Protein AF-A0A1M3LLI8-F1 (afdb_monomer_lite)

Secondary structure (DSSP, 8-state):
-PPP--GGGBGGGHHHHSPEEEEEE-HHHHHGGG-HHHHHHHHHTT---GGGG-TTSTT-SSB--EEEEETTS-S-S-HHHHHHHTHHHHT--TT-EEEEE--HHHHHTTSS-HHHHHHTHHHHHHHHHHH-SEEE-----GGGTT-SSSTT---HHHHHHHHHHHHHHHHHH--TTT-EEEEEE--SBSSSTTBHHHHHHHHGGGG-HHHHGGGS--EEEE-HHHHH-HHHHHHHHHHHHHTTSSSTT-S--EEEETT---HHHHHHHHHHHHHHHHHHT-TT-EEEEEESHHHHHHHHHSEEEE--TTSSEEEEPP-GGGT---SSSPPPHHHHHHHHHHH-GGGG---HHHHHHHS----S---GGGS-S-S-----GGGGSS-HHHHHHHHHHHTT-HHHHHHHHHH-TT-HHHHHHHHHHHHHHHHHHHTSTTTTT--HHHHHHHSPBPPPPPS--------TT---S--TTSBPHHHHHHHHHHHHHHHHHHHHHHHHHHHHTSTTHHHHHHHHHTSSSHHHHHHHH---

Radius of gyration: 27.38 Å; chains: 1; bounding box: 76×67×64 Å

Structure (mmCIF, N/CA/C/O backbone):
data_AF-A0A1M3LLI8-F1
#
_entry.id   AF-A0A1M3LLI8-F1
#
loop_
_atom_site.group_PDB
_atom_site.id
_atom_site.type_symbol
_atom_site.label_atom_id
_atom_site.label_alt_id
_atom_site.label_comp_id
_atom_site.label_asym_id
_atom_site.label_entity_id
_atom_site.label_seq_id
_atom_site.pdbx_PDB_ins_code
_atom_site.Cartn_x
_atom_site.Cartn_y
_atom_site.Cartn_z
_atom_site.occupancy
_atom_site.B_iso_or_equiv
_atom_site.auth_seq_id
_atom_site.auth_comp_id
_atom_site.auth_asym_id
_atom_site.auth_atom_id
_atom_site.pdbx_PDB_model_num
ATOM 1 N N . MET A 1 1 ? -6.608 -17.611 -23.432 1.00 37.62 1 MET A N 1
ATOM 2 C CA . MET A 1 1 ? -5.904 -18.607 -22.598 1.00 37.62 1 MET A CA 1
ATOM 3 C C . MET A 1 1 ? -4.625 -17.925 -22.171 1.00 37.62 1 MET A C 1
ATOM 5 O O . MET A 1 1 ? -3.921 -17.461 -23.057 1.00 37.62 1 MET A O 1
ATOM 9 N N . GLY A 1 2 ? -4.437 -17.705 -20.867 1.00 54.12 2 GLY A N 1
ATOM 10 C CA . GLY A 1 2 ? -3.279 -16.965 -20.358 1.00 54.12 2 GLY A CA 1
ATOM 11 C C . GLY A 1 2 ? -1.980 -17.684 -20.707 1.00 54.12 2 GLY A C 1
ATOM 12 O O . GLY A 1 2 ? -1.978 -18.905 -20.852 1.00 54.12 2 GLY A O 1
ATOM 13 N N . VAL A 1 3 ? -0.899 -16.925 -20.869 1.00 64.44 3 VAL A N 1
ATOM 14 C CA . VAL A 1 3 ? 0.442 -17.492 -21.048 1.00 64.44 3 VAL A CA 1
ATOM 15 C C . VAL A 1 3 ? 0.768 -18.306 -19.791 1.00 64.44 3 VAL A C 1
ATOM 17 O O . VAL A 1 3 ? 0.542 -17.831 -18.677 1.00 64.44 3 VAL A O 1
ATOM 20 N N . GLU A 1 4 ? 1.199 -19.553 -19.935 1.00 73.94 4 GLU A N 1
ATOM 21 C CA . GLU A 1 4 ? 1.708 -20.317 -18.794 1.00 73.94 4 GLU A CA 1
ATOM 22 C C . GLU A 1 4 ? 3.027 -19.668 -18.364 1.00 73.94 4 GLU A C 1
ATOM 24 O O . GLU A 1 4 ? 3.875 -19.400 -19.211 1.00 73.94 4 GLU A O 1
ATOM 29 N N . ILE A 1 5 ? 3.140 -19.306 -17.086 1.00 83.75 5 ILE A N 1
ATOM 30 C CA . ILE A 1 5 ? 4.345 -18.686 -16.532 1.00 83.75 5 ILE A CA 1
ATOM 31 C C . ILE A 1 5 ? 5.083 -19.735 -15.711 1.00 83.75 5 ILE A C 1
ATOM 33 O O . ILE A 1 5 ? 4.421 -20.583 -15.104 1.00 83.75 5 ILE A O 1
ATOM 37 N N . ASP A 1 6 ? 6.414 -19.671 -15.675 1.00 85.12 6 ASP A N 1
ATOM 38 C CA . ASP A 1 6 ? 7.194 -20.452 -14.719 1.00 85.12 6 ASP A CA 1
ATOM 39 C C . ASP A 1 6 ? 6.611 -20.245 -13.303 1.00 85.12 6 ASP A C 1
ATOM 41 O O . ASP A 1 6 ? 6.482 -19.100 -12.855 1.00 85.12 6 ASP A O 1
ATOM 45 N N . PRO A 1 7 ? 6.226 -21.322 -12.589 1.00 87.75 7 PRO A N 1
ATOM 46 C CA . PRO A 1 7 ? 5.795 -21.238 -11.199 1.00 87.75 7 PRO A CA 1
ATOM 47 C C . PRO A 1 7 ? 6.754 -20.464 -10.281 1.00 87.75 7 PRO A C 1
ATOM 49 O O . PRO A 1 7 ? 6.294 -19.894 -9.291 1.00 87.75 7 PRO A O 1
ATOM 52 N N . SER A 1 8 ? 8.055 -20.419 -10.596 1.00 87.00 8 SER A N 1
ATOM 53 C CA . SER A 1 8 ? 9.057 -19.640 -9.853 1.00 87.00 8 SER A CA 1
ATOM 54 C C . SER A 1 8 ? 8.832 -18.118 -9.935 1.00 87.00 8 SER A C 1
ATOM 56 O O . SER A 1 8 ? 9.197 -17.392 -9.011 1.00 87.00 8 SER A O 1
ATOM 58 N N . LEU A 1 9 ? 8.145 -17.650 -10.985 1.00 91.56 9 LEU A N 1
ATOM 59 C CA . LEU A 1 9 ? 7.804 -16.248 -11.249 1.00 91.56 9 LEU A CA 1
ATOM 60 C C . LEU A 1 9 ? 6.344 -15.914 -10.887 1.00 91.56 9 LEU A C 1
ATOM 62 O O . LEU A 1 9 ? 5.831 -14.841 -11.219 1.00 91.56 9 LEU A O 1
ATOM 66 N N . ASP A 1 10 ? 5.640 -16.822 -10.204 1.00 94.25 10 ASP A N 1
ATOM 67 C CA . ASP A 1 10 ? 4.291 -16.595 -9.687 1.00 94.25 10 ASP A CA 1
ATOM 68 C C . ASP A 1 10 ? 4.304 -16.336 -8.175 1.00 94.25 10 ASP A C 1
ATOM 70 O O . ASP A 1 10 ? 4.197 -17.245 -7.352 1.00 94.25 10 ASP A O 1
ATOM 74 N N . TYR A 1 11 ? 4.362 -15.062 -7.792 1.00 95.00 11 TYR A N 1
ATOM 75 C CA . TYR A 1 11 ? 4.460 -14.610 -6.402 1.00 95.00 11 TYR A CA 1
ATOM 76 C C . TYR A 1 11 ? 3.112 -14.530 -5.671 1.00 95.00 11 TYR A C 1
ATOM 78 O O . TYR A 1 11 ? 3.066 -14.153 -4.498 1.00 95.00 11 TYR A O 1
ATOM 86 N N . ARG A 1 12 ? 1.992 -14.893 -6.313 1.00 94.00 12 ARG A N 1
ATOM 87 C CA . ARG A 1 12 ? 0.650 -14.828 -5.692 1.00 94.00 12 ARG A CA 1
ATOM 88 C C . ARG A 1 12 ? 0.510 -15.760 -4.486 1.00 94.00 12 ARG A C 1
ATOM 90 O O . ARG A 1 12 ? -0.311 -15.525 -3.602 1.00 94.00 12 ARG A O 1
ATOM 97 N N . HIS A 1 13 ? 1.315 -16.822 -4.427 1.00 92.19 13 HIS A N 1
ATOM 98 C CA . HIS A 1 13 ? 1.282 -17.790 -3.332 1.00 92.19 13 HIS A CA 1
ATOM 99 C C . HIS A 1 13 ? 1.578 -17.161 -1.960 1.00 92.19 13 HIS A C 1
ATOM 101 O O . HIS A 1 13 ? 0.975 -17.584 -0.974 1.00 92.19 13 HIS A O 1
ATOM 107 N N . TRP A 1 14 ? 2.417 -16.120 -1.898 1.00 93.12 14 TRP A N 1
ATOM 108 C CA . TRP A 1 14 ? 2.791 -15.452 -0.647 1.00 93.12 14 TRP A CA 1
ATOM 109 C C . TRP A 1 14 ? 1.589 -14.893 0.123 1.00 93.12 14 TRP A C 1
ATOM 111 O O . TRP A 1 14 ? 1.501 -15.036 1.343 1.00 93.12 14 TRP A O 1
ATOM 121 N N . ARG A 1 15 ? 0.602 -14.328 -0.583 1.00 92.50 15 ARG A N 1
ATOM 122 C CA . ARG A 1 15 ? -0.572 -13.680 0.031 1.00 92.50 15 ARG A CA 1
ATOM 123 C C . ARG A 1 15 ? -1.533 -14.631 0.740 1.00 92.50 15 ARG A C 1
ATOM 125 O O . ARG A 1 15 ? -2.422 -14.168 1.453 1.00 92.50 15 ARG A O 1
ATOM 132 N N . LYS A 1 16 ? -1.395 -15.946 0.548 1.00 87.25 16 LYS A N 1
ATOM 133 C CA . LYS A 1 16 ? -2.249 -16.932 1.227 1.00 87.25 16 LYS A CA 1
ATOM 134 C C . LYS A 1 16 ? -1.999 -16.924 2.739 1.00 87.25 16 LYS A C 1
ATOM 136 O O . LYS A 1 16 ? -2.950 -16.874 3.526 1.00 87.25 16 LYS A O 1
ATOM 141 N N . ASP A 1 17 ? -0.722 -16.880 3.122 1.00 86.69 17 ASP A N 1
ATOM 142 C CA . ASP A 1 17 ? -0.276 -17.086 4.506 1.00 86.69 17 ASP A CA 1
ATOM 143 C C . ASP A 1 17 ? 0.353 -15.847 5.158 1.00 86.69 17 ASP A C 1
ATOM 145 O O . ASP A 1 17 ? 0.435 -15.781 6.393 1.00 86.69 17 ASP A O 1
ATOM 149 N N . PHE A 1 18 ? 0.785 -14.875 4.352 1.00 96.38 18 PHE A N 1
ATOM 150 C CA . PHE A 1 18 ? 1.373 -13.615 4.804 1.00 96.38 18 PHE A CA 1
ATOM 151 C C . PHE A 1 18 ? 0.372 -12.459 4.741 1.00 96.38 18 PHE A C 1
ATOM 153 O O . PHE A 1 18 ? -0.658 -12.529 4.063 1.00 96.38 18 PHE A O 1
ATOM 160 N N . ALA A 1 19 ? 0.670 -11.379 5.466 1.00 97.31 19 ALA A N 1
ATOM 161 C CA . ALA A 1 19 ? 0.020 -10.098 5.228 1.00 97.31 19 ALA A CA 1
ATOM 162 C C . ALA A 1 19 ? 0.278 -9.669 3.779 1.00 97.31 19 ALA A C 1
ATOM 164 O O . ALA A 1 19 ? 1.394 -9.785 3.276 1.00 97.31 19 ALA A O 1
ATOM 165 N N . SER A 1 20 ? -0.763 -9.196 3.099 1.00 97.12 20 SER A N 1
ATOM 166 C CA . SER A 1 20 ? -0.665 -8.860 1.679 1.00 97.12 20 SER A CA 1
ATOM 167 C C . SER A 1 20 ? 0.084 -7.543 1.477 1.00 97.12 20 SER A C 1
ATOM 169 O O . SER A 1 20 ? -0.378 -6.497 1.930 1.00 97.12 20 SER A O 1
ATOM 171 N N . VAL A 1 21 ? 1.201 -7.583 0.754 1.00 97.50 21 VAL A N 1
ATOM 172 C CA . VAL A 1 21 ? 1.960 -6.393 0.336 1.00 97.50 21 VAL A CA 1
ATOM 173 C C . VAL A 1 21 ? 1.356 -5.818 -0.948 1.00 97.50 21 VAL A C 1
ATOM 175 O O . VAL A 1 21 ? 1.107 -6.561 -1.893 1.00 97.50 21 VAL A O 1
ATOM 178 N N . PHE A 1 22 ? 1.131 -4.509 -1.004 1.00 97.50 22 PHE A N 1
ATOM 179 C CA . PHE A 1 22 ? 0.573 -3.786 -2.149 1.00 97.50 22 PHE A CA 1
ATOM 180 C C . PHE A 1 22 ? 1.612 -2.782 -2.672 1.00 97.50 22 PHE A C 1
ATOM 182 O O . PHE A 1 22 ? 1.661 -1.648 -2.191 1.00 97.50 22 PHE A O 1
ATOM 189 N N . PRO A 1 23 ? 2.467 -3.149 -3.644 1.00 95.94 23 PRO A N 1
ATOM 190 C CA . PRO A 1 23 ? 3.348 -2.178 -4.282 1.00 95.94 23 PRO A CA 1
ATOM 191 C C . PRO A 1 23 ? 2.518 -1.038 -4.884 1.00 95.94 23 PRO A C 1
ATOM 193 O O . PRO A 1 23 ? 1.593 -1.275 -5.666 1.00 95.94 23 PRO A O 1
ATOM 196 N N . ALA A 1 24 ? 2.823 0.200 -4.502 1.00 94.00 24 ALA A N 1
ATOM 197 C CA . ALA A 1 24 ? 2.090 1.367 -4.963 1.00 94.00 24 ALA A CA 1
ATOM 198 C C . ALA A 1 24 ? 2.550 1.730 -6.374 1.00 94.00 24 ALA A C 1
ATOM 200 O O . ALA A 1 24 ? 3.711 2.094 -6.585 1.00 94.00 24 ALA A O 1
ATOM 201 N N . ILE A 1 25 ? 1.649 1.614 -7.343 1.00 90.94 25 ILE A N 1
ATOM 202 C CA . ILE A 1 25 ? 1.918 1.924 -8.742 1.00 90.94 25 ILE A CA 1
ATOM 203 C C . ILE A 1 25 ? 2.003 3.436 -8.925 1.00 90.94 25 ILE A C 1
ATOM 205 O O . ILE A 1 25 ? 1.205 4.195 -8.378 1.00 90.94 25 ILE A O 1
ATOM 209 N N . HIS A 1 26 ? 2.977 3.877 -9.715 1.00 84.88 26 HIS A N 1
ATOM 210 C CA . HIS A 1 26 ? 3.147 5.283 -10.048 1.00 84.88 26 HIS A CA 1
ATOM 211 C C . HIS A 1 26 ? 2.651 5.549 -11.470 1.00 84.88 26 HIS A C 1
ATOM 213 O O . HIS A 1 26 ? 3.019 4.827 -12.398 1.00 84.88 26 HIS A O 1
ATOM 219 N N . SER A 1 27 ? 1.854 6.602 -11.660 1.00 82.75 27 SER A N 1
ATOM 220 C CA . SER A 1 27 ? 1.288 6.952 -12.974 1.00 82.75 27 SER A CA 1
ATOM 221 C C . SER A 1 27 ? 2.368 7.209 -14.030 1.00 82.75 27 SER A C 1
ATOM 223 O O . SER A 1 27 ? 2.175 6.877 -15.197 1.00 82.75 27 SER A O 1
ATOM 225 N N . SER A 1 28 ? 3.552 7.695 -13.629 1.00 80.81 28 SER A N 1
ATOM 226 C CA . SER A 1 28 ? 4.677 7.887 -14.555 1.00 80.81 28 SER A CA 1
ATOM 227 C C . SER A 1 28 ? 5.143 6.589 -15.215 1.00 80.81 28 SER A C 1
ATOM 229 O O . SER A 1 28 ? 5.636 6.634 -16.334 1.00 80.81 28 SER A O 1
ATOM 231 N N . PHE A 1 29 ? 4.995 5.436 -14.553 1.00 86.38 29 PHE A N 1
ATOM 232 C CA . PHE A 1 29 ? 5.336 4.143 -15.143 1.00 86.38 29 PHE A CA 1
ATOM 233 C C . PHE A 1 29 ? 4.366 3.796 -16.276 1.00 86.38 29 PHE A C 1
ATOM 235 O O . PHE A 1 29 ? 4.794 3.488 -17.385 1.00 86.38 29 PHE A O 1
ATOM 242 N N . TYR A 1 30 ? 3.059 3.940 -16.044 1.00 88.56 30 TYR A N 1
ATOM 243 C CA . TYR A 1 30 ? 2.048 3.680 -17.071 1.00 88.56 30 TYR A CA 1
ATOM 244 C C . TYR A 1 30 ? 1.967 4.753 -18.154 1.00 88.56 30 TYR A C 1
ATOM 246 O O . TYR A 1 30 ? 1.562 4.433 -19.271 1.00 88.56 30 TYR A O 1
ATOM 254 N N . ALA A 1 31 ? 2.430 5.978 -17.903 1.00 85.94 31 ALA A N 1
ATOM 255 C CA . ALA A 1 31 ? 2.536 7.005 -18.936 1.00 85.94 31 ALA A CA 1
ATOM 256 C C . ALA A 1 31 ? 3.410 6.553 -20.125 1.00 85.94 31 ALA A C 1
ATOM 258 O O . ALA A 1 31 ? 3.123 6.899 -21.273 1.00 85.94 31 ALA A O 1
ATOM 259 N N . TYR A 1 32 ? 4.424 5.712 -19.882 1.00 88.94 32 TYR A N 1
ATOM 260 C CA . TYR A 1 32 ? 5.257 5.144 -20.944 1.00 88.94 32 TYR A CA 1
ATOM 261 C C . TYR A 1 32 ? 4.524 4.132 -21.833 1.00 88.94 32 TYR A C 1
ATOM 263 O O . TYR A 1 32 ? 4.933 3.926 -22.972 1.00 88.94 32 TYR A O 1
ATOM 271 N N . SER A 1 33 ? 3.401 3.563 -21.381 1.00 88.06 33 SER A N 1
ATOM 272 C CA . SER A 1 33 ? 2.598 2.608 -22.162 1.00 88.06 33 SER A CA 1
ATOM 273 C C . SER A 1 33 ? 1.914 3.213 -23.392 1.00 88.06 33 SER A C 1
ATOM 275 O O . SER A 1 33 ? 1.217 2.503 -24.107 1.00 88.06 33 SER A O 1
ATOM 277 N N . LYS A 1 34 ? 2.067 4.519 -23.631 1.00 85.94 34 LYS A N 1
ATOM 278 C CA . LYS A 1 34 ? 1.473 5.249 -24.762 1.00 85.94 34 LYS A CA 1
ATOM 279 C C . LYS A 1 34 ? 2.499 5.900 -25.681 1.00 85.94 34 LYS A C 1
ATOM 281 O O . LYS A 1 34 ? 2.123 6.576 -26.633 1.00 85.94 34 LYS A O 1
ATOM 286 N N . ARG A 1 35 ? 3.779 5.783 -25.341 1.00 87.00 35 ARG A N 1
ATOM 287 C CA . ARG A 1 35 ? 4.866 6.487 -26.009 1.00 87.00 35 ARG A CA 1
ATOM 288 C C . ARG A 1 35 ? 5.361 5.668 -27.198 1.00 87.00 35 ARG A C 1
ATOM 290 O O . ARG A 1 35 ? 5.791 4.531 -27.027 1.00 87.00 35 ARG A O 1
ATOM 297 N N . ASP A 1 36 ? 5.316 6.248 -28.396 1.00 87.06 36 ASP A N 1
ATOM 298 C CA . ASP A 1 36 ? 5.732 5.566 -29.630 1.00 87.06 36 ASP A CA 1
ATOM 299 C C . ASP A 1 36 ? 7.200 5.127 -29.589 1.00 87.06 36 ASP A C 1
ATOM 301 O O . ASP A 1 36 ? 7.524 4.030 -30.038 1.00 87.06 36 ASP A O 1
ATOM 305 N N . ASP A 1 37 ? 8.081 5.937 -28.994 1.00 85.88 37 ASP A N 1
ATOM 306 C CA . ASP A 1 37 ? 9.496 5.596 -28.814 1.00 85.88 37 ASP A CA 1
ATOM 307 C C . ASP A 1 37 ? 9.686 4.369 -27.910 1.00 85.88 37 ASP A C 1
ATOM 309 O O . ASP A 1 37 ? 10.503 3.500 -28.207 1.00 85.88 37 ASP A O 1
ATOM 313 N N . VAL A 1 38 ? 8.872 4.241 -26.859 1.00 88.06 38 VAL A N 1
ATOM 314 C CA . VAL A 1 38 ? 8.857 3.060 -25.981 1.00 88.06 38 VAL A CA 1
ATOM 315 C C . VAL A 1 38 ? 8.344 1.836 -26.733 1.00 88.06 38 VAL A C 1
ATOM 317 O O . VAL A 1 38 ? 8.948 0.770 -26.656 1.00 88.06 38 VAL A O 1
ATOM 320 N N . PHE A 1 39 ? 7.261 1.971 -27.502 1.00 88.25 39 PHE A N 1
ATOM 321 C CA . PHE A 1 39 ? 6.719 0.857 -28.281 1.00 88.25 39 PHE A CA 1
ATOM 322 C C . PHE A 1 39 ? 7.699 0.309 -29.318 1.00 88.25 39 PHE A C 1
ATOM 324 O O . PHE A 1 39 ? 7.720 -0.904 -29.539 1.00 88.25 39 PHE A O 1
ATOM 331 N N . GLN A 1 40 ? 8.485 1.173 -29.963 1.00 87.50 40 GLN A N 1
ATOM 332 C CA . GLN A 1 40 ? 9.511 0.716 -30.898 1.00 87.50 40 GLN A CA 1
ATOM 333 C C . GLN A 1 40 ? 10.644 0.004 -30.169 1.00 87.50 40 GLN A C 1
ATOM 335 O O . GLN A 1 40 ? 10.971 -1.117 -30.546 1.00 87.50 40 GLN A O 1
ATOM 340 N N . ALA A 1 41 ? 11.147 0.571 -29.070 1.00 86.19 41 ALA A N 1
ATOM 341 C CA . ALA A 1 41 ? 12.207 -0.060 -28.290 1.00 86.19 41 ALA A CA 1
ATOM 342 C C . ALA A 1 41 ? 11.784 -1.434 -27.729 1.00 86.19 41 ALA A C 1
ATOM 344 O O . ALA A 1 41 ? 12.541 -2.397 -27.801 1.00 86.19 41 ALA A O 1
ATOM 345 N N . ILE A 1 42 ? 10.542 -1.572 -27.250 1.00 88.69 42 ILE A N 1
ATOM 346 C CA . ILE A 1 42 ? 9.961 -2.863 -26.837 1.00 88.69 42 ILE A CA 1
ATOM 347 C C . ILE A 1 42 ? 10.100 -3.904 -27.957 1.00 88.69 42 ILE A C 1
ATOM 349 O O . ILE A 1 42 ? 10.593 -5.002 -27.708 1.00 88.69 42 ILE A O 1
ATOM 353 N N . LYS A 1 43 ? 9.732 -3.553 -29.195 1.00 87.12 43 LYS A N 1
ATOM 354 C CA . LYS A 1 43 ? 9.827 -4.466 -30.346 1.00 87.12 43 LYS A CA 1
ATOM 355 C C . LYS A 1 43 ? 11.269 -4.760 -30.749 1.00 87.12 43 LYS A C 1
ATOM 357 O O . LYS A 1 43 ? 11.584 -5.908 -31.047 1.00 87.12 43 LYS A O 1
ATOM 362 N N . GLU A 1 44 ? 12.123 -3.741 -30.773 1.00 86.31 44 GLU A N 1
ATOM 363 C CA . GLU A 1 44 ? 13.544 -3.861 -31.126 1.00 86.31 44 GLU A CA 1
ATOM 364 C C . GLU A 1 44 ? 14.286 -4.807 -30.178 1.00 86.31 44 GLU A C 1
ATOM 366 O O . GLU A 1 44 ? 15.136 -5.578 -30.618 1.00 86.31 44 GLU A O 1
ATOM 371 N N . HIS A 1 45 ? 13.903 -4.814 -28.900 1.00 81.31 45 HIS A N 1
ATOM 372 C CA . HIS A 1 45 ? 14.475 -5.687 -27.876 1.00 81.31 45 HIS A CA 1
ATOM 373 C C . HIS A 1 45 ? 13.696 -6.996 -27.660 1.00 81.31 45 HIS A C 1
ATOM 375 O O . HIS A 1 45 ? 13.929 -7.693 -26.678 1.00 81.31 45 HIS A O 1
ATOM 381 N N . GLY A 1 46 ? 12.794 -7.361 -28.578 1.00 83.12 46 GLY A N 1
ATOM 382 C CA . GLY A 1 46 ? 12.143 -8.677 -28.591 1.00 83.12 46 GLY A CA 1
ATOM 383 C C . GLY A 1 46 ? 10.962 -8.844 -27.630 1.00 83.12 46 GLY A C 1
ATOM 384 O O . GLY A 1 46 ? 10.410 -9.942 -27.525 1.00 83.12 46 GLY A O 1
ATOM 385 N N . PHE A 1 47 ? 10.520 -7.776 -26.967 1.00 88.62 47 PHE A N 1
ATOM 386 C CA . PHE A 1 47 ? 9.293 -7.788 -26.178 1.00 88.62 47 PHE A CA 1
ATOM 387 C C . PHE A 1 47 ? 8.058 -7.626 -27.080 1.00 88.62 47 PHE A C 1
ATOM 389 O O . PHE A 1 47 ? 8.056 -6.935 -28.099 1.00 88.62 47 PHE A O 1
ATOM 396 N N . ARG A 1 48 ? 6.959 -8.265 -26.683 1.00 89.25 48 ARG A N 1
ATOM 397 C CA . ARG A 1 48 ? 5.658 -8.248 -27.364 1.00 89.25 48 ARG A CA 1
ATOM 398 C C . ARG A 1 48 ? 4.884 -6.962 -27.097 1.00 89.25 48 ARG A C 1
ATOM 400 O O . ARG A 1 48 ? 4.231 -6.443 -28.001 1.00 89.25 48 ARG A O 1
ATOM 407 N N . SER A 1 49 ? 4.903 -6.482 -25.854 1.00 91.12 49 SER A N 1
ATOM 408 C CA . SER A 1 49 ? 4.061 -5.371 -25.406 1.00 91.12 49 SER A CA 1
ATOM 409 C C . SER A 1 49 ? 4.591 -4.742 -24.113 1.00 91.12 49 SER A C 1
ATOM 411 O O . SER A 1 49 ? 5.363 -5.355 -23.376 1.00 91.12 49 SER A O 1
ATOM 413 N N . PHE A 1 50 ? 4.125 -3.528 -23.802 1.00 92.56 50 PHE A N 1
ATOM 414 C CA . PHE A 1 50 ? 4.363 -2.905 -22.494 1.00 92.56 50 PHE A CA 1
ATOM 415 C C . PHE A 1 50 ? 3.746 -3.729 -21.355 1.00 92.56 50 PHE A C 1
ATOM 417 O O . PHE A 1 50 ? 4.281 -3.764 -20.250 1.00 92.56 50 PHE A O 1
ATOM 424 N N . ASP A 1 51 ? 2.640 -4.425 -21.630 1.00 93.25 51 ASP A N 1
ATOM 425 C CA . ASP A 1 51 ? 1.908 -5.208 -20.639 1.00 93.25 51 ASP A CA 1
ATOM 426 C C . ASP A 1 51 ? 2.738 -6.391 -20.093 1.00 93.25 51 ASP A C 1
ATOM 428 O O . ASP A 1 51 ? 2.400 -6.913 -19.034 1.00 93.25 51 ASP A O 1
ATOM 432 N N . GLN A 1 52 ? 3.866 -6.752 -20.722 1.00 92.69 52 GLN A N 1
ATOM 433 C CA . GLN A 1 52 ? 4.843 -7.676 -20.135 1.00 92.69 52 GLN A CA 1
ATOM 434 C C . GLN A 1 52 ? 5.536 -7.116 -18.884 1.00 92.69 52 GLN A C 1
ATOM 436 O O . GLN A 1 52 ? 5.799 -7.856 -17.945 1.00 92.69 52 GLN A O 1
ATOM 441 N N . PHE A 1 53 ? 5.774 -5.808 -18.801 1.00 93.88 53 PHE A N 1
ATOM 442 C CA . PHE A 1 53 ? 6.370 -5.184 -17.611 1.00 93.88 53 PHE A CA 1
ATOM 443 C C . PHE A 1 53 ? 5.334 -4.881 -16.519 1.00 93.88 53 PHE A C 1
ATOM 445 O O . PHE A 1 53 ? 5.669 -4.374 -15.452 1.00 93.88 53 PHE A O 1
ATOM 452 N N . ASN A 1 54 ? 4.055 -5.162 -16.780 1.00 94.88 54 ASN A N 1
ATOM 453 C CA . ASN A 1 54 ? 2.971 -4.979 -15.831 1.00 94.88 54 ASN A CA 1
ATOM 454 C C . ASN A 1 54 ? 2.631 -6.321 -15.171 1.00 94.88 54 ASN A C 1
ATOM 456 O O . ASN A 1 54 ? 1.900 -7.128 -15.742 1.00 94.88 54 ASN A O 1
ATOM 460 N N . TYR A 1 55 ? 3.089 -6.544 -13.938 1.00 95.38 55 TYR A N 1
ATOM 461 C CA . TYR A 1 55 ? 2.841 -7.799 -13.208 1.00 95.38 55 TYR A CA 1
ATOM 462 C C . TYR A 1 55 ? 1.358 -8.093 -12.929 1.00 95.38 55 TYR A C 1
ATOM 464 O O . TYR A 1 55 ? 1.004 -9.205 -12.528 1.00 95.38 55 TYR A O 1
ATOM 472 N N . LEU A 1 56 ? 0.475 -7.109 -13.136 1.00 95.81 56 LEU A N 1
ATOM 473 C CA . LEU A 1 56 ? -0.979 -7.245 -13.050 1.00 95.81 56 LEU A CA 1
ATOM 474 C C . LEU A 1 56 ? -1.621 -7.729 -14.360 1.00 95.81 56 LEU A C 1
ATOM 476 O O . LEU A 1 56 ? -2.827 -7.965 -14.380 1.00 95.81 56 LEU A O 1
ATOM 480 N N . SER A 1 57 ? -0.853 -7.862 -15.444 1.00 94.44 57 SER A N 1
ATOM 481 C CA . SER A 1 57 ? -1.306 -8.331 -16.759 1.00 94.44 57 SER A CA 1
ATOM 482 C C . SER A 1 57 ? -1.220 -9.854 -16.895 1.00 94.44 57 SER A C 1
ATOM 484 O O . SER A 1 57 ? -0.402 -10.509 -16.250 1.00 94.44 57 SER A O 1
ATOM 486 N N . ASP A 1 58 ? -2.032 -10.446 -17.773 1.00 91.06 58 ASP A N 1
ATOM 487 C CA . ASP A 1 58 ? -1.883 -11.855 -18.172 1.00 91.06 58 ASP A CA 1
ATOM 488 C C . ASP A 1 58 ? -0.540 -12.137 -18.870 1.00 91.06 58 ASP A C 1
ATOM 490 O O . ASP A 1 58 ? -0.061 -13.274 -18.823 1.00 91.06 58 ASP A O 1
ATOM 494 N N . GLU A 1 59 ? 0.060 -11.109 -19.481 1.00 91.88 59 GLU A N 1
ATOM 495 C CA . GLU A 1 59 ? 1.344 -11.165 -20.196 1.00 91.88 59 GLU A CA 1
ATOM 496 C C . GLU A 1 59 ? 2.558 -10.823 -19.324 1.00 91.88 59 GLU A C 1
ATOM 498 O O . GLU A 1 59 ? 3.679 -10.870 -19.832 1.00 91.88 59 GLU A O 1
ATOM 503 N N . GLY A 1 60 ? 2.338 -10.465 -18.054 1.00 94.12 60 GLY A N 1
ATOM 504 C CA . GLY A 1 60 ? 3.389 -10.027 -17.139 1.00 94.12 60 GLY A CA 1
ATOM 505 C C . GLY A 1 60 ? 4.546 -11.026 -17.056 1.00 94.12 60 GLY A C 1
ATOM 506 O O . GLY A 1 60 ? 4.309 -12.231 -16.960 1.00 94.12 60 GLY A O 1
ATOM 507 N N . LEU A 1 61 ? 5.779 -10.514 -17.071 1.00 93.31 61 LEU A N 1
ATOM 508 C CA . LEU A 1 61 ? 7.021 -11.287 -16.934 1.00 93.31 61 LEU A CA 1
ATOM 509 C C . LEU A 1 61 ? 7.068 -12.066 -15.617 1.00 93.31 61 LEU A C 1
ATOM 511 O O . LEU A 1 61 ? 7.622 -13.151 -15.567 1.00 93.31 61 LEU A O 1
ATOM 515 N N . PHE A 1 62 ? 6.435 -11.525 -14.578 1.00 95.12 62 PHE A N 1
ATOM 516 C CA . PHE A 1 62 ? 6.109 -12.215 -13.337 1.00 95.12 62 PHE A CA 1
ATOM 517 C C . PHE A 1 62 ? 4.663 -11.918 -12.942 1.00 95.12 62 PHE A C 1
ATOM 519 O O . PHE A 1 62 ? 4.048 -10.958 -13.424 1.00 95.12 62 PHE A O 1
ATOM 526 N N . ARG A 1 63 ? 4.098 -12.737 -12.050 1.00 95.31 63 ARG A N 1
ATOM 527 C CA . ARG A 1 63 ? 2.723 -12.571 -11.572 1.00 95.31 63 ARG A CA 1
ATOM 528 C C . ARG A 1 63 ? 2.664 -12.222 -10.104 1.00 95.31 63 ARG A C 1
ATOM 530 O O . ARG A 1 63 ? 3.159 -12.937 -9.241 1.00 95.31 63 ARG A O 1
ATOM 537 N N . TYR A 1 64 ? 1.937 -11.150 -9.836 1.00 96.75 64 TYR A N 1
ATOM 538 C CA . TYR A 1 64 ? 1.454 -10.800 -8.514 1.00 96.75 64 TYR A CA 1
ATOM 539 C C . TYR A 1 64 ? 0.076 -10.144 -8.650 1.00 96.75 64 TYR A C 1
ATOM 541 O O . TYR A 1 64 ? -0.270 -9.636 -9.717 1.00 96.75 64 TYR A O 1
ATOM 549 N N . ASP A 1 65 ? -0.762 -10.226 -7.625 1.00 96.12 65 ASP A N 1
ATOM 550 C CA . ASP A 1 65 ? -2.201 -9.947 -7.718 1.00 96.12 65 ASP A CA 1
ATOM 551 C C . ASP A 1 65 ? -2.679 -8.875 -6.727 1.00 96.12 65 ASP A C 1
ATOM 553 O O . ASP A 1 65 ? -3.867 -8.793 -6.423 1.00 96.12 65 ASP A O 1
ATOM 557 N N . ALA A 1 66 ? -1.772 -8.029 -6.238 1.00 97.00 66 ALA A N 1
ATOM 558 C CA . ALA A 1 66 ? -2.095 -6.894 -5.381 1.00 97.00 66 ALA A CA 1
ATOM 559 C C . ALA A 1 66 ? -1.305 -5.649 -5.781 1.00 97.00 66 ALA A C 1
ATOM 561 O O . ALA A 1 66 ? -0.104 -5.732 -6.027 1.00 97.00 66 ALA A O 1
ATOM 562 N N . ALA A 1 67 ? -1.972 -4.496 -5.802 1.00 96.94 67 ALA A N 1
ATOM 563 C CA . ALA A 1 67 ? -1.332 -3.205 -6.031 1.00 96.94 67 ALA A CA 1
ATOM 564 C C . ALA A 1 67 ? -2.117 -2.060 -5.385 1.00 96.94 67 ALA A C 1
ATOM 566 O O . ALA A 1 67 ? -3.351 -2.090 -5.341 1.00 96.94 67 ALA A O 1
ATOM 567 N N . LEU A 1 68 ? -1.404 -1.047 -4.894 1.00 97.00 68 LEU A N 1
ATOM 568 C CA . LEU A 1 68 ? -2.022 0.195 -4.438 1.00 97.00 68 LEU A CA 1
ATOM 569 C C . LEU A 1 68 ? -1.933 1.249 -5.543 1.00 97.00 68 LEU A C 1
ATOM 571 O O . LEU A 1 68 ? -0.931 1.328 -6.253 1.00 97.00 68 LEU A O 1
ATOM 575 N N . TYR A 1 69 ? -2.957 2.085 -5.680 1.00 95.50 69 TYR A N 1
ATOM 576 C CA . TYR A 1 69 ? -2.919 3.247 -6.561 1.00 95.50 69 TYR A CA 1
ATOM 577 C C . TYR A 1 69 ? -3.483 4.474 -5.842 1.00 95.50 69 TYR A C 1
ATOM 579 O O . TYR A 1 69 ? -4.523 4.390 -5.204 1.00 95.50 69 TYR A O 1
ATOM 587 N N . SER A 1 70 ? -2.792 5.614 -5.876 1.00 94.31 70 SER A N 1
ATOM 588 C CA . SER A 1 70 ? -3.173 6.785 -5.070 1.00 94.31 70 SER A CA 1
ATOM 589 C C . SER A 1 70 ? -3.739 7.900 -5.938 1.00 94.31 70 SER A C 1
ATOM 591 O O . SER A 1 70 ? -3.096 8.313 -6.903 1.00 94.31 70 SER A O 1
ATOM 593 N N . ALA A 1 71 ? -4.885 8.453 -5.536 1.00 92.06 71 ALA A N 1
ATOM 594 C CA . ALA A 1 71 ? -5.480 9.658 -6.118 1.00 92.06 71 ALA A CA 1
ATOM 595 C C . ALA A 1 71 ? -4.536 10.872 -6.052 1.00 92.06 71 ALA A C 1
ATOM 597 O O . ALA A 1 71 ? -4.612 11.770 -6.885 1.00 92.06 71 ALA A O 1
ATOM 598 N N . GLY A 1 72 ? -3.606 10.898 -5.093 1.00 84.19 72 GLY A N 1
ATOM 599 C CA . GLY A 1 72 ? -2.579 11.936 -5.024 1.00 84.19 72 GLY A CA 1
ATOM 600 C C . GLY A 1 72 ? -1.471 11.794 -6.074 1.00 84.19 72 GLY A C 1
ATOM 601 O O . GLY A 1 72 ? -0.695 12.724 -6.260 1.00 84.19 72 GLY A O 1
ATOM 602 N N . GLY A 1 73 ? -1.362 10.631 -6.723 1.00 76.75 73 GLY A N 1
ATOM 603 C CA . GLY A 1 73 ? -0.332 10.318 -7.716 1.00 76.75 73 GLY A CA 1
ATOM 604 C C . GLY A 1 73 ? -0.873 10.061 -9.121 1.00 76.75 73 GLY A C 1
ATOM 605 O O . GLY A 1 73 ? -0.087 9.710 -10.005 1.00 76.75 73 GLY A O 1
ATOM 606 N N . VAL A 1 74 ? -2.185 10.196 -9.348 1.00 80.38 74 VAL A N 1
ATOM 607 C CA . VAL A 1 74 ? -2.771 10.015 -10.680 1.00 80.38 74 VAL A CA 1
ATOM 608 C C . VAL A 1 74 ? -2.591 11.252 -11.545 1.00 80.38 74 VAL A C 1
ATOM 610 O O . VAL A 1 74 ? -2.640 12.384 -11.072 1.00 80.38 74 VAL A O 1
ATOM 613 N N . SER A 1 75 ? -2.444 11.029 -12.849 1.00 74.38 75 SER A N 1
ATOM 614 C CA . SER A 1 75 ? -2.392 12.119 -13.831 1.00 74.38 75 SER A CA 1
ATOM 615 C C . SER A 1 75 ? -3.735 12.849 -13.981 1.00 74.38 75 SER A C 1
ATOM 617 O O . SER A 1 75 ? -3.777 13.985 -14.451 1.00 74.38 75 SER A O 1
ATOM 619 N N . SER A 1 76 ? -4.848 12.201 -13.613 1.00 86.06 76 SER A N 1
ATOM 620 C CA . SER A 1 76 ? -6.182 12.798 -13.617 1.00 86.06 76 SER A CA 1
ATOM 621 C C . SER A 1 76 ? -7.163 12.012 -12.748 1.00 86.06 76 SER A C 1
ATOM 623 O O . SER A 1 76 ? -7.175 10.785 -12.801 1.00 86.06 76 SER A O 1
ATOM 625 N N . LEU A 1 77 ? -8.007 12.729 -12.001 1.00 92.56 77 LEU A N 1
ATOM 626 C CA . LEU A 1 77 ? -9.160 12.167 -11.284 1.00 92.56 77 LEU A CA 1
ATOM 627 C C . LEU A 1 77 ? -10.402 12.023 -12.182 1.00 92.56 77 LEU A C 1
ATOM 629 O O . LEU A 1 77 ? -11.387 11.409 -11.782 1.00 92.56 77 LEU A O 1
ATOM 633 N N . ASP A 1 78 ? -10.365 12.564 -13.402 1.00 95.25 78 ASP A N 1
ATOM 634 C CA . ASP A 1 78 ? -11.411 12.333 -14.393 1.00 95.25 78 ASP A CA 1
ATOM 635 C C . ASP A 1 78 ? -11.368 10.869 -14.853 1.00 95.25 78 ASP A C 1
ATOM 637 O O . ASP A 1 78 ? -10.344 10.391 -15.348 1.00 95.25 78 ASP A O 1
ATOM 641 N N . VAL A 1 79 ? -12.478 10.147 -14.675 1.00 95.00 79 VAL A N 1
ATOM 642 C CA . VAL A 1 79 ? -12.549 8.699 -14.931 1.00 95.00 79 VAL A CA 1
ATOM 643 C C . VAL A 1 79 ? -12.278 8.374 -16.399 1.00 95.00 79 VAL A C 1
ATOM 645 O O . VAL A 1 79 ? -11.534 7.438 -16.689 1.00 95.00 79 VAL A O 1
ATOM 648 N N . GLU A 1 80 ? -12.828 9.151 -17.337 1.00 94.31 80 GLU A N 1
ATOM 649 C CA . GLU A 1 80 ? -12.629 8.917 -18.772 1.00 94.31 80 GLU A CA 1
ATOM 650 C C . GLU A 1 80 ? -11.167 9.122 -19.166 1.00 94.31 80 GLU A C 1
ATOM 652 O O . GLU A 1 80 ? -10.587 8.308 -19.889 1.00 94.31 80 GLU A O 1
ATOM 657 N N . ARG A 1 81 ? -10.526 10.166 -18.641 1.00 92.12 81 ARG A N 1
ATOM 658 C CA . ARG A 1 81 ? -9.105 10.419 -18.873 1.00 92.12 81 ARG A CA 1
ATOM 659 C C . ARG A 1 81 ? -8.224 9.373 -18.198 1.00 92.12 81 ARG A C 1
ATOM 661 O O . ARG A 1 81 ? -7.259 8.925 -18.819 1.00 92.12 81 ARG A O 1
ATOM 668 N N . SER A 1 82 ? -8.548 8.955 -16.973 1.00 90.81 82 SER A N 1
ATOM 669 C CA . SER A 1 82 ? -7.811 7.910 -16.253 1.00 90.81 82 SER A CA 1
ATOM 670 C C . SER A 1 82 ? -7.894 6.570 -16.987 1.00 90.81 82 SER A C 1
ATOM 672 O O . SER A 1 82 ? -6.861 5.928 -17.155 1.00 90.81 82 SER A O 1
ATOM 674 N N . LEU A 1 83 ? -9.054 6.196 -17.543 1.00 90.25 83 LEU A N 1
ATOM 675 C CA . LEU A 1 83 ? -9.213 4.992 -18.378 1.00 90.25 83 LEU A CA 1
ATOM 676 C C . LEU A 1 83 ? -8.213 4.932 -19.534 1.00 90.25 83 LEU A C 1
ATOM 678 O O . LEU A 1 83 ? -7.725 3.857 -19.885 1.00 90.25 83 LEU A O 1
ATOM 682 N N . VAL A 1 84 ? -7.890 6.087 -20.121 1.00 88.62 84 VAL A N 1
ATOM 683 C CA . VAL A 1 84 ? -6.871 6.172 -21.164 1.00 88.62 84 VAL A CA 1
ATOM 684 C C . VAL A 1 84 ? -5.477 6.200 -20.534 1.00 88.62 84 VAL A C 1
ATOM 686 O O . VAL A 1 84 ? -4.617 5.439 -20.960 1.00 88.62 84 VAL A O 1
ATOM 689 N N . ASN A 1 85 ? -5.208 7.100 -19.580 1.00 86.62 85 ASN A N 1
ATOM 690 C CA . ASN A 1 85 ? -3.886 7.347 -18.965 1.00 86.62 85 ASN A CA 1
ATOM 691 C C . ASN A 1 85 ? -3.295 6.145 -18.248 1.00 86.62 85 ASN A C 1
ATOM 693 O O . ASN A 1 85 ? -2.121 5.841 -18.443 1.00 86.62 85 ASN A O 1
ATOM 697 N N . ASP A 1 86 ? -4.139 5.422 -17.537 1.00 89.38 86 ASP A N 1
ATOM 698 C CA . ASP A 1 86 ? -3.753 4.311 -16.685 1.00 89.38 86 ASP A CA 1
ATOM 699 C C . ASP A 1 86 ? -4.314 3.000 -17.250 1.00 89.38 86 ASP A C 1
ATOM 701 O O . ASP A 1 86 ? -4.587 2.055 -16.512 1.00 89.38 86 ASP A O 1
ATOM 705 N N . ALA A 1 87 ? -4.504 2.933 -18.576 1.00 90.12 87 ALA A N 1
ATOM 706 C CA . ALA A 1 87 ? -5.110 1.797 -19.267 1.00 90.12 87 ALA A CA 1
ATOM 707 C C . ALA A 1 87 ? -4.530 0.423 -18.863 1.00 90.12 87 ALA A C 1
ATOM 709 O O . ALA A 1 87 ? -5.328 -0.506 -18.710 1.00 90.12 87 ALA A O 1
ATOM 710 N N . PRO A 1 88 ? -3.207 0.252 -18.630 1.00 92.19 88 PRO A N 1
ATOM 711 C CA . PRO A 1 88 ? -2.670 -1.014 -18.121 1.00 92.19 88 PRO A CA 1
ATOM 712 C C . PRO A 1 88 ? -3.288 -1.472 -16.787 1.00 92.19 88 PRO A C 1
ATOM 714 O O . PRO A 1 88 ? -3.426 -2.673 -16.562 1.00 92.19 88 PRO A O 1
ATOM 717 N N . LEU A 1 89 ? -3.710 -0.546 -15.918 1.00 92.06 89 LEU A N 1
ATOM 718 C CA . LEU A 1 89 ? -4.367 -0.861 -14.645 1.00 92.06 89 LEU A CA 1
ATOM 719 C C . LEU A 1 89 ? -5.837 -1.257 -14.826 1.00 92.06 89 LEU A C 1
ATOM 721 O O . LEU A 1 89 ? -6.328 -2.155 -14.145 1.00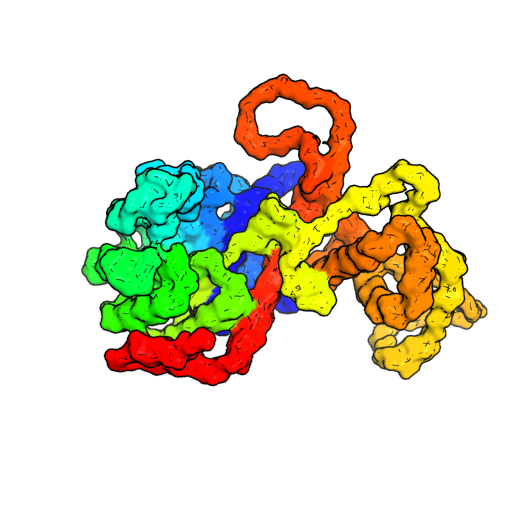 92.06 89 LEU A O 1
ATOM 725 N N . TYR A 1 90 ? -6.549 -0.626 -15.761 1.00 91.44 90 TYR A N 1
ATOM 726 C CA . TYR A 1 90 ? -7.935 -0.991 -16.086 1.00 91.44 90 TYR A CA 1
ATOM 727 C C . TYR A 1 90 ? -8.030 -2.318 -16.852 1.00 91.44 90 TYR A C 1
ATOM 729 O O . TYR A 1 90 ? -9.043 -3.009 -16.771 1.00 91.44 90 TYR A O 1
ATOM 737 N N . ARG A 1 91 ? -6.968 -2.698 -17.575 1.00 90.81 91 ARG A N 1
ATOM 738 C CA . ARG A 1 91 ? -6.843 -3.989 -18.273 1.00 90.81 91 ARG A CA 1
ATOM 739 C C . ARG A 1 91 ? -6.194 -5.090 -17.427 1.00 90.81 91 ARG A C 1
ATOM 741 O O . ARG A 1 91 ? -5.859 -6.143 -17.967 1.00 90.81 91 ARG A O 1
ATOM 748 N N . ARG A 1 92 ? -6.010 -4.863 -16.123 1.00 94.06 92 ARG A N 1
ATOM 749 C CA . ARG A 1 92 ? -5.470 -5.862 -15.190 1.00 94.06 92 ARG A CA 1
ATOM 750 C C . ARG A 1 92 ? -6.272 -7.166 -15.213 1.00 94.06 92 ARG A C 1
ATOM 752 O O . ARG A 1 92 ? -7.459 -7.189 -15.552 1.00 94.06 92 ARG A O 1
ATOM 759 N N . ARG A 1 93 ? -5.644 -8.254 -14.773 1.00 94.44 93 ARG A N 1
ATOM 760 C CA . ARG A 1 93 ? -6.330 -9.537 -14.586 1.00 94.44 93 ARG A CA 1
ATOM 761 C C . ARG A 1 93 ? -7.447 -9.416 -13.550 1.00 94.44 93 ARG A C 1
ATOM 763 O O . ARG A 1 93 ? -7.336 -8.692 -12.561 1.00 94.44 93 ARG A O 1
ATOM 770 N N . LYS A 1 94 ? -8.510 -10.197 -13.742 1.00 91.75 94 LYS A N 1
ATOM 771 C CA . LYS A 1 94 ? -9.689 -10.203 -12.857 1.00 91.75 94 LYS A CA 1
ATOM 772 C C . LYS A 1 94 ? -9.426 -10.757 -11.456 1.00 91.75 94 LYS A C 1
ATOM 774 O O . LYS A 1 94 ? -10.252 -10.556 -10.579 1.00 91.75 94 LYS A O 1
ATOM 779 N N . ASP A 1 95 ? -8.336 -11.495 -11.268 1.00 92.88 95 ASP A N 1
ATOM 780 C CA . ASP A 1 95 ? -7.938 -12.064 -9.976 1.00 92.88 95 ASP A CA 1
ATOM 781 C C . ASP A 1 95 ? -7.107 -11.092 -9.122 1.00 92.88 95 ASP A C 1
ATOM 783 O O . ASP A 1 95 ? -6.675 -11.449 -8.032 1.00 92.88 95 ASP A O 1
ATOM 787 N N . THR A 1 96 ? -6.882 -9.868 -9.603 1.00 95.69 96 THR A N 1
ATOM 788 C CA . THR A 1 96 ? -6.116 -8.846 -8.884 1.00 95.69 96 THR A CA 1
ATOM 789 C C . THR A 1 96 ? -6.984 -8.099 -7.875 1.00 95.69 96 THR A C 1
ATOM 791 O O . THR A 1 96 ? -8.180 -7.917 -8.075 1.00 95.69 96 THR A O 1
ATOM 794 N N . THR A 1 97 ? -6.368 -7.645 -6.786 1.00 97.50 97 THR A N 1
ATOM 795 C CA . THR A 1 97 ? -6.961 -6.728 -5.811 1.00 97.50 97 THR A CA 1
ATOM 796 C C . THR A 1 97 ? -6.269 -5.377 -5.908 1.00 97.50 97 THR A C 1
ATOM 798 O O . THR A 1 97 ? -5.058 -5.285 -5.695 1.00 97.50 97 THR A O 1
ATOM 801 N N . ILE A 1 98 ? -7.031 -4.321 -6.170 1.00 97.69 98 ILE A N 1
ATOM 802 C CA . ILE A 1 98 ? -6.540 -2.945 -6.159 1.00 97.69 98 ILE A CA 1
ATOM 803 C C . ILE A 1 98 ? -7.070 -2.220 -4.930 1.00 97.69 98 ILE A C 1
ATOM 805 O O . ILE A 1 98 ? -8.282 -2.156 -4.712 1.00 97.69 98 ILE A O 1
ATOM 809 N N . ILE A 1 99 ? -6.149 -1.642 -4.157 1.00 98.19 99 ILE A N 1
ATOM 810 C CA . ILE A 1 99 ? -6.475 -0.669 -3.114 1.00 98.19 99 ILE A CA 1
ATOM 811 C C . ILE A 1 99 ? -6.249 0.731 -3.679 1.00 98.19 99 ILE A C 1
ATOM 813 O O . ILE A 1 99 ? -5.169 1.017 -4.193 1.00 98.19 99 ILE A O 1
ATOM 817 N N . SER A 1 100 ? -7.237 1.615 -3.569 1.00 97.62 100 SER A N 1
ATOM 818 C CA . SER A 1 100 ? -7.065 3.026 -3.903 1.00 97.62 100 SER A CA 1
ATOM 819 C C . SER A 1 100 ? -6.905 3.898 -2.662 1.00 97.62 100 SER A C 1
ATOM 821 O O . SER A 1 100 ? -7.834 3.995 -1.857 1.00 97.62 100 SER A O 1
ATOM 823 N N . ASP A 1 101 ? -5.776 4.593 -2.555 1.00 96.50 101 ASP A N 1
ATOM 824 C CA . ASP A 1 101 ? -5.562 5.661 -1.574 1.00 96.50 101 ASP A CA 1
ATOM 825 C C . ASP A 1 101 ? -6.228 6.964 -2.052 1.00 96.50 101 ASP A C 1
ATOM 827 O O . ASP A 1 101 ? -6.187 7.302 -3.237 1.00 96.50 101 ASP A O 1
ATOM 831 N N . SER A 1 102 ? -6.869 7.681 -1.133 1.00 96.44 102 SER A N 1
ATOM 832 C CA . SER A 1 102 ? -7.627 8.907 -1.394 1.00 96.44 102 SER A CA 1
ATOM 833 C C . SER A 1 102 ? -6.747 10.134 -1.638 1.00 96.44 102 SER A C 1
ATOM 835 O O . SER A 1 102 ? -7.221 11.122 -2.196 1.00 96.44 102 SER A O 1
ATOM 837 N N . GLY A 1 103 ? -5.455 10.066 -1.297 1.00 92.56 103 GLY A N 1
ATOM 838 C CA . GLY A 1 103 ? -4.498 11.140 -1.560 1.00 92.56 103 GLY A CA 1
ATOM 839 C C . GLY A 1 103 ? -4.306 12.114 -0.397 1.00 92.56 103 GLY A C 1
ATOM 840 O O . GLY A 1 103 ? -3.717 13.176 -0.599 1.00 92.56 103 GLY A O 1
ATOM 841 N N . GLY A 1 104 ? -4.707 11.753 0.828 1.00 93.75 104 GLY A N 1
ATOM 842 C CA . GLY A 1 104 ? -4.472 12.562 2.037 1.00 93.75 104 GLY A CA 1
ATOM 843 C C . GLY A 1 104 ? -2.993 12.915 2.263 1.00 93.75 104 GLY A C 1
ATOM 844 O O . GLY A 1 104 ? -2.669 13.943 2.858 1.00 93.75 104 GLY A O 1
ATOM 845 N N . PHE A 1 105 ? -2.065 12.131 1.701 1.00 93.19 105 PHE A N 1
ATOM 846 C CA . PHE A 1 105 ? -0.639 12.459 1.692 1.00 93.19 105 PHE A CA 1
ATOM 847 C C . PHE A 1 105 ? -0.314 13.792 0.990 1.00 93.19 105 PHE A C 1
ATOM 849 O O . PHE A 1 105 ? 0.635 14.461 1.393 1.00 93.19 105 PHE A O 1
ATOM 856 N N . GLN A 1 106 ? -1.095 14.216 -0.010 1.00 94.19 106 GLN A N 1
ATOM 857 C CA . GLN A 1 106 ? -0.906 15.517 -0.671 1.00 94.19 106 GLN A CA 1
ATOM 858 C C . GLN A 1 106 ? -1.230 16.682 0.266 1.00 94.19 106 GLN A C 1
ATOM 860 O O . GLN A 1 106 ? -0.553 17.708 0.216 1.00 94.19 106 GLN A O 1
ATOM 865 N N . VAL A 1 107 ? -2.188 16.493 1.180 1.00 95.06 107 VAL A N 1
ATOM 866 C CA . VAL A 1 107 ? -2.466 17.461 2.249 1.00 95.06 107 VAL A CA 1
ATOM 867 C C . VAL A 1 107 ? -1.280 17.551 3.202 1.00 95.06 107 VAL A C 1
ATOM 869 O O . VAL A 1 107 ? -0.807 18.640 3.503 1.00 95.06 107 VAL A O 1
ATOM 872 N N . TYR A 1 108 ? -0.716 16.410 3.605 1.00 93.62 108 TYR A N 1
ATOM 873 C CA . TYR A 1 108 ? 0.490 16.382 4.439 1.00 93.62 108 TYR A CA 1
ATOM 874 C C . TYR A 1 108 ? 1.720 17.031 3.772 1.00 93.62 108 TYR A C 1
ATOM 876 O O . TYR A 1 108 ? 2.563 17.616 4.455 1.00 93.62 108 TYR A O 1
ATOM 884 N N . GLN A 1 109 ? 1.840 16.945 2.443 1.00 92.75 109 GLN A N 1
ATOM 885 C CA . GLN A 1 109 ? 2.902 17.621 1.688 1.00 92.75 109 GLN A CA 1
ATOM 886 C C . GLN A 1 109 ? 2.641 19.116 1.452 1.00 92.75 109 GLN A C 1
ATOM 888 O O . GLN A 1 109 ? 3.518 19.768 0.890 1.00 92.75 109 GLN A O 1
ATOM 893 N N . GLY A 1 110 ? 1.483 19.655 1.851 1.00 92.50 110 GLY A N 1
ATOM 894 C CA . GLY A 1 110 ? 1.111 21.045 1.572 1.00 92.50 110 GLY A CA 1
ATOM 895 C C . GLY A 1 110 ? 0.727 21.320 0.121 1.00 92.50 110 GLY A C 1
ATOM 896 O O . GLY A 1 110 ? 0.656 22.473 -0.286 1.00 92.50 110 GLY A O 1
ATOM 897 N N . ILE A 1 111 ? 0.518 20.272 -0.681 1.00 94.25 111 ILE A N 1
ATOM 898 C CA . ILE A 1 111 ? 0.149 20.402 -2.096 1.00 94.25 111 ILE A CA 1
ATOM 899 C C . ILE A 1 111 ? -1.337 20.740 -2.229 1.00 94.25 111 ILE A C 1
ATOM 901 O O . ILE A 1 111 ? -1.710 21.503 -3.115 1.00 94.25 111 ILE A O 1
ATOM 905 N N . TRP A 1 112 ? -2.173 20.190 -1.345 1.00 94.44 112 TRP A N 1
ATOM 906 C CA . TRP A 1 112 ? -3.584 20.552 -1.222 1.00 94.44 112 TRP A CA 1
ATOM 907 C C . TRP A 1 112 ? -3.868 21.068 0.182 1.00 94.44 112 TRP A C 1
ATOM 909 O O . TRP A 1 112 ? -3.465 20.458 1.172 1.00 94.44 112 TRP A O 1
ATOM 919 N N . THR A 1 113 ? -4.631 22.145 0.277 1.00 95.62 113 THR A N 1
ATOM 920 C CA . THR A 1 113 ? -5.276 22.530 1.534 1.00 95.62 113 THR A CA 1
ATOM 921 C C . THR A 1 113 ? -6.404 21.542 1.879 1.00 95.62 113 THR A C 1
ATOM 923 O O . THR A 1 113 ? -6.936 20.867 0.986 1.00 95.62 113 THR A O 1
ATOM 926 N N . PRO A 1 114 ? -6.829 21.442 3.152 1.00 95.38 114 PRO A N 1
ATOM 927 C CA . PRO A 1 114 ? -7.992 20.634 3.523 1.00 95.38 114 PRO A CA 1
ATOM 928 C C . PRO A 1 114 ? -9.270 20.980 2.749 1.00 95.38 114 PRO A C 1
ATOM 930 O O . PRO A 1 114 ? -10.029 20.078 2.397 1.00 95.38 114 PRO A O 1
ATOM 933 N N . ASP A 1 115 ? -9.487 22.264 2.449 1.00 96.75 115 ASP A N 1
ATOM 934 C CA . ASP A 1 115 ? -10.650 22.736 1.692 1.00 96.75 115 ASP A CA 1
ATOM 935 C C . ASP A 1 115 ? -10.599 22.282 0.226 1.00 96.75 115 ASP A C 1
ATOM 937 O O . ASP A 1 115 ? -11.569 21.716 -0.280 1.00 96.75 115 ASP A O 1
ATOM 941 N N . GLU A 1 116 ? -9.449 22.420 -0.441 1.00 96.25 116 GLU A N 1
ATOM 942 C CA . GLU A 1 116 ? -9.258 21.909 -1.806 1.00 96.25 116 GLU A CA 1
ATOM 943 C C . GLU A 1 116 ? -9.429 20.391 -1.864 1.00 96.25 116 GLU A C 1
ATOM 945 O O . GLU A 1 116 ? -10.072 19.866 -2.778 1.00 96.25 116 GLU A O 1
ATOM 950 N N . TYR A 1 117 ? -8.886 19.680 -0.875 1.00 96.81 117 TYR A N 1
ATOM 951 C CA . TYR A 1 117 ? -9.029 18.235 -0.775 1.00 96.81 117 TYR A CA 1
ATOM 952 C C . TYR A 1 117 ? -10.493 17.830 -0.581 1.00 96.81 117 TYR A C 1
ATOM 954 O O . TYR A 1 117 ? -10.998 16.975 -1.310 1.00 96.81 117 TYR A O 1
ATOM 962 N N . HIS A 1 118 ? -11.218 18.504 0.318 1.00 97.50 118 HIS A N 1
ATOM 963 C CA . HIS A 1 118 ? -12.659 18.327 0.472 1.00 97.50 118 HIS A CA 1
ATOM 964 C C . HIS A 1 118 ? -13.401 18.633 -0.836 1.00 97.50 118 HIS A C 1
ATOM 966 O O . HIS A 1 118 ? -14.292 17.879 -1.230 1.00 97.50 118 HIS A O 1
ATOM 972 N N . GLY A 1 119 ? -13.029 19.695 -1.553 1.00 97.69 119 GLY A N 1
ATOM 973 C CA . GLY A 1 119 ? -13.592 20.074 -2.852 1.00 97.69 119 GLY A CA 1
ATOM 974 C C . GLY A 1 119 ? -13.497 18.969 -3.908 1.00 97.69 119 GLY A C 1
ATOM 975 O O . GLY A 1 119 ? -14.422 18.806 -4.702 1.00 97.69 119 GLY A O 1
ATOM 976 N N . LYS A 1 120 ? -12.444 18.145 -3.854 1.00 97.25 120 LYS A N 1
ATOM 977 C CA . LYS A 1 120 ? -12.190 17.026 -4.779 1.00 97.25 120 LYS A CA 1
ATOM 978 C C . LYS A 1 120 ? -12.931 15.730 -4.437 1.00 97.25 120 LYS A C 1
ATOM 980 O O . LYS A 1 120 ? -12.847 14.772 -5.201 1.00 97.25 120 LYS A O 1
ATOM 985 N N . ARG A 1 121 ? -13.677 15.670 -3.327 1.00 97.69 121 ARG A N 1
ATOM 986 C CA . ARG A 1 121 ? -14.294 14.425 -2.817 1.00 97.69 121 ARG A CA 1
ATOM 987 C C . ARG A 1 121 ? -15.159 13.661 -3.818 1.00 97.69 121 ARG A C 1
ATOM 989 O O . ARG A 1 121 ? -15.146 12.436 -3.814 1.00 97.69 121 ARG A O 1
ATOM 996 N N . ALA A 1 122 ? -15.888 14.371 -4.680 1.00 98.19 122 ALA A N 1
ATOM 997 C CA . ALA A 1 122 ? -16.731 13.738 -5.690 1.00 98.19 122 ALA A CA 1
ATOM 998 C C . ALA A 1 122 ? -15.903 13.089 -6.806 1.00 98.19 122 ALA A C 1
ATOM 1000 O O . ALA A 1 122 ? -16.201 11.968 -7.210 1.00 98.19 122 ALA A O 1
ATOM 1001 N N . GLU A 1 123 ? -14.846 13.765 -7.262 1.00 97.94 123 GLU A N 1
ATOM 1002 C CA . GLU A 1 123 ? -13.921 13.243 -8.272 1.00 97.94 123 GLU A CA 1
ATOM 1003 C C . GLU A 1 123 ? -13.126 12.054 -7.722 1.00 97.94 123 GLU A C 1
ATOM 1005 O O . GLU A 1 123 ? -13.050 11.015 -8.370 1.00 97.94 123 GLU A O 1
ATOM 1010 N N . ILE A 1 124 ? -12.604 12.172 -6.494 1.00 98.31 124 ILE A N 1
ATOM 1011 C CA . ILE A 1 124 ? -11.861 11.096 -5.826 1.00 98.31 124 ILE A CA 1
ATOM 1012 C C . ILE A 1 124 ? -12.749 9.865 -5.653 1.00 98.31 124 ILE A C 1
ATOM 1014 O O . ILE A 1 124 ? -12.339 8.780 -6.051 1.00 98.31 124 ILE A O 1
ATOM 1018 N N . LEU A 1 125 ? -13.968 10.015 -5.122 1.00 98.50 125 LEU A N 1
ATOM 1019 C CA . LEU A 1 125 ? -14.879 8.885 -4.936 1.00 98.50 125 LEU A CA 1
ATOM 1020 C C . LEU A 1 125 ? -15.224 8.209 -6.269 1.00 98.50 125 LEU A C 1
ATOM 1022 O O . LEU A 1 125 ? -15.124 6.989 -6.371 1.00 98.50 125 LEU A O 1
ATOM 1026 N N . ALA A 1 126 ? -15.590 8.989 -7.293 1.00 98.25 126 ALA A N 1
ATOM 1027 C CA . ALA A 1 126 ? -15.925 8.449 -8.610 1.00 98.25 126 ALA A CA 1
ATOM 1028 C C . ALA A 1 126 ? -14.744 7.696 -9.239 1.00 98.25 126 ALA A C 1
ATOM 1030 O O . ALA A 1 126 ? -14.933 6.637 -9.837 1.00 98.25 126 ALA A O 1
ATOM 1031 N N . TRP A 1 127 ? -13.528 8.221 -9.074 1.00 97.88 127 TRP A N 1
ATOM 1032 C CA . TRP A 1 127 ? -12.304 7.575 -9.528 1.00 97.88 127 TRP A CA 1
ATOM 1033 C C . TRP A 1 127 ? -12.004 6.285 -8.755 1.00 97.88 127 TRP A C 1
ATOM 1035 O O . TRP A 1 127 ? -11.789 5.250 -9.384 1.00 97.88 127 TRP A O 1
ATOM 1045 N N . GLN A 1 128 ? -12.051 6.310 -7.417 1.00 98.06 128 GLN A N 1
ATOM 1046 C CA . GLN A 1 128 ? -11.832 5.128 -6.575 1.00 98.06 128 GLN A CA 1
ATOM 1047 C C . GLN A 1 128 ? -12.812 4.007 -6.955 1.00 98.06 128 GLN A C 1
ATOM 1049 O O . GLN A 1 128 ? -12.390 2.895 -7.252 1.00 98.06 128 GLN A O 1
ATOM 1054 N N . GLU A 1 129 ? -14.105 4.324 -7.054 1.00 97.75 129 GLU A N 1
ATOM 1055 C CA . GLU A 1 129 ? -15.161 3.385 -7.452 1.00 97.75 129 GLU A CA 1
ATOM 1056 C C . GLU A 1 129 ? -15.008 2.813 -8.869 1.00 97.75 129 GLU A C 1
ATOM 1058 O O . GLU A 1 129 ? -15.562 1.755 -9.167 1.00 97.75 129 GLU A O 1
ATOM 1063 N N . ALA A 1 130 ? -14.311 3.517 -9.762 1.00 96.44 130 ALA A N 1
ATOM 1064 C CA . ALA A 1 130 ? -14.082 3.057 -11.126 1.00 96.44 130 ALA A CA 1
ATOM 1065 C C . ALA A 1 130 ? -12.880 2.108 -11.235 1.00 96.44 130 ALA A C 1
ATOM 1067 O O . ALA A 1 130 ? -12.873 1.240 -12.111 1.00 96.44 130 ALA A O 1
ATOM 1068 N N . ILE A 1 131 ? -11.858 2.280 -10.388 1.00 94.69 131 ILE A N 1
ATOM 1069 C CA . ILE A 1 131 ? -10.581 1.571 -10.534 1.00 94.69 131 ILE A CA 1
ATOM 1070 C C . ILE A 1 131 ? -10.362 0.457 -9.511 1.00 94.69 131 ILE A C 1
ATOM 1072 O O . ILE A 1 131 ? -9.743 -0.554 -9.863 1.00 94.69 131 ILE A O 1
ATOM 1076 N N . SER A 1 132 ? -10.824 0.621 -8.269 1.00 96.56 132 SER A N 1
ATOM 1077 C CA . SER A 1 132 ? -10.395 -0.204 -7.139 1.00 96.56 132 SER A CA 1
ATOM 1078 C C . SER A 1 132 ? -11.453 -1.180 -6.647 1.00 96.56 132 SER A C 1
ATOM 1080 O O . SER A 1 132 ? -12.649 -1.011 -6.856 1.00 96.56 132 SER A O 1
ATOM 1082 N N . ASP A 1 133 ? -10.982 -2.222 -5.969 1.00 97.50 133 ASP A N 1
ATOM 1083 C CA . ASP A 1 133 ? -11.827 -3.179 -5.252 1.00 97.50 133 ASP A CA 1
ATOM 1084 C C . ASP A 1 133 ? -12.057 -2.710 -3.802 1.00 97.50 133 ASP A C 1
ATOM 1086 O O . ASP A 1 133 ? -13.054 -3.037 -3.145 1.00 97.50 133 ASP A O 1
ATOM 1090 N N . ILE A 1 134 ? -11.099 -1.933 -3.289 1.00 98.31 134 ILE A N 1
ATOM 1091 C CA . ILE A 1 134 ? -11.066 -1.384 -1.939 1.00 98.31 134 ILE A CA 1
ATOM 1092 C C . ILE A 1 134 ? -10.580 0.065 -2.022 1.00 98.31 134 ILE A C 1
ATOM 1094 O O . ILE A 1 134 ? -9.491 0.342 -2.511 1.00 98.31 134 ILE A O 1
ATOM 1098 N N . ALA A 1 135 ? -11.356 0.990 -1.483 1.00 98.38 135 ALA A N 1
ATOM 1099 C CA . ALA A 1 135 ? -11.034 2.397 -1.359 1.00 98.38 135 ALA A CA 1
ATOM 1100 C C . ALA A 1 135 ? -10.693 2.755 0.089 1.00 98.38 135 ALA A C 1
ATOM 1102 O O . ALA A 1 135 ? -11.266 2.209 1.030 1.00 98.38 135 ALA A O 1
ATOM 1103 N N . ILE A 1 136 ? -9.761 3.681 0.277 1.00 98.56 136 ILE A N 1
ATOM 1104 C CA . ILE A 1 136 ? -9.449 4.278 1.576 1.00 98.56 136 ILE A CA 1
ATOM 1105 C C . ILE A 1 136 ? -10.194 5.608 1.666 1.00 98.56 136 ILE A C 1
ATOM 1107 O O . ILE A 1 136 ? -10.150 6.401 0.724 1.00 98.56 136 ILE A O 1
ATOM 1111 N N . ALA A 1 137 ? -10.894 5.843 2.776 1.00 98.19 137 ALA A N 1
ATOM 1112 C CA . ALA A 1 137 ? -11.649 7.071 2.990 1.00 98.19 137 ALA A CA 1
ATOM 1113 C C . ALA A 1 137 ? -10.731 8.306 3.020 1.00 98.19 137 ALA A C 1
ATOM 1115 O O . ALA A 1 137 ? -9.524 8.218 3.237 1.00 98.19 137 ALA A O 1
ATOM 1116 N N . MET A 1 138 ? -11.310 9.480 2.779 1.00 98.06 138 MET A N 1
ATOM 1117 C CA . MET A 1 138 ? -10.573 10.742 2.716 1.00 98.06 138 MET A CA 1
ATOM 1118 C C . MET A 1 138 ? -10.327 11.327 4.112 1.00 98.06 138 MET A C 1
ATOM 1120 O O . MET A 1 138 ? -11.079 12.189 4.572 1.00 98.06 138 MET A O 1
ATOM 1124 N N . ASP A 1 139 ? -9.264 10.895 4.781 1.00 97.50 139 ASP A N 1
ATOM 1125 C CA . ASP A 1 139 ? -8.812 11.510 6.027 1.00 97.50 139 ASP A CA 1
ATOM 1126 C C . ASP A 1 139 ? -7.839 12.672 5.790 1.00 97.50 139 ASP A C 1
ATOM 1128 O O . ASP A 1 139 ? -7.141 12.743 4.777 1.00 97.50 139 ASP A O 1
ATOM 1132 N N . VAL A 1 140 ? -7.802 13.600 6.745 1.00 97.69 140 VAL A N 1
ATOM 1133 C CA . VAL A 1 140 ? -6.751 14.616 6.844 1.00 97.69 140 VAL A CA 1
ATOM 1134 C C . VAL A 1 140 ? -5.732 14.125 7.872 1.00 97.69 140 VAL A C 1
ATOM 1136 O O . VAL A 1 140 ? -6.071 14.049 9.058 1.00 97.69 140 VAL A O 1
ATOM 1139 N N . PRO A 1 141 ? -4.493 13.790 7.460 1.00 96.75 141 PRO A N 1
ATOM 1140 C CA . PRO A 1 141 ? -3.520 13.189 8.361 1.00 96.75 141 PRO A CA 1
ATOM 1141 C C . PRO A 1 141 ? -3.175 14.098 9.541 1.00 96.75 141 PRO A C 1
ATOM 1143 O O . PRO A 1 141 ? -2.841 15.267 9.3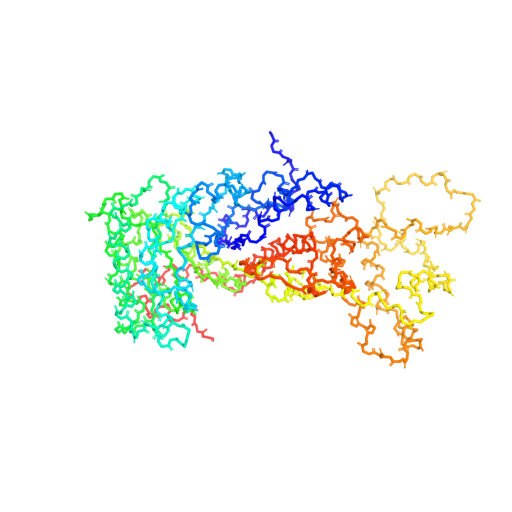62 1.00 96.75 141 PRO A O 1
ATOM 1146 N N . THR A 1 142 ? -3.156 13.547 10.756 1.00 97.06 142 THR A N 1
ATOM 1147 C CA . THR A 1 142 ? -2.755 14.299 11.961 1.00 97.06 142 THR A CA 1
ATOM 1148 C C . THR A 1 142 ? -1.284 14.695 11.941 1.00 97.06 142 THR A C 1
ATOM 1150 O O . THR A 1 142 ? -0.906 15.670 12.575 1.00 97.06 142 THR A O 1
ATOM 1153 N N . GLY A 1 143 ? -0.445 13.994 11.171 1.00 93.94 143 GLY A N 1
ATOM 1154 C CA . GLY A 1 143 ? 0.951 14.388 10.956 1.00 93.94 143 GLY A CA 1
ATOM 1155 C C . GLY A 1 143 ? 1.119 15.767 10.307 1.00 93.94 143 GLY A C 1
ATOM 1156 O O . GLY A 1 143 ? 2.230 16.286 10.305 1.00 93.94 143 GLY A O 1
ATOM 1157 N N . SER A 1 144 ? 0.050 16.354 9.761 1.00 94.00 144 SER A N 1
ATOM 1158 C CA . SER A 1 144 ? 0.058 17.714 9.222 1.00 94.00 144 SER A CA 1
ATOM 1159 C C . SER A 1 144 ? 0.068 18.796 10.304 1.00 94.00 144 SER A C 1
ATOM 1161 O O . SER A 1 144 ? 0.482 19.913 10.018 1.00 94.00 144 SER A O 1
ATOM 1163 N N . VAL A 1 145 ? -0.344 18.476 11.535 1.00 94.12 145 VAL A N 1
ATOM 1164 C CA . VAL A 1 145 ? -0.375 19.433 12.648 1.00 94.12 145 VAL A CA 1
ATOM 1165 C C . VAL A 1 145 ? 1.040 19.939 12.925 1.00 94.12 145 VAL A C 1
ATOM 1167 O O . VAL A 1 145 ? 1.936 19.151 13.233 1.00 94.12 145 VAL A O 1
ATOM 1170 N N . HIS A 1 146 ? 1.231 21.254 12.811 1.00 84.38 146 HIS A N 1
ATOM 1171 C CA . HIS A 1 146 ? 2.532 21.925 12.956 1.00 84.38 146 HIS A CA 1
ATOM 1172 C C . HIS A 1 146 ? 3.603 21.479 11.941 1.00 84.38 146 HIS A C 1
ATOM 1174 O O . HIS A 1 146 ? 4.801 21.603 12.203 1.00 84.38 146 HIS A O 1
ATOM 1180 N N . SER A 1 147 ? 3.197 20.945 10.786 1.00 89.81 147 SER A N 1
ATOM 1181 C CA . SER A 1 147 ? 4.115 20.648 9.686 1.00 89.81 147 SER A CA 1
ATOM 1182 C C . SER A 1 147 ? 4.450 21.933 8.932 1.00 89.81 147 SER A C 1
ATOM 1184 O O . SER A 1 147 ? 3.545 22.602 8.448 1.00 89.81 147 SER A O 1
ATOM 1186 N N . ASP A 1 148 ? 5.738 22.221 8.713 1.00 89.38 148 ASP A N 1
ATOM 1187 C CA . ASP A 1 148 ? 6.179 23.368 7.892 1.00 89.38 148 ASP A CA 1
ATOM 1188 C C . ASP A 1 148 ? 5.671 23.300 6.440 1.00 89.38 148 ASP A C 1
ATOM 1190 O O . ASP A 1 148 ? 5.694 24.290 5.715 1.00 89.38 148 ASP A O 1
ATOM 1194 N N . LYS A 1 149 ? 5.264 22.108 5.986 1.00 91.00 149 LYS A N 1
ATOM 1195 C CA . LYS A 1 149 ? 4.717 21.894 4.642 1.00 91.00 149 LYS A CA 1
ATOM 1196 C C . LYS A 1 149 ? 3.228 22.197 4.573 1.00 91.00 149 LYS A C 1
ATOM 1198 O O . LYS A 1 149 ? 2.777 22.788 3.606 1.00 91.00 149 LYS A O 1
ATOM 1203 N N . ALA A 1 150 ? 2.478 21.753 5.576 1.00 89.88 150 ALA A N 1
ATOM 1204 C CA . ALA A 1 150 ? 1.031 21.900 5.658 1.00 89.88 150 ALA A CA 1
ATOM 1205 C C . ALA A 1 150 ? 0.694 22.961 6.713 1.00 89.88 150 ALA A C 1
ATOM 1207 O O . ALA A 1 150 ? 0.030 22.678 7.707 1.00 89.88 150 ALA A O 1
ATOM 1208 N N . ASP A 1 151 ? 1.193 24.177 6.495 1.00 88.00 151 ASP A N 1
ATOM 1209 C CA . ASP A 1 151 ? 1.153 25.287 7.456 1.00 88.00 151 ASP A CA 1
ATOM 1210 C C . ASP A 1 151 ? -0.259 25.834 7.739 1.00 88.00 151 ASP A C 1
ATOM 1212 O O . ASP A 1 151 ? -0.442 26.652 8.635 1.00 88.00 151 ASP A O 1
ATOM 1216 N N . CYS A 1 152 ? -1.262 25.358 7.000 1.00 88.19 152 CYS A N 1
ATOM 1217 C CA . CYS A 1 152 ? -2.670 25.710 7.148 1.00 88.19 152 CYS A CA 1
ATOM 1218 C C . CYS A 1 152 ? -3.462 24.796 8.101 1.00 88.19 152 CYS A C 1
ATOM 1220 O O . CYS A 1 152 ? -4.685 24.901 8.134 1.00 88.19 152 CYS A O 1
ATOM 1222 N N . ILE A 1 153 ? -2.803 23.882 8.827 1.00 92.88 153 ILE A N 1
ATOM 1223 C CA . ILE A 1 153 ? -3.442 22.960 9.779 1.00 92.88 153 ILE A CA 1
ATOM 1224 C C . ILE A 1 153 ? -2.809 23.122 11.163 1.00 92.88 153 ILE A C 1
ATOM 1226 O O . ILE A 1 153 ? -1.663 22.726 11.401 1.00 92.88 153 ILE A O 1
ATOM 1230 N N . ASP A 1 154 ? -3.594 23.636 12.105 1.00 92.19 154 ASP A N 1
ATOM 1231 C CA . ASP A 1 154 ? -3.081 24.076 13.406 1.00 92.19 154 ASP A CA 1
ATOM 1232 C C . ASP A 1 154 ? -3.332 23.081 14.544 1.00 92.19 154 ASP A C 1
ATOM 1234 O O . ASP A 1 154 ? -2.722 23.196 15.611 1.00 92.19 154 ASP A O 1
ATOM 1238 N N . SER A 1 155 ? -4.244 22.117 14.370 1.00 96.50 155 SER A N 1
ATOM 1239 C CA . SER A 1 155 ? -4.681 21.259 15.479 1.00 96.50 155 SER A CA 1
ATOM 1240 C C . SER A 1 155 ? -5.166 19.870 15.069 1.00 96.50 155 SER A C 1
ATOM 1242 O O . SER A 1 155 ? -5.619 19.630 13.949 1.00 96.50 155 SER A O 1
ATOM 1244 N N . PHE A 1 156 ? -5.127 18.950 16.034 1.00 97.06 156 PHE A N 1
ATOM 1245 C CA . PHE A 1 156 ? -5.715 17.617 15.916 1.00 97.06 156 PHE A CA 1
ATOM 1246 C C . PHE A 1 156 ? -7.223 17.683 15.622 1.00 97.06 156 PHE A C 1
ATOM 1248 O O . PHE A 1 156 ? -7.738 16.938 14.785 1.00 97.06 156 PHE A O 1
ATOM 1255 N N . GLU A 1 157 ? -7.935 18.594 16.285 1.00 97.50 157 GLU A N 1
ATOM 1256 C CA . GLU A 1 157 ? -9.371 18.802 16.119 1.00 97.50 157 GLU A CA 1
ATOM 1257 C C . GLU A 1 157 ? -9.728 19.269 14.707 1.00 97.50 157 GLU A C 1
ATOM 1259 O O . GLU A 1 157 ? -10.771 18.878 14.179 1.00 97.50 157 GLU A O 1
ATOM 1264 N N . GLU A 1 158 ? -8.871 20.071 14.079 1.00 96.88 158 GLU A N 1
ATOM 1265 C CA . GLU A 1 158 ? -9.047 20.504 12.696 1.00 96.88 158 GLU A CA 1
ATOM 1266 C C . GLU A 1 158 ? -8.912 19.330 11.718 1.00 96.88 158 GLU A C 1
ATOM 1268 O O . GLU A 1 158 ? -9.822 19.110 10.912 1.00 96.88 158 GLU A O 1
ATOM 1273 N N . CYS A 1 159 ? -7.862 18.506 11.844 1.00 98.19 159 CYS A N 1
ATOM 1274 C CA . CYS A 1 159 ? -7.722 17.262 11.073 1.00 98.19 159 CYS A CA 1
ATOM 1275 C C . CYS A 1 159 ? -8.963 16.369 11.217 1.00 98.19 159 CYS A C 1
ATOM 1277 O O . CYS A 1 159 ? -9.507 15.859 10.232 1.00 98.19 159 CYS A O 1
ATOM 1279 N N . LEU A 1 160 ? -9.434 16.194 12.454 1.00 98.38 160 LEU A N 1
ATOM 1280 C CA . LEU A 1 160 ? -10.602 15.372 12.754 1.00 98.38 160 LEU A CA 1
ATOM 1281 C C . LEU A 1 160 ? -11.887 15.968 12.165 1.00 98.38 160 LEU A C 1
ATOM 1283 O O . LEU A 1 160 ? -12.738 15.226 11.675 1.00 98.38 160 LEU A O 1
ATOM 1287 N N . THR A 1 161 ? -12.038 17.292 12.195 1.00 98.44 161 THR A N 1
ATOM 1288 C CA . THR A 1 161 ? -13.205 17.990 11.640 1.00 98.44 161 THR A CA 1
ATOM 1289 C C . THR A 1 161 ? -13.278 17.805 10.132 1.00 98.44 161 THR A C 1
ATOM 1291 O O . THR A 1 161 ? -14.307 17.356 9.628 1.00 98.44 161 THR A O 1
ATOM 1294 N N . TRP A 1 162 ? -12.183 18.059 9.414 1.00 98.31 162 TRP A N 1
ATOM 1295 C CA . TRP A 1 162 ? -12.131 17.846 7.967 1.00 98.31 162 TRP A CA 1
ATOM 1296 C C . TRP A 1 162 ? -12.345 16.383 7.584 1.00 98.31 162 TRP A C 1
ATOM 1298 O O . TRP A 1 162 ? -13.109 16.089 6.665 1.00 98.31 162 TRP A O 1
ATOM 1308 N N . THR A 1 163 ? -11.754 15.458 8.342 1.00 98.62 163 THR A N 1
ATOM 1309 C CA . THR A 1 163 ? -11.986 14.021 8.150 1.00 98.62 163 THR A CA 1
ATOM 1310 C C . THR A 1 163 ? -13.463 13.667 8.313 1.00 98.62 163 THR A C 1
ATOM 1312 O O . THR A 1 163 ? -14.022 12.972 7.471 1.00 98.62 163 THR A O 1
ATOM 1315 N N . LYS A 1 164 ? -14.139 14.172 9.352 1.00 98.69 164 LYS A N 1
ATOM 1316 C CA . LYS A 1 164 ? -15.577 13.931 9.553 1.00 98.69 164 LYS A CA 1
ATOM 1317 C C . LYS A 1 164 ? -16.427 14.522 8.435 1.00 98.69 164 LYS A C 1
ATOM 1319 O O . LYS A 1 164 ? -17.322 13.836 7.960 1.00 98.69 164 LYS A O 1
ATOM 1324 N N . LEU A 1 165 ? -16.123 15.735 7.970 1.00 98.62 165 LEU A N 1
ATOM 1325 C CA . LEU A 1 165 ? -16.822 16.346 6.832 1.00 98.62 165 LEU A CA 1
ATOM 1326 C C . LEU A 1 165 ? -16.698 15.492 5.564 1.00 98.62 165 LEU A C 1
ATOM 1328 O O . LEU A 1 165 ? -17.677 15.305 4.838 1.00 98.62 165 LEU A O 1
ATOM 1332 N N . ASN A 1 166 ? -15.513 14.935 5.317 1.00 98.62 166 ASN A N 1
ATOM 1333 C CA . ASN A 1 166 ? -15.297 13.999 4.222 1.00 98.62 166 ASN A CA 1
ATOM 1334 C C . ASN A 1 166 ? -16.073 12.694 4.429 1.00 98.62 166 ASN A C 1
ATOM 1336 O O . ASN A 1 166 ? -16.802 12.280 3.532 1.00 98.62 166 ASN A O 1
ATOM 1340 N N . CYS A 1 167 ? -15.970 12.063 5.600 1.00 98.62 167 CYS A N 1
ATOM 1341 C CA . CYS A 1 167 ? -16.653 10.805 5.904 1.00 98.62 167 CYS A CA 1
ATOM 1342 C C . CYS A 1 167 ? -18.183 10.935 5.867 1.00 98.62 167 CYS A C 1
ATOM 1344 O O . CYS A 1 167 ? -18.846 10.062 5.309 1.00 98.62 167 CYS A O 1
ATOM 1346 N N . ASP A 1 168 ? -18.740 12.029 6.396 1.00 98.56 168 ASP A N 1
ATOM 1347 C CA . ASP A 1 168 ? -20.172 12.347 6.342 1.00 98.56 168 ASP A CA 1
ATOM 1348 C C . ASP A 1 168 ? -20.666 12.443 4.897 1.00 98.56 168 ASP A C 1
ATOM 1350 O O . ASP A 1 168 ? -21.761 11.975 4.583 1.00 98.56 168 ASP A O 1
ATOM 1354 N N . TRP A 1 169 ? -19.863 13.026 4.005 1.00 98.69 169 TRP A N 1
ATOM 1355 C CA . TRP A 1 169 ? -20.198 13.097 2.588 1.00 98.69 169 TRP A CA 1
ATOM 1356 C C . TRP A 1 169 ? -20.024 11.736 1.898 1.00 98.69 169 TRP A C 1
ATOM 1358 O O . TRP A 1 169 ? -20.942 11.276 1.222 1.00 98.69 169 TRP A O 1
ATOM 1368 N N . LEU A 1 170 ? -18.893 11.054 2.100 1.00 98.62 170 LEU A N 1
ATOM 1369 C CA . LEU A 1 170 ? -18.586 9.762 1.472 1.00 98.62 170 LEU A CA 1
ATOM 1370 C C . LEU A 1 170 ? -19.637 8.701 1.809 1.00 98.62 170 LEU A C 1
ATOM 1372 O O . LEU A 1 170 ? -20.132 8.027 0.911 1.00 98.62 170 LEU A O 1
ATOM 1376 N N . ILE A 1 171 ? -20.034 8.584 3.078 1.00 97.81 171 ILE A N 1
ATOM 1377 C CA . ILE A 1 171 ? -21.010 7.573 3.508 1.00 97.81 171 ILE A CA 1
ATOM 1378 C C . ILE A 1 171 ? -22.404 7.792 2.901 1.00 97.81 171 ILE A C 1
ATOM 1380 O O . ILE A 1 171 ? -23.181 6.852 2.773 1.00 97.81 171 ILE A O 1
ATOM 1384 N N . GLN A 1 172 ? -22.727 9.026 2.508 1.00 97.94 172 GLN A N 1
ATOM 1385 C CA . GLN A 1 172 ? -24.001 9.362 1.868 1.00 97.94 172 GLN A CA 1
ATOM 1386 C C . GLN A 1 172 ? -23.979 9.171 0.347 1.00 97.94 172 GLN A C 1
ATOM 1388 O O . GLN A 1 172 ? -25.045 9.031 -0.248 1.00 97.94 172 GLN A O 1
ATOM 1393 N N . ASN A 1 173 ? -22.797 9.199 -0.277 1.00 98.38 173 ASN A N 1
ATOM 1394 C CA . ASN A 1 173 ? -22.658 9.285 -1.734 1.00 98.38 173 ASN A CA 1
ATOM 1395 C C . ASN A 1 173 ? -21.980 8.067 -2.376 1.00 98.38 173 ASN A C 1
ATOM 1397 O O . ASN A 1 173 ? -22.091 7.914 -3.589 1.00 98.38 173 ASN A O 1
ATOM 1401 N N . ARG A 1 174 ? -21.301 7.210 -1.601 1.00 97.75 174 ARG A N 1
ATOM 1402 C CA . ARG A 1 174 ? -20.656 6.000 -2.129 1.00 97.75 174 ARG A CA 1
ATOM 1403 C C . ARG A 1 174 ? -21.663 4.971 -2.641 1.00 97.75 174 ARG A C 1
ATOM 1405 O O . ARG A 1 174 ? -22.795 4.884 -2.156 1.00 97.75 174 ARG A O 1
ATOM 1412 N N . ASP A 1 175 ? -21.193 4.145 -3.564 1.00 97.50 175 ASP A N 1
ATOM 1413 C CA . ASP A 1 175 ? -21.823 2.913 -4.010 1.00 97.50 175 ASP A CA 1
ATOM 1414 C C . ASP A 1 175 ? -21.068 1.704 -3.417 1.00 97.50 175 ASP A C 1
ATOM 1416 O O . ASP A 1 175 ? -19.978 1.347 -3.882 1.00 97.50 175 ASP A O 1
ATOM 1420 N N . PRO A 1 176 ? -21.626 1.039 -2.388 1.00 95.56 176 PRO A N 1
ATOM 1421 C CA . PRO A 1 176 ? -20.958 -0.070 -1.714 1.00 95.56 176 PRO A CA 1
ATOM 1422 C C . PRO A 1 176 ? -20.831 -1.319 -2.599 1.00 95.56 176 PRO A C 1
ATOM 1424 O O . PRO A 1 176 ? -20.093 -2.237 -2.243 1.00 95.56 176 PRO A O 1
ATOM 1427 N N . SER A 1 177 ? -21.512 -1.370 -3.753 1.00 95.94 177 SER A N 1
ATOM 1428 C CA . SER A 1 177 ? -21.382 -2.473 -4.713 1.00 95.94 177 SER A CA 1
ATOM 1429 C C . SER A 1 177 ? -20.136 -2.373 -5.597 1.00 95.94 177 SER A C 1
ATOM 1431 O O . SER A 1 177 ? -19.735 -3.380 -6.184 1.00 95.94 177 SER A O 1
ATOM 1433 N N . LYS A 1 178 ? -19.514 -1.188 -5.684 1.00 96.88 178 LYS A N 1
ATOM 1434 C CA . LYS A 1 178 ? -18.341 -0.950 -6.535 1.00 96.88 178 LYS A CA 1
ATOM 1435 C C . LYS A 1 178 ? -17.021 -1.177 -5.812 1.00 96.88 178 LYS A C 1
ATOM 1437 O O . LYS A 1 178 ? -16.144 -1.833 -6.357 1.00 96.88 178 LYS A O 1
ATOM 1442 N N . ALA A 1 179 ? -16.895 -0.668 -4.587 1.00 96.38 179 ALA A N 1
ATOM 1443 C CA . ALA A 1 179 ? -15.690 -0.822 -3.780 1.00 96.38 179 ALA A CA 1
ATOM 1444 C C . ALA A 1 179 ? -16.019 -0.869 -2.283 1.00 96.38 179 ALA A C 1
ATOM 1446 O O . ALA A 1 179 ? -16.882 -0.138 -1.779 1.00 96.38 179 ALA A O 1
ATOM 1447 N N . ARG A 1 180 ? -15.272 -1.694 -1.542 1.00 96.94 180 ARG A N 1
ATOM 1448 C CA . ARG A 1 180 ? -15.238 -1.619 -0.070 1.00 96.94 180 ARG A CA 1
ATOM 1449 C C . ARG A 1 180 ? -14.595 -0.302 0.345 1.00 96.94 180 ARG A C 1
ATOM 1451 O O . ARG A 1 180 ? -13.671 0.134 -0.323 1.00 96.94 180 ARG A O 1
ATOM 1458 N N . MET A 1 181 ? -15.013 0.303 1.452 1.00 98.06 181 MET A N 1
ATOM 1459 C CA . MET A 1 181 ? -14.401 1.550 1.940 1.00 98.06 181 MET A CA 1
ATOM 1460 C C . MET A 1 181 ? -13.739 1.333 3.300 1.00 98.06 181 MET A C 1
ATOM 1462 O O . MET A 1 181 ? -14.399 0.873 4.224 1.00 98.06 181 MET A O 1
ATOM 1466 N N . LEU A 1 182 ? -12.461 1.670 3.453 1.00 98.56 182 LEU A N 1
ATOM 1467 C CA . LEU A 1 182 ? -11.736 1.578 4.720 1.00 98.56 182 LEU A CA 1
ATOM 1468 C C . LEU A 1 182 ? -11.765 2.926 5.443 1.00 98.56 182 LEU A C 1
ATOM 1470 O O . LEU A 1 182 ? -11.375 3.945 4.877 1.00 98.56 182 LEU A O 1
ATOM 1474 N N . ASN A 1 183 ? -12.185 2.927 6.706 1.00 98.00 183 ASN A N 1
ATOM 1475 C CA . ASN A 1 183 ? -12.048 4.087 7.584 1.00 98.00 183 ASN A CA 1
ATOM 1476 C C . ASN A 1 183 ? -10.585 4.253 8.015 1.00 98.00 183 ASN A C 1
ATOM 1478 O O . ASN A 1 183 ? -9.889 3.251 8.138 1.00 98.00 183 ASN A O 1
ATOM 1482 N N . VAL A 1 184 ? -10.109 5.466 8.298 1.00 98.25 184 VAL A N 1
ATOM 1483 C CA . VAL A 1 184 ? -8.673 5.690 8.558 1.00 98.25 184 VAL A CA 1
ATOM 1484 C C . VAL A 1 184 ? -8.408 6.075 10.006 1.00 98.25 184 VAL A C 1
ATOM 1486 O O . VAL A 1 184 ? -8.929 7.063 10.517 1.00 98.25 184 VAL A O 1
ATOM 1489 N N . MET A 1 185 ? -7.554 5.302 10.666 1.00 97.88 185 MET A N 1
ATOM 1490 C CA . MET A 1 185 ? -6.996 5.586 11.982 1.00 97.88 185 MET A CA 1
ATOM 1491 C C . MET A 1 185 ? -5.824 6.560 11.861 1.00 97.88 185 MET A C 1
ATOM 1493 O O . MET A 1 185 ? -4.843 6.271 11.174 1.00 97.88 185 MET A O 1
ATOM 1497 N N . GLN A 1 186 ? -5.906 7.670 12.588 1.00 97.81 186 GLN A N 1
ATOM 1498 C CA . GLN A 1 186 ? -4.830 8.643 12.780 1.00 97.81 186 GLN A CA 1
ATOM 1499 C C . GLN A 1 186 ? -4.613 8.900 14.276 1.00 97.81 186 GLN A C 1
ATOM 1501 O O . GLN A 1 186 ? -5.271 8.299 15.123 1.00 97.81 186 GLN A O 1
ATOM 1506 N N . GLY A 1 187 ? -3.666 9.772 14.609 1.00 96.75 187 GLY A N 1
ATOM 1507 C CA . GLY A 1 187 ? -3.343 10.174 15.978 1.00 96.75 187 GLY A CA 1
ATOM 1508 C C . GLY A 1 187 ? -2.000 10.895 16.041 1.00 96.75 187 GLY A C 1
ATOM 1509 O O . GLY A 1 187 ? -1.186 10.771 15.125 1.00 96.75 187 GLY A O 1
ATOM 1510 N N . LEU A 1 188 ? -1.755 11.654 17.105 1.00 95.94 188 LEU A N 1
ATOM 1511 C CA . LEU A 1 188 ? -0.438 12.234 17.418 1.00 95.94 188 LEU A CA 1
ATOM 1512 C C . LEU A 1 188 ? 0.302 11.427 18.495 1.00 95.94 188 LEU A C 1
ATOM 1514 O O . LEU A 1 188 ? 1.529 11.446 18.569 1.00 95.94 188 LEU A O 1
ATOM 1518 N N . SER A 1 189 ? -0.445 10.661 19.286 1.00 95.25 189 SER A N 1
ATOM 1519 C CA . SER A 1 189 ? 0.027 9.827 20.390 1.00 95.25 189 SER A CA 1
ATOM 1520 C C . SER A 1 189 ? -0.770 8.510 20.463 1.00 95.25 189 SER A C 1
ATOM 1522 O O . SER A 1 189 ? -1.768 8.330 19.763 1.00 95.25 189 SER A O 1
ATOM 1524 N N . VAL A 1 190 ? -0.342 7.537 21.276 1.00 90.88 190 VAL A N 1
ATOM 1525 C CA . VAL A 1 190 ? -1.111 6.284 21.462 1.00 90.88 190 VAL A CA 1
ATOM 1526 C C . VAL A 1 190 ? -2.424 6.566 22.204 1.00 90.88 190 VAL A C 1
ATOM 1528 O O . VAL A 1 190 ? -3.503 6.210 21.731 1.00 90.88 190 VAL A O 1
ATOM 1531 N N . ASP A 1 191 ? -2.312 7.246 23.346 1.00 88.75 191 ASP A N 1
ATOM 1532 C CA . ASP A 1 191 ? -3.396 7.577 24.270 1.00 88.75 191 ASP A CA 1
ATOM 1533 C C . ASP A 1 191 ? -3.456 9.096 24.482 1.00 88.75 191 ASP A C 1
ATOM 1535 O O . ASP A 1 191 ? -2.482 9.796 24.232 1.00 88.75 191 ASP A O 1
ATOM 1539 N N . GLY A 1 192 ? -4.553 9.593 25.052 1.00 93.12 192 GLY A N 1
ATOM 1540 C CA . GLY A 1 192 ? -4.739 11.019 25.330 1.00 93.12 192 GLY A CA 1
ATOM 1541 C C . GLY A 1 192 ? -5.748 11.671 24.384 1.00 93.12 192 GLY A C 1
ATOM 1542 O O . GLY A 1 192 ? -6.323 10.985 23.537 1.00 93.12 192 GLY A O 1
ATOM 1543 N N . PRO A 1 193 ? -6.023 12.975 24.559 1.00 94.81 193 PRO A N 1
ATOM 1544 C CA . PRO A 1 193 ? -7.053 13.683 23.795 1.00 94.81 193 PRO A CA 1
ATOM 1545 C C . PRO A 1 193 ? -6.748 13.778 22.291 1.00 94.81 193 PRO A C 1
ATOM 1547 O O . PRO A 1 193 ? -7.681 13.810 21.497 1.00 94.81 193 PRO A O 1
ATOM 1550 N N . ASP A 1 194 ? -5.472 13.751 21.907 1.00 95.38 194 ASP A N 1
ATOM 1551 C CA . ASP A 1 194 ? -4.969 13.759 20.526 1.00 95.38 194 ASP A CA 1
ATOM 1552 C C . ASP A 1 194 ? -4.466 12.374 20.064 1.00 95.38 194 ASP A C 1
ATOM 1554 O O . ASP A 1 194 ? -3.784 12.231 19.041 1.00 95.38 194 ASP A O 1
ATOM 1558 N N . GLY A 1 195 ? -4.774 11.336 20.846 1.00 96.31 195 GLY A N 1
ATOM 1559 C CA . GLY A 1 195 ? -4.282 9.985 20.631 1.00 96.31 195 GLY A CA 1
ATOM 1560 C C . GLY A 1 195 ? -5.106 9.173 19.635 1.00 96.31 195 GLY A C 1
ATOM 1561 O O . GLY A 1 195 ? -6.256 9.492 19.324 1.00 96.31 195 GLY A O 1
ATOM 1562 N N . ALA A 1 196 ? -4.542 8.053 19.182 1.00 97.06 196 ALA A N 1
ATOM 1563 C CA . ALA A 1 196 ? -5.195 7.143 18.242 1.00 97.06 196 ALA A CA 1
ATOM 1564 C C . ALA A 1 196 ? -6.525 6.582 18.772 1.00 97.06 196 ALA A C 1
ATOM 1566 O O . ALA A 1 196 ? -7.483 6.419 18.014 1.00 97.06 196 ALA A O 1
ATOM 1567 N N . LEU A 1 197 ? -6.627 6.340 20.083 1.00 95.81 197 LEU A N 1
ATOM 1568 C CA . LEU A 1 197 ? -7.880 5.891 20.695 1.00 95.81 197 LEU A CA 1
ATOM 1569 C C . LEU A 1 197 ? -8.949 6.994 20.739 1.00 95.81 197 LEU A C 1
ATOM 1571 O O . LEU A 1 197 ? -10.125 6.696 20.541 1.00 95.81 197 LEU A O 1
ATOM 1575 N N . ALA A 1 198 ? -8.571 8.259 20.955 1.00 97.44 198 ALA A N 1
ATOM 1576 C CA . ALA A 1 198 ? -9.516 9.378 20.895 1.00 97.44 198 ALA A CA 1
ATOM 1577 C C . ALA A 1 198 ? -10.018 9.604 19.463 1.00 97.44 198 ALA A C 1
ATOM 1579 O O . ALA A 1 198 ? -11.218 9.800 19.252 1.00 97.44 198 ALA A O 1
ATOM 1580 N N . TRP A 1 199 ? -9.122 9.491 18.477 1.00 98.50 199 TRP A N 1
ATOM 1581 C CA . TRP A 1 199 ? -9.486 9.500 17.062 1.00 98.50 199 TRP A CA 1
ATOM 1582 C C . TRP A 1 199 ? -10.491 8.392 16.740 1.00 98.50 199 TRP A C 1
ATOM 1584 O O . TRP A 1 199 ? -11.578 8.678 16.243 1.00 98.50 199 TRP A O 1
ATOM 1594 N N . TYR A 1 200 ? -10.175 7.143 17.096 1.00 97.88 200 TYR A N 1
ATOM 1595 C CA . TYR A 1 200 ? -11.057 5.989 16.904 1.00 97.88 200 TYR A CA 1
ATOM 1596 C C . TYR A 1 200 ? -12.461 6.218 17.464 1.00 97.88 200 TYR A C 1
ATOM 1598 O O . TYR A 1 200 ? -13.447 6.043 16.747 1.00 97.88 200 TYR A O 1
ATOM 1606 N N . GLU A 1 201 ? -12.569 6.655 18.722 1.00 97.56 201 GLU A N 1
ATOM 1607 C CA . GLU A 1 201 ? -13.863 6.925 19.355 1.00 97.56 201 GLU A CA 1
ATOM 1608 C C . GLU A 1 201 ? -14.685 7.957 18.573 1.00 97.56 201 GLU A C 1
ATOM 1610 O O . GLU A 1 201 ? -15.909 7.845 18.478 1.00 97.56 201 GLU A O 1
ATOM 1615 N N . ALA A 1 202 ? -14.018 8.930 17.953 1.00 98.00 202 ALA A N 1
ATOM 1616 C CA . ALA A 1 202 ? -14.665 9.972 17.177 1.00 98.00 202 ALA A CA 1
ATOM 1617 C C . ALA A 1 202 ? -15.145 9.523 15.784 1.00 98.00 202 ALA A C 1
ATOM 1619 O O . ALA A 1 202 ? -16.067 10.154 15.260 1.00 98.00 202 ALA A O 1
ATOM 1620 N N . ILE A 1 203 ? -14.551 8.479 15.188 1.00 97.56 203 ILE A N 1
ATOM 1621 C CA . ILE A 1 203 ? -14.839 8.049 13.804 1.00 97.56 203 ILE A CA 1
ATOM 1622 C C . ILE A 1 203 ? -15.452 6.648 13.681 1.00 97.56 203 ILE A C 1
ATOM 1624 O O . ILE A 1 203 ? -15.981 6.308 12.623 1.00 97.56 203 ILE A O 1
ATOM 1628 N N . LYS A 1 204 ? -15.440 5.819 14.732 1.00 96.75 204 LYS A N 1
ATOM 1629 C CA . LYS A 1 204 ? -15.936 4.429 14.660 1.00 96.75 204 LYS A CA 1
ATOM 1630 C C . LYS A 1 204 ? -17.397 4.304 14.239 1.00 96.75 204 LYS A C 1
ATOM 1632 O O . LYS A 1 204 ? -17.782 3.300 13.649 1.00 96.75 204 LYS A O 1
ATOM 1637 N N . GLY A 1 205 ? -18.197 5.346 14.472 1.00 96.44 205 GLY A N 1
ATOM 1638 C CA . GLY A 1 205 ? -19.600 5.398 14.065 1.00 96.44 205 GLY A CA 1
ATOM 1639 C C . GLY A 1 205 ? -19.837 5.352 12.549 1.00 96.44 205 GLY A C 1
ATOM 1640 O O . GLY A 1 205 ? -20.968 5.097 12.144 1.00 96.44 205 GLY A O 1
ATOM 1641 N N . TYR A 1 206 ? -18.822 5.572 11.703 1.00 97.50 206 TYR A N 1
ATOM 1642 C CA . TYR A 1 206 ? -18.933 5.377 10.246 1.00 97.50 206 TYR A CA 1
ATOM 1643 C C . TYR A 1 206 ? -18.905 3.897 9.835 1.00 97.50 206 TYR A C 1
ATOM 1645 O O . TYR A 1 206 ? -19.336 3.553 8.738 1.00 97.50 206 TYR A O 1
ATOM 1653 N N . CYS A 1 207 ? -18.459 3.011 10.729 1.00 95.81 207 CYS A N 1
ATOM 1654 C CA . CYS A 1 207 ? -18.431 1.562 10.522 1.00 95.81 207 CYS A CA 1
ATOM 1655 C C . CYS A 1 207 ? -19.675 0.852 11.096 1.00 95.81 207 CYS A C 1
ATOM 1657 O O . CYS A 1 207 ? -19.788 -0.370 11.010 1.00 95.81 207 CYS A O 1
ATOM 1659 N N . ASP A 1 208 ? -20.612 1.591 11.701 1.00 93.75 208 ASP A N 1
ATOM 1660 C CA . ASP A 1 208 ? -21.807 1.028 12.334 1.00 93.75 208 ASP A CA 1
ATOM 1661 C C . ASP A 1 208 ? -22.896 0.699 11.298 1.00 93.75 208 ASP A C 1
ATOM 1663 O O . ASP A 1 208 ? -23.618 1.575 10.810 1.00 93.75 208 ASP A O 1
ATOM 1667 N N . ARG A 1 209 ? -23.056 -0.595 11.000 1.00 91.94 209 ARG A N 1
ATOM 1668 C CA . ARG A 1 209 ? -24.116 -1.106 10.117 1.00 91.94 209 ARG A CA 1
ATOM 1669 C C . ARG A 1 209 ? -25.525 -0.935 10.674 1.00 91.94 209 ARG A C 1
ATOM 1671 O O . ARG A 1 209 ? -26.461 -0.818 9.889 1.00 91.94 209 ARG A O 1
ATOM 1678 N N . GLY A 1 210 ? -25.699 -0.899 11.994 1.00 92.19 210 GLY A N 1
ATOM 1679 C CA . GLY A 1 210 ? -26.996 -0.602 12.604 1.00 92.19 210 GLY A CA 1
ATOM 1680 C C . GLY A 1 210 ? -27.464 0.818 12.283 1.00 92.19 210 GLY A C 1
ATOM 1681 O O . GLY A 1 210 ? -28.665 1.059 12.173 1.00 92.19 210 GLY A O 1
ATOM 1682 N N . LYS A 1 211 ? -26.516 1.740 12.075 1.00 93.88 211 LYS A N 1
ATOM 1683 C CA . LYS A 1 211 ? -26.781 3.130 11.694 1.00 93.88 211 LYS A CA 1
ATOM 1684 C C . LYS A 1 211 ? -26.854 3.340 10.180 1.00 93.88 211 LYS A C 1
ATOM 1686 O O . LYS A 1 211 ? -27.752 4.040 9.719 1.00 93.88 211 LYS A O 1
ATOM 1691 N N . TRP A 1 212 ? -25.918 2.772 9.419 1.00 95.75 212 TRP A N 1
ATOM 1692 C CA . TRP A 1 212 ? -25.732 3.102 7.997 1.00 95.75 212 TRP A CA 1
ATOM 1693 C C . TRP A 1 212 ? -26.084 1.972 7.021 1.00 95.75 212 TRP A C 1
ATOM 1695 O O . TRP A 1 212 ? -26.014 2.167 5.810 1.00 95.75 212 TRP A O 1
ATOM 1705 N N . GLY A 1 213 ? -26.476 0.792 7.508 1.00 94.50 213 GLY A N 1
ATOM 1706 C CA . GLY A 1 213 ? -26.752 -0.360 6.650 1.00 94.50 213 GLY A CA 1
ATOM 1707 C C . GLY A 1 213 ? -25.539 -0.728 5.792 1.00 94.50 213 GLY A C 1
ATOM 1708 O O . GLY A 1 213 ? -24.415 -0.784 6.288 1.00 94.50 213 GLY A O 1
ATOM 1709 N N . GLU A 1 214 ? -25.763 -0.957 4.498 1.00 94.31 214 GLU A N 1
ATOM 1710 C CA . GLU A 1 214 ? -24.700 -1.273 3.530 1.00 94.31 214 GLU A CA 1
ATOM 1711 C C . GLU A 1 214 ? -23.746 -0.103 3.261 1.00 94.31 214 GLU A C 1
ATOM 1713 O O . GLU A 1 214 ? -22.640 -0.334 2.785 1.00 94.31 214 GLU A O 1
ATOM 1718 N N . GLN A 1 215 ? -24.131 1.132 3.604 1.00 96.31 215 GLN A N 1
ATOM 1719 C CA . GLN A 1 215 ? -23.262 2.293 3.408 1.00 96.31 215 GLN A CA 1
ATOM 1720 C C . GLN A 1 215 ? -22.120 2.377 4.421 1.00 96.31 215 GLN A C 1
ATOM 1722 O O . GLN A 1 215 ? -21.117 3.039 4.141 1.00 96.31 215 GLN A O 1
ATOM 1727 N N . ALA A 1 216 ? -22.242 1.704 5.573 1.00 96.62 216 ALA A N 1
ATOM 1728 C CA . ALA A 1 216 ? -21.183 1.659 6.577 1.00 96.62 216 ALA A CA 1
ATOM 1729 C C . ALA A 1 216 ? -19.842 1.278 5.937 1.00 96.62 216 ALA A C 1
ATOM 1731 O O . ALA A 1 216 ? -19.784 0.396 5.079 1.00 96.62 216 ALA A O 1
ATOM 1732 N N . PHE A 1 217 ? -18.757 1.919 6.368 1.00 97.19 217 PHE A N 1
ATOM 1733 C CA . PHE A 1 217 ? -17.415 1.540 5.927 1.00 97.19 217 PHE A CA 1
ATOM 1734 C C . PHE A 1 217 ? -17.133 0.072 6.299 1.00 97.19 217 PHE A C 1
ATOM 1736 O O . PHE A 1 217 ? -17.763 -0.473 7.201 1.00 97.19 217 PHE A O 1
ATOM 1743 N N . ASP A 1 218 ? -16.242 -0.592 5.568 1.00 95.50 218 ASP A N 1
ATOM 1744 C CA . ASP A 1 218 ? -16.069 -2.054 5.492 1.00 95.50 218 ASP A CA 1
ATOM 1745 C C . ASP A 1 218 ? -14.714 -2.553 6.019 1.00 95.50 218 ASP A C 1
ATOM 1747 O O . ASP A 1 218 ? -14.399 -3.744 5.946 1.00 95.50 218 ASP A O 1
ATOM 1751 N N . GLY A 1 219 ? -13.886 -1.654 6.538 1.00 96.38 219 GLY A N 1
ATOM 1752 C CA . GLY A 1 219 ? -12.636 -2.014 7.188 1.00 96.38 219 GLY A CA 1
ATOM 1753 C C . GLY A 1 219 ? -11.898 -0.799 7.726 1.00 96.38 219 GLY A C 1
ATOM 1754 O O . GLY A 1 219 ? -12.458 0.293 7.853 1.00 96.38 219 GLY A O 1
ATOM 1755 N N . TRP A 1 220 ? -10.619 -1.006 8.020 1.00 98.25 220 TRP A N 1
ATOM 1756 C CA . TRP A 1 220 ? -9.769 -0.015 8.665 1.00 98.25 220 TRP A CA 1
ATOM 1757 C C . TRP A 1 220 ? -8.439 0.130 7.934 1.00 98.25 220 TRP A C 1
ATOM 1759 O O . TRP A 1 220 ? -7.828 -0.855 7.538 1.00 98.25 220 TRP A O 1
ATOM 1769 N N . ALA A 1 221 ? -7.965 1.354 7.787 1.00 98.38 221 ALA A N 1
ATOM 1770 C CA . ALA A 1 221 ? -6.600 1.681 7.427 1.00 98.38 221 ALA A CA 1
ATOM 1771 C C . ALA A 1 221 ? -5.925 2.367 8.621 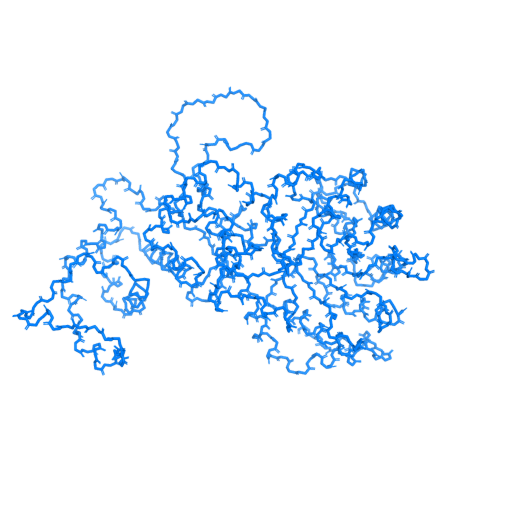1.00 98.38 221 ALA A C 1
ATOM 1773 O O . ALA A 1 221 ? -6.591 3.044 9.401 1.00 98.38 221 ALA A O 1
ATOM 1774 N N . PHE A 1 222 ? -4.616 2.209 8.778 1.00 98.31 222 PHE A N 1
ATOM 1775 C CA . PHE A 1 222 ? -3.816 2.919 9.772 1.00 98.31 222 PHE A CA 1
ATOM 1776 C C . PHE A 1 222 ? -2.834 3.833 9.053 1.00 98.31 222 PHE A C 1
ATOM 1778 O O . PHE A 1 222 ? -2.057 3.361 8.226 1.00 98.31 222 PHE A O 1
ATOM 1785 N N . GLY A 1 223 ? -2.865 5.125 9.384 1.00 96.44 223 GLY A N 1
ATOM 1786 C CA . GLY A 1 223 ? -1.989 6.155 8.834 1.00 96.44 223 GLY A CA 1
ATOM 1787 C C . GLY A 1 223 ? -1.195 6.901 9.909 1.00 96.44 223 GLY A C 1
ATOM 1788 O O . GLY A 1 223 ? -1.386 6.715 11.114 1.00 96.44 223 GLY A O 1
ATOM 1789 N N . GLY A 1 224 ? -0.251 7.734 9.464 1.00 93.50 224 GLY A N 1
ATOM 1790 C CA . GLY A 1 224 ? 0.489 8.657 10.330 1.00 93.50 224 GLY A CA 1
ATOM 1791 C C . GLY A 1 224 ? 1.250 7.974 11.473 1.00 93.50 224 GLY A C 1
ATOM 1792 O O . GLY A 1 224 ? 1.973 6.998 11.273 1.00 93.50 224 GLY A O 1
ATOM 1793 N N . MET A 1 225 ? 1.121 8.504 12.691 1.00 94.19 225 MET A N 1
ATOM 1794 C CA . MET A 1 225 ? 1.734 7.902 13.884 1.00 94.19 225 MET A CA 1
ATOM 1795 C C . MET A 1 225 ? 1.101 6.544 14.218 1.00 94.19 225 MET A C 1
ATOM 1797 O O . MET A 1 225 ? 1.807 5.640 14.665 1.00 94.19 225 MET A O 1
ATOM 1801 N N . ALA A 1 226 ? -0.198 6.367 13.950 1.00 93.94 226 ALA A N 1
ATOM 1802 C CA . ALA A 1 226 ? -0.950 5.188 14.374 1.00 93.94 226 ALA A CA 1
ATOM 1803 C C . ALA A 1 226 ? -0.435 3.890 13.735 1.00 93.94 226 ALA A C 1
ATOM 1805 O O . ALA A 1 226 ? -0.481 2.847 14.379 1.00 93.94 226 ALA A O 1
ATOM 1806 N N . VAL A 1 227 ? 0.105 3.953 12.514 1.00 94.81 227 VAL A N 1
ATOM 1807 C CA . VAL A 1 227 ? 0.743 2.802 11.846 1.00 94.81 227 VAL A CA 1
ATOM 1808 C C . VAL A 1 227 ? 2.215 2.618 12.240 1.00 94.81 227 VAL A C 1
ATOM 1810 O O . VAL A 1 227 ? 2.723 1.502 12.259 1.00 94.81 227 VAL A O 1
ATOM 1813 N N . ARG A 1 228 ? 2.908 3.692 12.638 1.00 92.06 228 ARG A N 1
ATOM 1814 C CA . ARG A 1 228 ? 4.325 3.653 13.058 1.00 92.06 228 ARG A CA 1
ATOM 1815 C C . ARG A 1 228 ? 4.531 3.130 14.478 1.00 92.06 228 ARG A C 1
ATOM 1817 O O . ARG A 1 228 ? 5.666 2.909 14.892 1.00 92.06 228 ARG A O 1
ATOM 1824 N N . ASN A 1 229 ? 3.457 2.963 15.244 1.00 93.12 229 ASN A N 1
ATOM 1825 C CA . ASN A 1 229 ? 3.520 2.557 16.638 1.00 93.12 229 ASN A CA 1
ATOM 1826 C C . ASN A 1 229 ? 2.756 1.243 16.857 1.00 93.12 229 ASN A C 1
ATOM 1828 O O . ASN A 1 229 ? 1.526 1.222 16.867 1.00 93.12 229 ASN A O 1
ATOM 1832 N N . ARG A 1 230 ? 3.485 0.144 17.104 1.00 92.75 230 ARG A N 1
ATOM 1833 C CA . ARG A 1 230 ? 2.894 -1.188 17.349 1.00 92.75 230 ARG A CA 1
ATOM 1834 C C . ARG A 1 230 ? 1.898 -1.183 18.518 1.00 92.75 230 ARG A C 1
ATOM 1836 O O . ARG A 1 230 ? 0.882 -1.865 18.445 1.00 92.75 230 ARG A O 1
ATOM 1843 N N . SER A 1 231 ? 2.135 -0.379 19.561 1.00 92.62 231 SER A N 1
ATOM 1844 C CA . SER A 1 231 ? 1.192 -0.225 20.680 1.00 92.62 231 SER A CA 1
ATOM 1845 C C . SER A 1 231 ? -0.106 0.452 20.231 1.00 92.62 231 SER A C 1
ATOM 1847 O O . SER A 1 231 ? -1.185 -0.023 20.578 1.00 92.62 231 SER A O 1
ATOM 1849 N N . ALA A 1 232 ? -0.029 1.497 19.397 1.00 94.31 232 ALA A N 1
ATOM 1850 C CA . ALA A 1 232 ? -1.220 2.129 18.823 1.00 94.31 232 ALA A CA 1
ATOM 1851 C C . ALA A 1 232 ? -2.038 1.139 17.981 1.00 94.31 232 ALA A C 1
ATOM 1853 O O . ALA A 1 232 ? -3.250 1.049 18.179 1.00 94.31 232 ALA A O 1
ATOM 1854 N N . ILE A 1 233 ? -1.388 0.354 17.111 1.00 96.31 233 ILE A N 1
ATOM 1855 C CA . ILE A 1 233 ? -2.048 -0.687 16.305 1.00 96.31 233 ILE A CA 1
ATOM 1856 C C . ILE A 1 233 ? -2.763 -1.692 17.211 1.00 96.31 233 ILE A C 1
ATOM 1858 O O . ILE A 1 233 ? -3.976 -1.877 17.112 1.00 96.31 233 ILE A O 1
ATOM 1862 N N . LEU A 1 234 ? -2.021 -2.330 18.120 1.00 96.56 234 LEU A N 1
ATOM 1863 C CA . LEU A 1 234 ? -2.535 -3.438 18.924 1.00 96.56 234 LEU A CA 1
ATOM 1864 C C . LEU A 1 234 ? -3.644 -2.991 19.881 1.00 96.56 234 LEU A C 1
ATOM 1866 O O . LEU A 1 234 ? -4.654 -3.682 20.003 1.00 96.56 234 LEU A O 1
ATOM 1870 N N . ARG A 1 235 ? -3.505 -1.822 20.519 1.00 94.81 235 ARG A N 1
ATOM 1871 C CA . ARG A 1 235 ? -4.543 -1.281 21.410 1.00 94.81 235 ARG A CA 1
ATOM 1872 C C . ARG A 1 235 ? -5.790 -0.848 20.653 1.00 94.81 235 ARG A C 1
ATOM 1874 O O . ARG A 1 235 ? -6.897 -1.112 21.117 1.00 94.81 235 ARG A O 1
ATOM 1881 N N . SER A 1 236 ? -5.631 -0.238 19.477 1.00 96.19 236 SER A N 1
ATOM 1882 C CA . SER A 1 236 ? -6.773 0.118 18.626 1.00 96.19 236 SER A CA 1
ATOM 1883 C C . SER A 1 236 ? -7.541 -1.131 18.203 1.00 96.19 236 SER A C 1
ATOM 1885 O O . SER A 1 236 ? -8.758 -1.178 18.350 1.00 96.19 236 SER A O 1
ATOM 1887 N N . ILE A 1 237 ? -6.839 -2.181 17.772 1.00 97.44 237 ILE A N 1
ATOM 1888 C CA . ILE A 1 237 ? -7.451 -3.459 17.388 1.00 97.44 237 ILE A CA 1
ATOM 1889 C C . ILE A 1 237 ? -8.135 -4.133 18.583 1.00 97.44 237 ILE A C 1
ATOM 1891 O O . ILE A 1 237 ? -9.282 -4.560 18.462 1.00 97.44 237 ILE A O 1
ATOM 1895 N N . ALA A 1 238 ? -7.488 -4.186 19.751 1.00 96.50 238 ALA A N 1
ATOM 1896 C CA . ALA A 1 238 ? -8.101 -4.724 20.967 1.00 96.50 238 ALA A CA 1
ATOM 1897 C C . ALA A 1 238 ? -9.381 -3.959 21.343 1.00 96.50 238 ALA A C 1
ATOM 1899 O O . ALA A 1 238 ? -10.388 -4.559 21.730 1.00 96.50 238 ALA A O 1
ATOM 1900 N N . ARG A 1 239 ? -9.377 -2.630 21.181 1.00 95.56 239 ARG A N 1
ATOM 1901 C CA . ARG A 1 239 ? -10.562 -1.801 21.406 1.00 95.56 239 ARG A CA 1
ATOM 1902 C C . ARG A 1 239 ? -11.658 -2.066 20.372 1.00 95.56 239 ARG A C 1
ATOM 1904 O O . ARG A 1 239 ? -12.811 -2.217 20.764 1.00 95.56 239 ARG A O 1
ATOM 1911 N N . MET A 1 240 ? -11.313 -2.193 19.092 1.00 96.19 240 MET A N 1
ATOM 1912 C CA . MET A 1 240 ? -12.260 -2.540 18.025 1.00 96.19 240 MET A CA 1
ATOM 1913 C C . MET A 1 240 ? -12.912 -3.911 18.242 1.00 96.19 240 MET A C 1
ATOM 1915 O O . MET A 1 240 ? -14.107 -4.059 17.985 1.00 96.19 240 MET A O 1
ATOM 1919 N N . LEU A 1 241 ? -12.151 -4.899 18.729 1.00 95.81 241 LEU A N 1
ATOM 1920 C CA . LEU A 1 241 ? -12.666 -6.222 19.100 1.00 95.81 241 LEU A CA 1
ATOM 1921 C C . LEU A 1 241 ? -13.654 -6.127 20.269 1.00 95.81 241 LEU A C 1
ATOM 1923 O O . LEU A 1 241 ? -14.746 -6.687 20.212 1.00 95.81 241 LEU A O 1
ATOM 1927 N N . ARG A 1 242 ? -13.298 -5.379 21.321 1.00 94.12 242 ARG A N 1
ATOM 1928 C CA . ARG A 1 242 ? -14.158 -5.182 22.500 1.00 94.12 242 ARG A CA 1
ATOM 1929 C C . ARG A 1 242 ? -15.462 -4.462 22.167 1.00 94.12 242 ARG A C 1
ATOM 1931 O O . ARG A 1 242 ? -16.506 -4.813 22.707 1.00 94.12 242 ARG A O 1
ATOM 1938 N N . ASP A 1 243 ? -15.392 -3.467 21.292 1.00 93.38 243 ASP A N 1
ATOM 1939 C CA . ASP A 1 243 ? -16.559 -2.714 20.838 1.00 93.38 243 ASP A CA 1
ATOM 1940 C C . ASP A 1 243 ? -17.429 -3.519 19.851 1.00 93.38 243 ASP A C 1
ATOM 1942 O O . ASP A 1 243 ? -18.513 -3.067 19.487 1.00 93.38 243 ASP A O 1
ATOM 1946 N N . GLY A 1 244 ? -16.969 -4.693 19.397 1.00 91.62 244 GLY A N 1
ATOM 1947 C CA . GLY A 1 244 ? -17.667 -5.538 18.422 1.00 91.62 244 GLY A CA 1
ATOM 1948 C C . GLY A 1 244 ? -17.609 -5.019 16.982 1.00 91.62 244 GLY A C 1
ATOM 1949 O O . GLY A 1 244 ? -18.237 -5.597 16.096 1.00 91.62 244 GLY A O 1
ATOM 1950 N N . VAL A 1 245 ? -16.844 -3.953 16.727 1.00 91.88 245 VAL A N 1
ATOM 1951 C CA . VAL A 1 245 ? -16.593 -3.422 15.379 1.00 91.88 245 VAL A CA 1
ATOM 1952 C C . VAL A 1 245 ? -15.809 -4.447 14.559 1.00 91.88 245 VAL A C 1
ATOM 1954 O O . VAL A 1 245 ? -16.167 -4.759 13.423 1.00 91.88 245 VAL A O 1
ATOM 1957 N N . LEU A 1 246 ? -14.761 -5.019 15.153 1.00 92.81 246 LEU A N 1
ATOM 1958 C CA . LEU A 1 246 ? -14.149 -6.249 14.663 1.00 92.81 246 LEU A CA 1
ATOM 1959 C C . LEU A 1 246 ? -14.806 -7.414 15.405 1.00 92.81 246 LEU A C 1
ATOM 1961 O O . LEU A 1 246 ? -14.664 -7.542 16.615 1.00 92.81 246 LEU A O 1
ATOM 1965 N N . GLY A 1 247 ? -15.537 -8.264 14.693 1.00 89.25 247 GLY A N 1
ATOM 1966 C CA . GLY A 1 247 ? -16.183 -9.423 15.297 1.00 89.25 247 GLY A CA 1
ATOM 1967 C C . GLY A 1 247 ? -16.616 -10.446 14.250 1.00 89.25 247 GLY A C 1
ATOM 1968 O O . GLY A 1 247 ? -16.698 -10.097 13.069 1.00 89.25 247 GLY A O 1
ATOM 1969 N N . PRO A 1 248 ? -16.927 -11.692 14.651 1.00 82.62 248 PRO A N 1
ATOM 1970 C CA . PRO A 1 248 ? -17.330 -12.752 13.723 1.00 82.62 248 PRO A CA 1
ATOM 1971 C C . PRO A 1 248 ? -18.529 -12.383 12.840 1.00 82.62 248 PRO A C 1
ATOM 1973 O O . PRO A 1 248 ? -18.603 -12.828 11.703 1.00 82.62 248 PRO A O 1
ATOM 1976 N N . ASP A 1 249 ? -19.414 -11.500 13.307 1.00 80.75 249 ASP A N 1
ATOM 1977 C CA . ASP A 1 249 ? -20.599 -11.060 12.557 1.00 80.75 249 ASP A CA 1
ATOM 1978 C C . ASP A 1 249 ? -20.429 -9.686 11.877 1.00 80.75 249 ASP A C 1
ATOM 1980 O O . ASP A 1 249 ? -21.356 -9.190 11.235 1.00 80.75 249 ASP A O 1
ATOM 1984 N N . SER A 1 250 ? -19.263 -9.036 12.010 1.00 85.25 250 SER A N 1
ATOM 1985 C CA . SER A 1 250 ? -19.027 -7.727 11.387 1.00 85.25 250 SER A CA 1
ATOM 1986 C C . SER A 1 250 ? -18.688 -7.842 9.893 1.00 85.25 250 SER A C 1
ATOM 1988 O O . SER A 1 250 ? -18.324 -8.899 9.394 1.00 85.25 250 SER A O 1
ATOM 1990 N N . ASN A 1 251 ? -18.804 -6.754 9.134 1.00 82.62 251 ASN A N 1
ATOM 1991 C CA . ASN A 1 251 ? -18.309 -6.679 7.749 1.00 82.62 251 ASN A CA 1
ATOM 1992 C C . ASN A 1 251 ? -16.855 -6.222 7.648 1.00 82.62 251 ASN A C 1
ATOM 1994 O O . ASN A 1 251 ? -16.296 -6.186 6.556 1.00 82.62 251 ASN A O 1
ATOM 1998 N N . GLN A 1 252 ? -16.262 -5.861 8.784 1.00 91.62 252 GLN A N 1
ATOM 1999 C CA . GLN A 1 252 ? -14.916 -5.327 8.888 1.00 91.62 252 GLN A CA 1
ATOM 2000 C C . GLN A 1 252 ? -13.919 -6.478 8.728 1.00 91.62 252 GLN A C 1
ATOM 2002 O O . GLN A 1 252 ? -13.569 -7.149 9.700 1.00 91.62 252 GLN A O 1
ATOM 2007 N N . ARG A 1 253 ? -13.523 -6.763 7.484 1.00 91.25 253 ARG A N 1
ATOM 2008 C CA . ARG A 1 253 ? -12.674 -7.922 7.126 1.00 91.25 253 ARG A CA 1
ATOM 2009 C C . ARG A 1 253 ? -11.293 -7.565 6.616 1.00 91.25 253 ARG A C 1
ATOM 2011 O O . ARG A 1 253 ? -10.538 -8.447 6.207 1.00 91.25 253 ARG A O 1
ATOM 2018 N N . TRP A 1 254 ? -10.981 -6.278 6.634 1.00 96.88 254 TRP A N 1
ATOM 2019 C CA . TRP A 1 254 ? -9.757 -5.756 6.067 1.00 96.88 254 TRP A CA 1
ATOM 2020 C C . TRP A 1 254 ? -9.127 -4.721 6.990 1.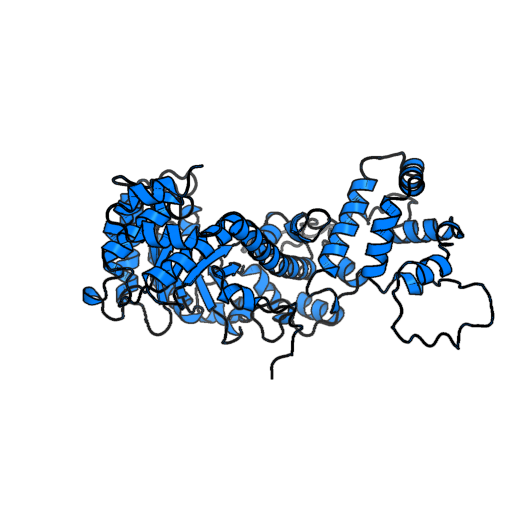00 96.88 254 TRP A C 1
ATOM 2022 O O . TRP A 1 254 ? -9.791 -3.768 7.406 1.00 96.88 254 TRP A O 1
ATOM 2032 N N . VAL A 1 255 ? -7.841 -4.910 7.276 1.00 97.88 255 VAL A N 1
ATOM 2033 C CA . VAL A 1 255 ? -6.979 -3.915 7.914 1.00 97.88 255 VAL A CA 1
ATOM 2034 C C . VAL A 1 255 ? -5.823 -3.597 6.970 1.00 97.88 255 VAL A C 1
ATOM 2036 O O . VAL A 1 255 ? -5.142 -4.501 6.488 1.00 97.88 255 VAL A O 1
ATOM 2039 N N . HIS A 1 256 ? -5.600 -2.321 6.684 1.00 98.44 256 HIS A N 1
ATOM 2040 C CA . HIS A 1 256 ? -4.523 -1.853 5.816 1.00 98.44 256 HIS A CA 1
ATOM 2041 C C . HIS A 1 256 ? -3.551 -0.945 6.577 1.00 98.44 256 HIS A C 1
ATOM 2043 O O . HIS A 1 256 ? -3.972 -0.098 7.358 1.00 98.44 256 HIS A O 1
ATOM 2049 N N . MET A 1 257 ? -2.252 -1.111 6.359 1.00 98.00 257 MET A N 1
ATOM 2050 C CA . MET A 1 257 ? -1.188 -0.367 7.033 1.00 98.00 257 MET A CA 1
ATOM 2051 C C . MET A 1 257 ? -0.491 0.536 6.014 1.00 98.00 257 MET A C 1
ATOM 2053 O O . MET A 1 257 ? 0.245 0.041 5.161 1.00 98.00 257 MET A O 1
ATOM 2057 N N . LEU A 1 258 ? -0.737 1.846 6.100 1.00 96.75 258 LEU A N 1
ATOM 2058 C CA . LEU A 1 258 ? -0.285 2.800 5.089 1.00 96.75 258 LEU A CA 1
ATOM 2059 C C . LEU A 1 258 ? 1.223 3.070 5.169 1.00 96.75 258 LEU A C 1
ATOM 2061 O O . LEU A 1 258 ? 1.730 3.530 6.195 1.00 96.75 258 LEU A O 1
ATOM 2065 N N . GLY A 1 259 ? 1.927 2.865 4.056 1.00 89.62 259 GLY A N 1
ATOM 2066 C CA . GLY A 1 259 ? 3.292 3.338 3.817 1.00 89.62 259 GLY A CA 1
ATOM 2067 C C . GLY A 1 259 ? 4.394 2.700 4.672 1.00 89.62 259 GLY A C 1
ATOM 2068 O O . GLY A 1 259 ? 5.446 3.322 4.846 1.00 89.62 259 GLY A O 1
ATOM 2069 N N . ILE A 1 260 ? 4.176 1.500 5.224 1.00 77.50 260 ILE A N 1
ATOM 2070 C CA . ILE A 1 260 ? 5.161 0.766 6.040 1.00 77.50 260 ILE A CA 1
ATOM 2071 C C . ILE A 1 260 ? 5.273 -0.680 5.576 1.00 77.50 260 ILE A C 1
ATOM 2073 O O . ILE A 1 260 ? 4.329 -1.455 5.710 1.00 77.50 260 ILE A O 1
ATOM 2077 N N . THR A 1 261 ? 6.447 -1.060 5.080 1.00 70.00 261 THR A N 1
ATOM 2078 C CA . THR A 1 261 ? 6.640 -2.350 4.406 1.00 70.00 261 THR A CA 1
ATOM 2079 C C . THR A 1 261 ? 8.121 -2.768 4.365 1.00 70.00 261 THR A C 1
ATOM 2081 O O . THR A 1 261 ? 8.687 -3.075 3.312 1.00 70.00 261 THR A O 1
ATOM 2084 N N . GLY A 1 262 ? 8.790 -2.762 5.522 1.00 89.94 262 GLY A N 1
ATOM 2085 C CA . GLY A 1 262 ? 10.028 -3.526 5.710 1.00 89.94 262 GLY A CA 1
ATOM 2086 C C . GLY A 1 262 ? 9.732 -5.003 6.025 1.00 89.94 262 GLY A C 1
ATOM 2087 O O . GLY A 1 262 ? 8.611 -5.316 6.432 1.00 89.94 262 GLY A O 1
ATOM 2088 N N . PRO A 1 263 ? 10.709 -5.922 5.898 1.00 95.06 263 PRO A N 1
ATOM 2089 C CA . PRO A 1 263 ? 10.514 -7.333 6.242 1.00 95.06 263 PRO A CA 1
ATOM 2090 C C . PRO A 1 263 ? 10.007 -7.552 7.677 1.00 95.06 263 PRO A C 1
ATOM 2092 O O . PRO A 1 263 ? 9.097 -8.347 7.898 1.00 95.06 263 PRO A O 1
ATOM 2095 N N . GLU A 1 264 ? 10.527 -6.787 8.643 1.00 95.12 264 GLU A N 1
ATOM 2096 C CA . GLU A 1 264 ? 10.079 -6.833 10.043 1.00 95.12 264 GLU A CA 1
ATOM 2097 C C . GLU A 1 264 ? 8.613 -6.408 10.215 1.00 95.12 264 GLU A C 1
ATOM 2099 O O . GLU A 1 264 ? 7.876 -6.998 11.008 1.00 95.12 264 GLU A O 1
ATOM 2104 N N . ASP A 1 265 ? 8.166 -5.402 9.463 1.00 95.38 265 ASP A N 1
ATOM 2105 C CA . ASP A 1 265 ? 6.785 -4.925 9.524 1.00 95.38 265 ASP A CA 1
ATOM 2106 C C . ASP A 1 265 ? 5.832 -5.937 8.887 1.00 95.38 265 ASP A C 1
ATOM 2108 O O . ASP A 1 265 ? 4.802 -6.272 9.472 1.00 95.38 265 ASP A O 1
ATOM 2112 N N . VAL A 1 266 ? 6.200 -6.495 7.728 1.00 96.88 266 VAL A N 1
ATOM 2113 C CA . VAL A 1 266 ? 5.424 -7.551 7.059 1.00 96.88 266 VAL A CA 1
ATOM 2114 C C . VAL A 1 266 ? 5.334 -8.800 7.941 1.00 96.88 266 VAL A C 1
ATOM 2116 O O . VAL A 1 266 ? 4.262 -9.406 8.034 1.00 96.88 266 VAL A O 1
ATOM 2119 N N . ALA A 1 267 ? 6.404 -9.158 8.655 1.00 97.12 267 ALA A N 1
ATOM 2120 C CA . ALA A 1 267 ? 6.387 -10.228 9.649 1.00 97.12 267 ALA A CA 1
ATOM 2121 C C . ALA A 1 267 ? 5.405 -9.933 10.790 1.00 97.12 267 ALA A C 1
ATOM 2123 O O . ALA A 1 267 ? 4.541 -10.760 11.097 1.00 97.12 267 ALA A O 1
ATOM 2124 N N . PHE A 1 268 ? 5.477 -8.734 11.376 1.00 96.75 268 PHE A N 1
ATOM 2125 C CA . PHE A 1 268 ? 4.558 -8.308 12.431 1.00 96.75 268 PHE A CA 1
ATOM 2126 C C . PHE A 1 268 ? 3.094 -8.329 11.962 1.00 96.75 268 PHE A C 1
ATOM 2128 O O . PHE A 1 268 ? 2.238 -8.907 12.635 1.00 96.75 268 PHE A O 1
ATOM 2135 N N . PHE A 1 269 ? 2.795 -7.775 10.786 1.00 97.75 269 PHE A N 1
ATOM 2136 C CA . PHE A 1 269 ? 1.444 -7.773 10.219 1.00 97.75 269 PHE A CA 1
ATOM 2137 C C . PHE A 1 269 ? 0.949 -9.180 9.885 1.00 97.75 269 PHE A C 1
ATOM 2139 O O . PHE A 1 269 ? -0.231 -9.473 10.065 1.00 97.75 269 PHE A O 1
ATOM 2146 N N . THR A 1 270 ? 1.840 -10.075 9.460 1.00 98.00 270 THR A N 1
ATOM 2147 C CA . THR A 1 270 ? 1.512 -11.486 9.221 1.00 98.00 270 THR A CA 1
ATOM 2148 C C . THR A 1 270 ? 1.138 -12.198 10.520 1.00 98.00 270 THR A C 1
ATOM 2150 O O . THR A 1 270 ? 0.134 -12.911 10.573 1.00 98.00 270 THR A O 1
ATOM 2153 N N . LEU A 1 271 ? 1.904 -11.990 11.594 1.00 97.75 271 LEU A N 1
ATOM 2154 C CA . LEU A 1 271 ? 1.595 -12.551 12.912 1.00 97.75 271 LEU A CA 1
ATOM 2155 C C . LEU A 1 271 ? 0.275 -11.998 13.461 1.00 97.75 271 LEU A C 1
ATOM 2157 O O . LEU A 1 271 ? -0.549 -12.764 13.965 1.00 97.75 271 LEU A O 1
ATOM 2161 N N . LEU A 1 272 ? 0.034 -10.698 13.284 1.00 97.56 272 LEU A N 1
ATOM 2162 C CA . LEU A 1 272 ? -1.229 -10.050 13.626 1.00 97.56 272 LEU A CA 1
ATOM 2163 C C . LEU A 1 272 ? -2.407 -10.613 12.815 1.00 97.56 272 LEU A C 1
ATOM 2165 O O . LEU A 1 272 ? -3.454 -10.899 13.391 1.00 97.56 272 LEU A O 1
ATOM 2169 N N . GLN A 1 273 ? -2.243 -10.833 11.505 1.00 97.75 273 GLN A N 1
ATOM 2170 C CA . GLN A 1 273 ? -3.254 -11.480 10.663 1.00 97.75 273 GLN A CA 1
ATOM 2171 C C . GLN A 1 273 ? -3.600 -12.865 11.198 1.00 97.75 273 GLN A C 1
ATOM 2173 O O . GLN A 1 273 ? -4.771 -13.172 11.399 1.00 97.75 273 GLN A O 1
ATOM 2178 N N . ARG A 1 274 ? -2.589 -13.697 11.470 1.00 97.56 274 ARG A N 1
ATOM 2179 C CA . ARG A 1 274 ? -2.784 -15.050 12.011 1.00 97.56 274 ARG A CA 1
ATOM 2180 C C . ARG A 1 274 ? -3.521 -15.018 13.351 1.00 97.56 274 ARG A C 1
ATOM 2182 O O . ARG A 1 274 ? -4.434 -15.817 13.553 1.00 97.56 274 ARG A O 1
ATOM 2189 N N . ALA A 1 275 ? -3.171 -14.082 14.232 1.00 97.38 275 ALA A N 1
ATOM 2190 C CA . ALA A 1 275 ? -3.862 -13.883 15.502 1.00 97.38 275 ALA A CA 1
ATOM 2191 C C . ALA A 1 275 ? -5.336 -13.489 15.296 1.00 97.38 275 ALA A C 1
ATOM 2193 O O . ALA A 1 275 ? -6.233 -14.078 15.900 1.00 97.38 275 ALA A O 1
ATOM 2194 N N . LEU A 1 276 ? -5.607 -12.539 14.398 1.00 97.00 276 LEU A N 1
ATOM 2195 C CA . LEU A 1 276 ? -6.962 -12.062 14.116 1.00 97.00 276 LEU A CA 1
ATOM 2196 C C . LEU A 1 276 ? -7.836 -13.115 13.437 1.00 97.00 276 LEU A C 1
ATOM 2198 O O . LEU A 1 276 ? -8.985 -13.269 13.840 1.00 97.00 276 LEU A O 1
ATOM 2202 N N . ARG A 1 277 ? -7.302 -13.893 12.489 1.00 96.38 277 ARG A N 1
ATOM 2203 C CA . ARG A 1 277 ? -8.022 -15.024 11.876 1.00 96.38 277 ARG A CA 1
ATOM 2204 C C . ARG A 1 277 ? -8.482 -16.030 12.938 1.00 96.38 277 ARG A C 1
ATOM 2206 O O . ARG A 1 277 ? -9.629 -16.468 12.904 1.00 96.38 277 ARG A O 1
ATOM 2213 N N . LYS A 1 278 ? -7.639 -16.316 13.944 1.00 96.38 278 LYS A N 1
ATOM 2214 C CA . LYS A 1 278 ? -7.992 -17.173 15.095 1.00 96.38 278 LYS A CA 1
ATOM 2215 C C . LYS A 1 278 ? -9.078 -16.551 15.975 1.00 96.38 278 LYS A C 1
ATOM 2217 O O . LYS A 1 278 ? -10.074 -17.210 16.268 1.00 96.38 278 LYS A O 1
ATOM 2222 N N . VAL A 1 279 ? -8.902 -15.291 16.379 1.00 96.00 279 VAL A N 1
ATOM 2223 C CA . VAL A 1 279 ? -9.849 -14.566 17.247 1.00 96.00 279 VAL A CA 1
ATOM 2224 C C . VAL A 1 279 ? -11.227 -14.437 16.594 1.00 96.00 279 VAL A C 1
ATOM 2226 O O . VAL A 1 279 ? -12.248 -14.677 17.238 1.00 96.00 279 VAL A O 1
ATOM 2229 N N . LEU A 1 280 ? -11.257 -14.082 15.311 1.00 95.38 280 LEU A N 1
ATOM 2230 C CA . LEU A 1 280 ? -12.480 -13.834 14.550 1.00 95.38 280 LEU A CA 1
ATOM 2231 C C . LEU A 1 280 ? -13.095 -15.116 13.977 1.00 95.38 280 LEU A C 1
ATOM 2233 O O . LEU A 1 280 ? -14.256 -15.089 13.572 1.00 95.38 280 LEU A O 1
ATOM 2237 N N . LYS A 1 281 ? -12.343 -16.227 13.973 1.00 94.50 281 LYS A N 1
ATOM 2238 C CA . LYS A 1 281 ? -12.692 -17.488 13.296 1.00 94.50 281 LYS A CA 1
ATOM 2239 C C . LYS A 1 281 ? -13.009 -17.266 11.816 1.00 94.50 281 LYS A C 1
ATOM 2241 O O . LYS A 1 281 ? -13.994 -17.785 11.297 1.00 94.50 281 LYS A O 1
ATOM 2246 N N . ASP A 1 282 ? -12.172 -16.468 11.165 1.00 93.19 282 ASP A N 1
ATOM 2247 C CA . ASP A 1 282 ? -12.327 -16.076 9.769 1.00 93.19 282 ASP A CA 1
ATOM 2248 C C . ASP A 1 282 ? -10.978 -16.141 9.057 1.00 93.19 282 ASP A C 1
ATOM 2250 O O . ASP A 1 282 ? -10.175 -15.214 9.147 1.00 93.19 282 ASP A O 1
ATOM 2254 N N . ASP A 1 283 ? -10.744 -17.231 8.326 1.00 92.50 283 ASP A N 1
ATOM 2255 C CA . ASP A 1 283 ? -9.523 -17.428 7.539 1.00 92.50 283 ASP A CA 1
ATOM 2256 C C . ASP A 1 283 ? -9.394 -16.431 6.372 1.00 92.50 283 ASP A C 1
ATOM 2258 O O . ASP A 1 283 ? -8.304 -16.252 5.831 1.00 92.50 283 ASP A O 1
ATOM 2262 N N . GLY A 1 284 ? -10.484 -15.755 5.993 1.00 91.94 284 GLY A N 1
ATOM 2263 C CA . GLY A 1 284 ? -10.508 -14.713 4.968 1.00 91.94 284 GLY A CA 1
ATOM 2264 C C . GLY A 1 284 ? -10.140 -13.319 5.481 1.00 91.94 284 GLY A C 1
ATOM 2265 O O . GLY A 1 284 ? -9.944 -12.409 4.669 1.00 91.94 284 GLY A O 1
ATOM 2266 N N . PHE A 1 285 ? -10.013 -13.122 6.801 1.00 95.12 285 PHE A N 1
ATOM 2267 C CA . PHE A 1 285 ? -9.600 -11.831 7.350 1.00 95.12 285 PHE A CA 1
ATOM 2268 C C . PHE A 1 285 ? -8.209 -11.456 6.832 1.00 95.12 285 PHE A C 1
ATOM 2270 O O . PHE A 1 285 ? -7.268 -12.257 6.897 1.00 95.12 285 PHE A O 1
ATOM 2277 N N . THR A 1 286 ? -8.079 -10.236 6.314 1.00 96.62 286 THR A N 1
ATOM 2278 C CA . THR A 1 286 ? -6.864 -9.789 5.630 1.00 96.62 286 THR A CA 1
ATOM 2279 C C . THR A 1 286 ? -6.249 -8.588 6.333 1.00 96.62 286 THR A C 1
ATOM 2281 O O . THR A 1 286 ? -6.903 -7.565 6.538 1.00 96.62 286 THR A O 1
ATOM 2284 N N . VAL A 1 287 ? -4.965 -8.710 6.666 1.00 98.00 287 VAL A N 1
ATOM 2285 C CA . VAL A 1 287 ? -4.092 -7.579 6.975 1.00 98.00 287 VAL A CA 1
ATOM 2286 C C . VAL A 1 287 ? -3.217 -7.331 5.754 1.00 98.00 287 VAL A C 1
ATOM 2288 O O . VAL A 1 287 ? -2.709 -8.260 5.126 1.00 98.00 287 VAL A O 1
ATOM 2291 N N . SER A 1 288 ? -3.053 -6.068 5.399 1.00 98.06 288 SER A N 1
ATOM 2292 C CA . SER A 1 288 ? -2.275 -5.651 4.239 1.00 98.06 288 SER A CA 1
ATOM 2293 C C . SER A 1 288 ? -1.468 -4.399 4.534 1.00 98.06 288 SER A C 1
ATOM 2295 O O . SER A 1 288 ? -1.732 -3.705 5.514 1.00 98.06 288 SER A O 1
ATOM 2297 N N . CYS A 1 289 ? -0.504 -4.104 3.678 1.00 97.94 289 CYS A N 1
ATOM 2298 C CA . CYS A 1 289 ? 0.368 -2.941 3.770 1.00 97.94 289 CYS A CA 1
ATOM 2299 C C . CYS A 1 289 ? 0.821 -2.514 2.373 1.00 97.94 289 CYS A C 1
ATOM 2301 O O . CYS A 1 289 ? 0.766 -3.323 1.447 1.00 97.94 289 CYS A O 1
ATOM 2303 N N . ASP A 1 290 ? 1.258 -1.269 2.198 1.00 96.62 290 ASP A N 1
ATOM 2304 C CA . ASP A 1 290 ? 1.711 -0.760 0.899 1.00 96.62 290 ASP A CA 1
ATOM 2305 C C . ASP A 1 290 ? 3.110 -0.132 0.918 1.00 96.62 290 ASP A C 1
ATOM 2307 O O . ASP A 1 290 ? 3.657 0.268 1.952 1.00 96.62 290 ASP A O 1
ATOM 2311 N N . ALA A 1 291 ? 3.706 -0.073 -0.271 1.00 93.75 291 ALA A N 1
ATOM 2312 C CA . ALA A 1 291 ? 5.058 0.422 -0.466 1.00 93.75 291 ALA A CA 1
ATOM 2313 C C . ALA A 1 291 ? 5.174 1.245 -1.740 1.00 93.75 291 ALA A C 1
ATOM 2315 O O . ALA A 1 291 ? 5.009 0.716 -2.838 1.00 93.75 291 ALA A O 1
ATOM 2316 N N . SER A 1 292 ? 5.569 2.513 -1.625 1.00 90.88 292 SER A N 1
ATOM 2317 C CA . SER A 1 292 ? 5.938 3.291 -2.816 1.00 90.88 292 SER A CA 1
ATOM 2318 C C . SER A 1 292 ? 7.344 2.976 -3.322 1.00 90.88 292 SER A C 1
ATOM 2320 O O . SER A 1 292 ? 7.608 3.142 -4.511 1.00 90.88 292 SER A O 1
ATOM 2322 N N . ASN A 1 293 ? 8.235 2.514 -2.439 1.00 87.25 293 ASN A N 1
ATOM 2323 C CA . ASN A 1 293 ? 9.667 2.371 -2.705 1.00 87.25 293 ASN A CA 1
ATOM 2324 C C . ASN A 1 293 ? 10.013 1.585 -3.981 1.00 87.25 293 ASN A C 1
ATOM 2326 O O . ASN A 1 293 ? 10.909 2.037 -4.694 1.00 87.25 293 ASN A O 1
ATOM 2330 N N . PRO A 1 294 ? 9.314 0.485 -4.335 1.00 88.69 294 PRO A N 1
ATOM 2331 C CA . PRO A 1 294 ? 9.656 -0.293 -5.528 1.00 88.69 294 PRO A CA 1
ATOM 2332 C C . PRO A 1 294 ? 9.602 0.536 -6.814 1.00 88.69 294 PRO A C 1
ATOM 2334 O O . PRO A 1 294 ? 10.366 0.285 -7.741 1.00 88.69 294 PRO A O 1
ATOM 2337 N N . ASN A 1 295 ? 8.744 1.559 -6.845 1.00 87.00 295 ASN A N 1
ATOM 2338 C CA . ASN A 1 295 ? 8.568 2.462 -7.980 1.00 87.00 295 ASN A CA 1
ATOM 2339 C C . ASN A 1 295 ? 9.224 3.834 -7.756 1.00 87.00 295 ASN A C 1
ATOM 2341 O O . ASN A 1 295 ? 9.853 4.394 -8.657 1.00 87.00 295 ASN A O 1
ATOM 2345 N N . SER A 1 296 ? 9.062 4.404 -6.560 1.00 83.75 296 SER A N 1
ATOM 2346 C CA . SER A 1 296 ? 9.404 5.799 -6.279 1.00 83.75 296 SER A CA 1
ATOM 2347 C C . SER A 1 296 ? 10.906 6.028 -6.114 1.00 83.75 296 SER A C 1
ATOM 2349 O O . SER A 1 296 ? 11.394 7.088 -6.512 1.00 83.75 296 SER A O 1
ATOM 2351 N N . GLU A 1 297 ? 11.653 5.044 -5.602 1.00 84.62 297 GLU A N 1
ATOM 2352 C CA . GLU A 1 297 ? 13.109 5.153 -5.447 1.00 84.62 297 GLU A CA 1
ATOM 2353 C C . GLU A 1 297 ? 13.807 5.244 -6.809 1.00 84.62 297 GLU A C 1
ATOM 2355 O O . GLU A 1 297 ? 14.765 6.008 -6.959 1.00 84.62 297 GLU A O 1
ATOM 2360 N N . MET A 1 298 ? 13.266 4.591 -7.843 1.00 82.94 298 MET A N 1
ATOM 2361 C CA . MET A 1 298 ? 13.800 4.713 -9.199 1.00 82.94 298 MET A CA 1
ATOM 2362 C C . MET A 1 298 ? 13.620 6.116 -9.765 1.00 82.94 298 MET A C 1
ATOM 2364 O O . MET A 1 298 ? 14.578 6.702 -10.265 1.00 82.94 298 MET A O 1
ATOM 2368 N N . GLY A 1 299 ? 12.421 6.689 -9.640 1.00 75.19 299 GLY A N 1
ATOM 2369 C CA . GLY A 1 299 ? 12.141 8.031 -10.158 1.00 75.19 299 GLY A CA 1
ATOM 2370 C C . GLY A 1 299 ? 12.838 9.151 -9.380 1.00 75.19 299 GLY A C 1
ATOM 2371 O O . GLY A 1 299 ? 13.254 10.142 -9.972 1.00 75.19 299 GLY A O 1
ATOM 2372 N N . LYS A 1 300 ? 12.977 9.003 -8.055 1.00 76.25 300 LYS A N 1
ATOM 2373 C CA . LYS A 1 300 ? 13.486 10.067 -7.167 1.00 76.25 300 LYS A CA 1
ATOM 2374 C C . LYS A 1 300 ? 14.981 9.976 -6.902 1.00 76.25 300 LYS A C 1
ATOM 2376 O O . LYS A 1 300 ? 15.649 11.002 -6.804 1.00 76.25 300 LYS A O 1
ATOM 2381 N N . ARG A 1 301 ? 15.494 8.759 -6.714 1.00 72.44 301 ARG A N 1
ATOM 2382 C CA . ARG A 1 301 ? 16.866 8.511 -6.251 1.00 72.44 301 ARG A CA 1
ATOM 2383 C C . ARG A 1 301 ? 17.685 7.665 -7.212 1.00 72.44 301 ARG A C 1
ATOM 2385 O O . ARG A 1 301 ? 18.878 7.493 -6.969 1.00 72.44 301 ARG A O 1
ATOM 2392 N N . ARG A 1 302 ? 17.076 7.184 -8.303 1.00 77.62 302 ARG A N 1
ATOM 2393 C CA . ARG A 1 302 ? 17.691 6.247 -9.253 1.00 77.62 302 ARG A CA 1
ATOM 2394 C C . ARG A 1 302 ? 18.183 5.004 -8.519 1.00 77.62 302 ARG A C 1
ATOM 2396 O O . ARG A 1 302 ? 19.326 4.585 -8.676 1.00 77.62 302 ARG A O 1
ATOM 2403 N N . GLN A 1 303 ? 17.330 4.475 -7.647 1.00 83.75 303 GLN A N 1
ATOM 2404 C CA . GLN A 1 303 ? 17.606 3.287 -6.858 1.00 83.75 303 GLN A CA 1
ATOM 2405 C C . GLN A 1 303 ? 16.509 2.237 -7.038 1.00 83.75 303 GLN A C 1
ATOM 2407 O O . GLN A 1 303 ? 15.329 2.576 -6.996 1.00 83.75 303 GLN A O 1
ATOM 2412 N N . TYR A 1 304 ? 16.896 0.974 -7.201 1.00 88.06 304 TYR A N 1
ATOM 2413 C CA . TYR A 1 304 ? 15.991 -0.172 -7.336 1.00 88.06 304 TYR A CA 1
ATOM 2414 C C . TYR A 1 304 ? 16.391 -1.300 -6.397 1.00 88.06 304 TYR A C 1
ATOM 2416 O O . TYR A 1 304 ? 17.548 -1.399 -5.986 1.00 88.06 304 TYR A O 1
ATOM 2424 N N . TYR A 1 305 ? 15.428 -2.150 -6.049 1.00 91.44 305 TYR A N 1
ATOM 2425 C CA . TYR A 1 305 ? 15.727 -3.408 -5.377 1.00 91.44 305 TYR A CA 1
ATOM 2426 C C . TYR A 1 305 ? 16.375 -4.377 -6.363 1.00 91.44 305 TYR A C 1
ATOM 2428 O O . TYR A 1 305 ? 15.847 -4.601 -7.449 1.00 91.44 305 TYR A O 1
ATOM 2436 N N . ALA A 1 306 ? 17.516 -4.941 -5.975 1.00 86.44 306 ALA A N 1
ATOM 2437 C CA . ALA A 1 306 ? 18.235 -5.924 -6.770 1.00 86.44 306 ALA A CA 1
ATOM 2438 C C . ALA A 1 306 ? 19.045 -6.890 -5.904 1.00 86.44 306 ALA A C 1
ATOM 2440 O O . ALA A 1 306 ? 19.624 -6.503 -4.877 1.00 86.44 306 ALA A O 1
ATOM 2441 N N . GLU A 1 307 ? 19.094 -8.142 -6.352 1.00 80.50 307 GLU A N 1
ATOM 2442 C CA . GLU A 1 307 ? 19.932 -9.196 -5.789 1.00 80.50 307 GLU A CA 1
ATOM 2443 C C . GLU A 1 307 ? 21.421 -8.862 -5.944 1.00 80.50 307 GLU A C 1
ATOM 2445 O O . GLU A 1 307 ? 21.852 -8.234 -6.912 1.00 80.50 307 GLU A O 1
ATOM 2450 N N . GLY A 1 308 ? 22.229 -9.271 -4.972 1.00 69.62 308 GLY A N 1
ATOM 2451 C CA . GLY A 1 308 ? 23.678 -9.119 -5.045 1.00 69.62 308 GLY A CA 1
ATOM 2452 C C . GLY A 1 308 ? 24.374 -9.916 -3.952 1.00 69.62 308 GLY A C 1
ATOM 2453 O O . GLY A 1 308 ? 23.752 -10.691 -3.239 1.00 69.62 308 GLY A O 1
ATOM 2454 N N . ALA A 1 309 ? 25.677 -9.706 -3.759 1.00 66.88 309 ALA A N 1
ATOM 2455 C CA . ALA A 1 309 ? 26.472 -10.527 -2.832 1.00 66.88 309 ALA A CA 1
ATOM 2456 C C . ALA A 1 309 ? 25.979 -10.520 -1.367 1.00 66.88 309 ALA A C 1
ATOM 2458 O O . ALA A 1 309 ? 26.309 -11.409 -0.592 1.00 66.88 309 ALA A O 1
ATOM 2459 N N . GLN A 1 310 ? 25.200 -9.509 -0.977 1.00 71.31 310 GLN A N 1
ATOM 2460 C CA . GLN A 1 310 ? 24.653 -9.358 0.373 1.00 71.31 310 GLN A CA 1
ATOM 2461 C C . GLN A 1 310 ? 23.130 -9.551 0.423 1.00 71.31 310 GLN A C 1
ATOM 2463 O O . GLN A 1 310 ? 22.481 -8.982 1.306 1.00 71.31 310 GLN A O 1
ATOM 2468 N N . GLY A 1 311 ? 22.563 -10.277 -0.539 1.00 82.12 311 GLY A N 1
ATOM 2469 C CA . GLY A 1 311 ? 21.123 -10.414 -0.699 1.00 82.12 311 GLY A CA 1
ATOM 2470 C C . GLY A 1 311 ? 20.490 -9.247 -1.464 1.00 82.12 311 GLY A C 1
ATOM 2471 O O . GLY A 1 311 ? 21.161 -8.293 -1.901 1.00 82.12 311 GLY A O 1
ATOM 2472 N N . ILE A 1 312 ? 19.161 -9.297 -1.548 1.00 89.25 312 ILE A N 1
ATOM 2473 C CA . ILE A 1 312 ? 18.339 -8.250 -2.148 1.00 89.25 312 ILE A CA 1
ATOM 2474 C C . ILE A 1 312 ? 18.380 -6.984 -1.293 1.00 89.25 312 ILE A C 1
ATOM 2476 O O . ILE A 1 312 ? 18.010 -6.982 -0.117 1.00 89.25 312 ILE A O 1
ATOM 2480 N N . LYS A 1 313 ? 18.812 -5.877 -1.900 1.00 88.25 313 LYS A N 1
ATOM 2481 C CA . LYS A 1 313 ? 18.857 -4.553 -1.266 1.00 88.25 313 LYS A CA 1
ATOM 2482 C C . LYS A 1 313 ? 18.502 -3.466 -2.269 1.00 88.25 313 LYS A C 1
ATOM 2484 O O . LYS A 1 313 ? 18.533 -3.687 -3.476 1.00 88.25 313 LYS A O 1
ATOM 2489 N N . LEU A 1 314 ? 18.213 -2.275 -1.754 1.00 87.12 314 LEU A N 1
ATOM 2490 C CA . LEU A 1 314 ? 18.092 -1.071 -2.565 1.00 87.12 314 LEU A CA 1
ATOM 2491 C C . LEU A 1 314 ? 19.489 -0.644 -3.060 1.00 87.12 314 LEU A C 1
ATOM 2493 O O . LEU A 1 314 ? 20.398 -0.428 -2.255 1.00 87.12 314 LEU A O 1
ATOM 2497 N N . ARG A 1 315 ? 19.671 -0.540 -4.378 1.00 82.44 315 ARG A N 1
ATOM 2498 C CA . ARG A 1 315 ? 20.951 -0.255 -5.049 1.00 82.44 315 ARG A CA 1
ATOM 2499 C C . ARG A 1 315 ? 20.795 0.901 -6.024 1.00 82.44 315 ARG A C 1
ATOM 2501 O O . ARG A 1 315 ? 19.741 1.062 -6.624 1.00 82.44 315 ARG A O 1
ATOM 2508 N N . LYS A 1 316 ? 21.849 1.703 -6.202 1.00 77.50 316 LYS A N 1
ATOM 2509 C CA . LYS A 1 316 ? 21.887 2.754 -7.230 1.00 77.50 316 LYS A CA 1
ATOM 2510 C C . LYS A 1 316 ? 21.932 2.107 -8.620 1.00 77.50 316 LYS A C 1
ATOM 2512 O O . LYS A 1 316 ? 22.739 1.202 -8.829 1.00 77.50 316 LYS A O 1
ATOM 2517 N N . ALA A 1 317 ? 21.100 2.589 -9.540 1.00 71.69 317 ALA A N 1
ATOM 2518 C CA . ALA A 1 317 ? 21.209 2.285 -10.961 1.00 71.69 317 ALA A CA 1
ATOM 2519 C C . ALA A 1 317 ? 22.585 2.721 -11.477 1.00 71.69 317 ALA A C 1
ATOM 2521 O O . ALA A 1 317 ? 23.111 3.763 -11.068 1.00 71.69 317 ALA A O 1
ATOM 2522 N N . LEU A 1 318 ? 23.188 1.889 -12.321 1.00 63.47 318 LEU A N 1
ATOM 2523 C CA . LEU A 1 318 ? 24.537 2.114 -12.818 1.00 63.47 318 LEU A CA 1
ATOM 2524 C C . LEU A 1 318 ? 24.526 3.290 -13.808 1.00 63.47 318 LEU A C 1
ATOM 2526 O O . LEU A 1 318 ? 23.732 3.315 -14.743 1.00 63.47 318 LEU A O 1
ATOM 2530 N N . GLU A 1 319 ? 25.378 4.289 -13.575 1.00 52.78 319 GLU A N 1
ATOM 2531 C CA . GLU A 1 319 ? 25.551 5.434 -14.474 1.00 52.78 319 GLU A CA 1
ATOM 2532 C C . GLU A 1 319 ? 26.586 5.046 -15.545 1.00 52.78 319 GLU A C 1
ATOM 2534 O O . GLU A 1 319 ? 27.747 4.814 -15.223 1.00 52.78 319 GLU A O 1
ATOM 2539 N N . MET A 1 320 ? 26.178 4.937 -16.813 1.00 40.06 320 MET A N 1
ATOM 2540 C CA . MET A 1 320 ? 27.053 4.476 -17.907 1.00 40.06 320 MET A CA 1
ATOM 2541 C C . MET A 1 320 ? 28.035 5.523 -18.459 1.00 40.06 320 MET A C 1
ATOM 2543 O O . MET A 1 320 ? 28.901 5.148 -19.244 1.00 40.06 320 MET A O 1
ATOM 2547 N N . GLU A 1 321 ? 28.016 6.789 -18.012 1.00 37.22 321 GLU A N 1
ATOM 2548 C CA . GLU A 1 321 ? 29.090 7.750 -18.367 1.00 37.22 321 GLU A CA 1
ATOM 2549 C C . GLU A 1 321 ? 30.495 7.236 -17.968 1.00 37.22 321 GLU A C 1
ATOM 2551 O O . GLU A 1 321 ? 31.506 7.731 -18.456 1.00 37.22 321 GLU A O 1
ATOM 2556 N N . PHE A 1 322 ? 30.571 6.206 -17.118 1.00 33.19 322 PHE A N 1
ATOM 2557 C CA . PHE A 1 322 ? 31.805 5.520 -16.736 1.00 33.19 322 PHE A CA 1
ATOM 2558 C C . PHE A 1 322 ? 32.434 4.660 -17.846 1.00 33.19 322 PHE A C 1
ATOM 2560 O O . PHE A 1 322 ? 33.642 4.428 -17.794 1.00 33.19 322 PHE A O 1
ATOM 2567 N N . PHE A 1 323 ? 31.658 4.193 -18.830 1.00 34.69 323 PHE A N 1
ATOM 2568 C CA . PHE A 1 323 ? 32.169 3.406 -19.964 1.00 34.69 323 PHE A CA 1
ATOM 2569 C C . PHE A 1 323 ? 32.447 4.251 -21.209 1.00 34.69 323 PHE A C 1
ATOM 2571 O O . PHE A 1 323 ? 33.202 3.822 -22.077 1.00 34.69 323 PHE A O 1
ATOM 2578 N N . ASP A 1 324 ? 31.919 5.475 -21.245 1.00 33.75 324 ASP A N 1
ATOM 2579 C CA . ASP A 1 324 ? 32.025 6.426 -22.357 1.00 33.75 324 ASP A CA 1
ATOM 2580 C C . ASP A 1 324 ? 33.234 7.378 -22.209 1.00 33.75 324 ASP A C 1
ATOM 2582 O O . ASP A 1 324 ? 33.209 8.546 -22.610 1.00 33.75 324 ASP A O 1
ATOM 2586 N N . TYR A 1 325 ? 34.336 6.901 -21.609 1.00 32.12 325 TYR A N 1
ATOM 2587 C CA . TYR A 1 325 ? 35.583 7.669 -21.549 1.00 32.12 325 TYR A CA 1
ATOM 2588 C C . TYR A 1 325 ? 36.198 7.784 -22.953 1.00 32.12 325 TYR A C 1
ATOM 2590 O O . TYR A 1 325 ? 37.069 7.018 -23.347 1.00 32.12 325 TYR A O 1
ATOM 2598 N N . HIS A 1 326 ? 35.787 8.802 -23.706 1.00 36.84 326 HIS A N 1
ATOM 2599 C CA . HIS A 1 326 ? 36.399 9.201 -24.981 1.00 36.84 326 HIS A CA 1
ATOM 2600 C C . HIS A 1 326 ? 37.690 10.033 -24.806 1.00 36.84 326 HIS A C 1
ATOM 2602 O O . HIS A 1 326 ? 38.163 10.689 -25.737 1.00 36.84 326 HIS A O 1
ATOM 2608 N N . GLY A 1 327 ? 38.272 10.044 -23.603 1.00 33.78 327 GLY A N 1
ATOM 2609 C CA . GLY A 1 327 ? 39.418 10.869 -23.226 1.00 33.78 327 GLY A CA 1
ATOM 2610 C C . GLY A 1 327 ? 40.782 10.271 -23.576 1.00 33.78 327 GLY A C 1
ATOM 2611 O O . GLY A 1 327 ? 41.612 10.130 -22.692 1.00 33.78 327 GLY A O 1
ATOM 2612 N N . GLY A 1 328 ? 41.041 9.986 -24.853 1.00 37.44 328 GLY A N 1
ATOM 2613 C CA . GLY A 1 328 ? 42.373 9.624 -25.366 1.00 37.44 328 GLY A CA 1
ATOM 2614 C C . GLY A 1 328 ? 42.765 8.155 -25.178 1.00 37.44 328 GLY A C 1
ATOM 2615 O O . GLY A 1 328 ? 42.706 7.647 -24.069 1.00 37.44 328 GLY A O 1
ATOM 2616 N N . ASP A 1 329 ? 43.168 7.510 -26.281 1.00 38.97 329 ASP A N 1
ATOM 2617 C CA . ASP A 1 329 ? 43.867 6.217 -26.474 1.00 38.97 329 ASP A CA 1
ATOM 2618 C C . ASP A 1 329 ? 43.558 4.998 -25.561 1.00 38.97 329 ASP A C 1
ATOM 2620 O O . ASP A 1 329 ? 44.200 3.958 -25.708 1.00 38.97 329 ASP A O 1
ATOM 2624 N N . ALA A 1 330 ? 42.583 5.056 -24.654 1.00 37.00 330 ALA A N 1
ATOM 2625 C CA . ALA A 1 330 ? 42.182 3.949 -23.793 1.00 37.00 330 ALA A CA 1
ATOM 2626 C C . ALA A 1 330 ? 41.034 3.145 -24.444 1.00 37.00 330 ALA A C 1
ATOM 2628 O O . ALA A 1 330 ? 40.035 3.750 -24.842 1.00 37.00 330 ALA A O 1
ATOM 2629 N N . PRO A 1 331 ? 41.147 1.807 -24.569 1.00 38.72 331 PRO A N 1
ATOM 2630 C CA . PRO A 1 331 ? 40.079 0.968 -25.114 1.00 38.72 331 PRO A CA 1
ATOM 2631 C C . PRO A 1 331 ? 38.825 0.970 -24.225 1.00 38.72 331 PRO A C 1
ATOM 2633 O O . PRO A 1 331 ? 38.942 1.089 -23.003 1.00 38.72 331 PRO A O 1
ATOM 2636 N N . ASP A 1 332 ? 37.641 0.775 -24.822 1.00 43.00 332 ASP A N 1
ATOM 2637 C CA . ASP A 1 332 ? 36.404 0.510 -24.071 1.00 43.00 332 ASP A CA 1
ATOM 2638 C C . ASP A 1 332 ? 36.577 -0.731 -23.162 1.00 43.00 332 ASP A C 1
ATOM 2640 O O . ASP A 1 332 ? 37.423 -1.589 -23.429 1.00 43.00 332 ASP A O 1
ATOM 2644 N N . LEU A 1 333 ? 35.811 -0.852 -22.068 1.00 39.00 333 LEU A N 1
ATOM 2645 C CA . LEU A 1 333 ? 35.979 -1.963 -21.113 1.00 39.00 333 LEU A CA 1
ATOM 2646 C C . LEU A 1 333 ? 35.846 -3.342 -21.791 1.00 39.00 333 LEU A C 1
ATOM 2648 O O . LEU A 1 333 ? 36.548 -4.278 -21.412 1.00 39.00 333 LEU A O 1
ATOM 2652 N N . ALA A 1 334 ? 34.992 -3.484 -22.805 1.00 38.69 334 ALA A N 1
ATOM 2653 C CA . ALA A 1 334 ? 34.850 -4.737 -23.539 1.00 38.69 334 ALA A CA 1
ATOM 2654 C C . ALA A 1 334 ? 36.109 -5.048 -24.364 1.00 38.69 334 ALA A C 1
ATOM 2656 O O . ALA A 1 334 ? 36.530 -6.200 -24.424 1.00 38.69 334 ALA A O 1
ATOM 2657 N N . GLN A 1 335 ? 36.763 -4.041 -24.940 1.00 44.38 335 GLN A N 1
ATOM 2658 C CA . GLN A 1 335 ? 38.061 -4.172 -25.588 1.00 44.38 335 GLN A CA 1
ATOM 2659 C C . GLN A 1 335 ? 39.169 -4.455 -24.567 1.00 44.38 335 GLN A C 1
ATOM 2661 O O . GLN A 1 335 ? 40.014 -5.297 -24.830 1.00 44.38 335 GLN A O 1
ATOM 2666 N N . TYR A 1 336 ? 39.120 -3.860 -23.374 1.00 42.06 336 TYR A N 1
ATOM 2667 C CA . TYR A 1 336 ? 40.061 -4.144 -22.285 1.00 42.06 336 TYR A CA 1
ATOM 2668 C C . TYR A 1 336 ? 39.955 -5.592 -21.781 1.00 42.06 336 TYR A C 1
ATOM 2670 O O . TYR A 1 336 ? 40.971 -6.250 -21.566 1.00 42.06 336 TYR A O 1
ATOM 2678 N N . VAL A 1 337 ? 38.732 -6.113 -21.641 1.00 40.72 337 VAL A N 1
ATOM 2679 C CA . VAL A 1 337 ? 38.478 -7.521 -21.297 1.00 40.72 337 VAL A CA 1
ATOM 2680 C C . VAL A 1 337 ? 38.938 -8.444 -22.432 1.00 40.72 337 VAL A C 1
ATOM 2682 O O . VAL A 1 337 ? 39.625 -9.427 -22.164 1.00 40.72 337 VAL A O 1
ATOM 2685 N N . ARG A 1 338 ? 38.649 -8.104 -23.699 1.00 42.88 338 ARG A N 1
ATOM 2686 C CA . ARG A 1 338 ? 39.128 -8.849 -24.882 1.00 42.88 338 ARG A CA 1
ATOM 2687 C C . ARG A 1 338 ? 40.658 -8.875 -24.984 1.00 42.88 338 ARG A C 1
ATOM 2689 O O . ARG A 1 338 ? 41.236 -9.934 -25.214 1.00 42.88 338 ARG A O 1
ATOM 2696 N N . ASP A 1 339 ? 41.316 -7.740 -24.768 1.00 42.94 339 ASP A N 1
ATOM 2697 C CA . ASP A 1 339 ? 42.773 -7.605 -24.826 1.00 42.94 339 ASP A CA 1
ATOM 2698 C C . ASP A 1 339 ? 43.444 -8.340 -23.659 1.00 42.94 339 ASP A C 1
ATOM 2700 O O . ASP A 1 339 ? 44.478 -8.978 -23.842 1.00 42.94 339 ASP A O 1
ATOM 2704 N N . TRP A 1 340 ? 42.849 -8.314 -22.461 1.00 40.34 340 TRP A N 1
ATOM 2705 C CA . TRP A 1 340 ? 43.355 -9.068 -21.313 1.00 40.34 340 TRP A CA 1
ATOM 2706 C C . TRP A 1 340 ? 43.322 -10.579 -21.552 1.00 40.34 340 TRP A C 1
ATOM 2708 O O . TRP A 1 340 ? 44.331 -11.252 -21.324 1.00 40.34 340 TRP A O 1
ATOM 2718 N N . VAL A 1 341 ? 42.195 -11.078 -22.071 1.00 39.88 341 VAL A N 1
ATOM 2719 C CA . VAL A 1 341 ? 42.008 -12.479 -22.476 1.00 39.88 341 VAL A CA 1
ATOM 2720 C C . VAL A 1 341 ? 43.015 -12.873 -23.562 1.00 39.88 341 VAL A C 1
ATOM 2722 O O . VAL A 1 341 ? 43.641 -13.923 -23.462 1.00 39.88 341 VAL A O 1
ATOM 2725 N N . GLY A 1 342 ? 43.256 -12.005 -24.550 1.00 41.84 342 GLY A N 1
ATOM 2726 C CA . GLY A 1 342 ? 44.257 -12.241 -25.596 1.00 41.84 342 GLY A CA 1
ATOM 2727 C C . GLY A 1 342 ? 45.715 -12.197 -25.112 1.00 41.84 342 GLY A C 1
ATOM 2728 O O . GLY A 1 342 ? 46.577 -12.840 -25.707 1.00 41.84 342 GLY A O 1
ATOM 2729 N N . MET A 1 343 ? 46.013 -11.458 -24.038 1.00 38.56 343 MET A N 1
ATOM 2730 C CA . MET A 1 343 ? 47.364 -11.342 -23.466 1.00 38.56 343 MET A CA 1
ATOM 2731 C C . MET A 1 343 ? 47.713 -12.458 -22.466 1.00 38.56 343 MET A C 1
ATOM 2733 O O . MET A 1 343 ? 48.895 -12.636 -22.174 1.00 38.56 343 MET A O 1
ATOM 2737 N N . HIS A 1 344 ? 46.723 -13.196 -21.950 1.00 35.00 344 HIS A N 1
ATOM 2738 C CA . HIS A 1 344 ? 46.912 -14.299 -20.995 1.00 35.00 344 HIS A CA 1
ATOM 2739 C C . HIS A 1 344 ? 46.147 -15.561 -21.433 1.00 35.00 344 HIS A C 1
ATOM 2741 O O . HIS A 1 344 ? 45.268 -16.023 -20.701 1.00 35.00 344 HIS A O 1
ATOM 2747 N N . PRO A 1 345 ? 46.481 -16.156 -22.594 1.00 39.41 345 PRO A N 1
ATOM 2748 C CA . PRO A 1 345 ? 45.815 -17.372 -23.073 1.00 39.41 345 PRO A CA 1
ATOM 2749 C C . PRO A 1 345 ? 45.927 -18.531 -22.063 1.00 39.41 345 PRO A C 1
ATOM 2751 O O . PRO A 1 345 ? 44.993 -19.313 -21.901 1.00 39.41 345 PRO A O 1
ATOM 2754 N N . ASP A 1 346 ? 47.012 -18.569 -21.284 1.00 34.38 346 ASP A N 1
ATOM 2755 C CA . ASP A 1 346 ? 47.265 -19.585 -20.258 1.00 34.38 346 ASP A CA 1
ATOM 2756 C C . ASP A 1 346 ? 46.394 -19.406 -18.997 1.00 34.38 346 ASP A C 1
ATOM 2758 O O . ASP A 1 346 ? 46.130 -20.373 -18.285 1.00 34.38 346 ASP A O 1
ATOM 2762 N N . ALA A 1 347 ? 45.874 -18.202 -18.722 1.00 34.94 347 ALA A N 1
ATOM 2763 C CA . ALA A 1 347 ? 44.921 -17.990 -17.624 1.00 34.94 347 ALA A CA 1
ATOM 2764 C C . ALA A 1 347 ? 43.549 -18.633 -17.913 1.00 34.94 347 ALA A C 1
ATOM 2766 O O . ALA A 1 347 ? 42.758 -18.843 -16.995 1.00 34.94 347 ALA A O 1
ATOM 2767 N N . LEU A 1 348 ? 43.300 -18.975 -19.183 1.00 33.88 348 LEU A N 1
ATOM 2768 C CA . LEU A 1 348 ? 42.164 -19.750 -19.677 1.00 33.88 348 LEU A CA 1
ATOM 2769 C C . LEU A 1 348 ? 42.507 -21.220 -19.949 1.00 33.88 348 LEU A C 1
ATOM 2771 O O . LEU A 1 348 ? 41.594 -21.998 -20.219 1.00 33.88 348 LEU A O 1
ATOM 2775 N N . THR A 1 349 ? 43.763 -21.648 -19.764 1.00 34.12 349 THR A N 1
ATOM 2776 C CA . THR A 1 349 ? 44.093 -23.078 -19.610 1.00 34.12 349 THR A CA 1
ATOM 2777 C C . THR A 1 349 ? 43.673 -23.582 -18.225 1.00 34.12 349 THR A C 1
ATOM 2779 O O . THR A 1 349 ? 44.440 -24.148 -17.452 1.00 34.12 349 THR A O 1
ATOM 2782 N N . PHE A 1 350 ? 42.402 -23.363 -17.894 1.00 32.38 350 PHE A N 1
ATOM 2783 C CA . PHE A 1 350 ? 41.703 -24.156 -16.903 1.00 32.38 350 PHE A CA 1
ATOM 2784 C C . PHE A 1 350 ? 41.447 -25.519 -17.538 1.00 32.38 350 PHE A C 1
ATOM 2786 O O . PHE A 1 350 ? 40.661 -25.649 -18.471 1.00 32.38 350 PHE A O 1
ATOM 2793 N N . ASP A 1 351 ? 42.158 -26.526 -17.040 1.00 36.69 351 ASP A N 1
ATOM 2794 C CA . ASP A 1 351 ? 42.000 -27.927 -17.413 1.00 36.69 351 ASP A CA 1
ATOM 2795 C C . ASP A 1 351 ? 40.515 -28.336 -17.359 1.00 36.69 351 ASP A C 1
ATOM 2797 O O . ASP A 1 351 ? 39.921 -28.509 -16.290 1.00 36.69 351 ASP A O 1
ATOM 2801 N N . ILE A 1 352 ? 39.907 -28.489 -18.536 1.00 33.69 352 ILE A N 1
ATOM 2802 C CA . ILE A 1 352 ? 38.532 -28.973 -18.722 1.00 33.69 352 ILE A CA 1
ATOM 2803 C C . ILE A 1 352 ? 38.349 -30.359 -18.073 1.00 33.69 352 ILE A C 1
ATOM 2805 O O . ILE A 1 352 ? 37.258 -30.683 -17.595 1.00 33.69 352 ILE A O 1
ATOM 2809 N N . GLY A 1 353 ? 39.420 -31.156 -17.969 1.00 33.09 353 GLY A N 1
ATOM 2810 C CA . GLY A 1 353 ? 39.442 -32.428 -17.251 1.00 33.09 353 GLY A CA 1
ATOM 2811 C C . GLY A 1 353 ? 39.211 -32.269 -15.748 1.00 33.09 353 GLY A C 1
ATOM 2812 O O . GLY A 1 353 ? 38.470 -33.053 -15.158 1.00 33.09 353 GLY A O 1
ATOM 2813 N N . TRP A 1 354 ? 39.733 -31.204 -15.134 1.00 35.50 354 TRP A N 1
ATOM 2814 C CA . TRP A 1 354 ? 39.478 -30.903 -13.723 1.00 35.50 354 TRP A CA 1
ATOM 2815 C C . TRP A 1 354 ? 38.006 -30.542 -13.472 1.00 35.50 354 TRP A C 1
ATOM 2817 O O . TRP A 1 354 ? 37.420 -31.005 -12.491 1.00 35.50 354 TRP A O 1
ATOM 2827 N N . PHE A 1 355 ? 37.387 -29.779 -14.383 1.00 32.94 355 PHE A N 1
ATOM 2828 C CA . PHE A 1 355 ? 35.968 -29.405 -14.313 1.00 32.94 355 PHE A CA 1
ATOM 2829 C C . PHE A 1 355 ? 35.047 -30.629 -14.451 1.00 32.94 355 PHE A C 1
ATOM 2831 O O . PHE A 1 355 ? 34.122 -30.796 -13.652 1.00 32.94 355 PHE A O 1
ATOM 2838 N N . ARG A 1 356 ? 35.347 -31.520 -15.407 1.00 35.22 356 ARG A N 1
ATOM 2839 C CA . ARG A 1 356 ? 34.636 -32.790 -15.630 1.00 35.22 356 ARG A CA 1
ATOM 2840 C C . ARG A 1 356 ? 34.684 -33.707 -14.405 1.00 35.22 356 ARG A C 1
ATOM 2842 O O . ARG A 1 356 ? 33.677 -34.317 -14.056 1.00 35.22 356 ARG A O 1
ATOM 2849 N N . ASP A 1 357 ? 35.835 -33.778 -13.742 1.00 35.78 357 ASP A N 1
ATOM 2850 C CA . ASP A 1 357 ? 36.072 -34.743 -12.668 1.00 35.78 357 ASP A CA 1
ATOM 2851 C C . ASP A 1 357 ? 35.615 -34.233 -11.275 1.00 35.78 357 ASP A C 1
ATOM 2853 O O . ASP A 1 357 ? 35.389 -35.051 -10.382 1.00 35.78 357 ASP A O 1
ATOM 2857 N N . HIS A 1 358 ? 35.429 -32.913 -11.076 1.00 32.44 358 HIS A N 1
ATOM 2858 C CA . HIS A 1 358 ? 35.085 -32.317 -9.764 1.00 32.44 358 HIS A CA 1
ATOM 2859 C C . HIS A 1 358 ? 33.705 -31.657 -9.661 1.00 32.44 358 HIS A C 1
ATOM 2861 O O . HIS A 1 358 ? 33.223 -31.476 -8.543 1.00 32.44 358 HIS A O 1
ATOM 2867 N N . MET A 1 359 ? 33.062 -31.285 -10.773 1.00 32.72 359 MET A N 1
ATOM 2868 C CA . MET A 1 359 ? 31.771 -30.581 -10.713 1.00 32.72 359 MET A CA 1
ATOM 2869 C C . MET A 1 359 ? 30.553 -31.499 -10.864 1.00 32.72 359 MET A C 1
ATOM 2871 O O . MET A 1 359 ? 29.454 -31.051 -10.566 1.00 32.72 359 MET A O 1
ATOM 2875 N N . GLY A 1 360 ? 30.693 -32.762 -11.296 1.00 30.78 360 GLY A N 1
ATOM 2876 C CA . GLY A 1 360 ? 29.557 -33.698 -11.421 1.00 30.78 360 GLY A CA 1
ATOM 2877 C C . GLY A 1 360 ? 28.408 -33.204 -12.319 1.00 30.78 360 GLY A C 1
ATOM 2878 O O . GLY A 1 360 ? 27.304 -33.738 -12.265 1.00 30.78 360 GLY A O 1
ATOM 2879 N N . LEU A 1 361 ? 28.660 -32.170 -13.123 1.00 39.03 361 LEU A N 1
ATOM 2880 C CA . LEU A 1 361 ? 27.714 -31.531 -14.022 1.00 39.03 361 LEU A CA 1
ATOM 2881 C C . LEU A 1 361 ? 28.003 -32.047 -15.424 1.00 39.03 361 LEU A C 1
ATOM 2883 O O . LEU A 1 361 ? 28.870 -31.498 -16.088 1.00 39.03 361 LEU A O 1
ATOM 2887 N N . LEU A 1 362 ? 27.331 -33.125 -15.827 1.00 31.55 362 LEU A N 1
ATOM 2888 C CA . LEU A 1 362 ? 27.035 -33.469 -17.222 1.00 31.55 362 LEU A CA 1
ATOM 2889 C C . LEU A 1 362 ? 26.095 -34.686 -17.222 1.00 31.55 362 LEU A C 1
ATOM 2891 O O . LEU A 1 362 ? 26.534 -35.829 -17.247 1.00 31.55 362 LEU A O 1
ATOM 2895 N N . ASP A 1 363 ? 24.792 -34.409 -17.183 1.00 30.83 363 ASP A N 1
ATOM 2896 C CA . ASP A 1 363 ? 23.748 -35.276 -17.763 1.00 30.83 363 ASP A CA 1
ATOM 2897 C C . ASP A 1 363 ? 22.982 -34.482 -18.851 1.00 30.83 363 ASP A C 1
ATOM 2899 O O . ASP A 1 363 ? 21.815 -34.721 -19.154 1.00 30.83 363 ASP A O 1
ATOM 2903 N N . TRP A 1 364 ? 23.640 -33.461 -19.417 1.00 33.78 364 TRP A N 1
ATOM 2904 C CA . TRP A 1 364 ? 23.202 -32.773 -20.628 1.00 33.78 364 TRP A CA 1
ATOM 2905 C C . TRP A 1 364 ? 23.912 -33.447 -21.801 1.00 33.78 364 TRP A C 1
ATOM 2907 O O . TRP A 1 364 ? 25.116 -33.275 -21.975 1.00 33.78 364 TRP A O 1
ATOM 2917 N N . ASP A 1 365 ? 23.165 -34.252 -22.559 1.00 29.42 365 ASP A N 1
ATOM 2918 C CA . ASP A 1 365 ? 23.593 -34.930 -23.790 1.00 29.42 365 ASP A CA 1
ATOM 2919 C C . ASP A 1 365 ? 24.039 -33.888 -24.841 1.00 29.42 365 ASP A C 1
ATOM 2921 O O . ASP A 1 365 ? 23.276 -33.465 -25.711 1.00 29.42 365 ASP A O 1
ATOM 2925 N N . PHE A 1 366 ? 25.287 -33.432 -24.749 1.00 31.98 366 PHE A N 1
ATOM 2926 C CA . PHE A 1 366 ? 25.970 -32.713 -25.818 1.00 31.98 366 PHE A CA 1
ATOM 2927 C C . PHE A 1 366 ? 26.766 -33.735 -26.637 1.00 31.98 366 PHE A C 1
ATOM 2929 O O . PHE A 1 366 ? 27.751 -34.303 -26.165 1.00 31.98 366 PHE A O 1
ATOM 2936 N N . ASP A 1 367 ? 26.324 -33.989 -27.871 1.00 32.31 367 ASP A N 1
ATOM 2937 C CA . ASP A 1 367 ? 27.008 -34.871 -28.820 1.00 32.31 367 ASP A CA 1
ATOM 2938 C C . ASP A 1 367 ? 28.340 -34.247 -29.274 1.00 32.31 367 ASP A C 1
ATOM 2940 O O . ASP A 1 367 ? 28.425 -33.504 -30.253 1.00 32.31 367 ASP A O 1
ATOM 2944 N N . LEU A 1 368 ? 29.398 -34.563 -28.527 1.00 34.66 368 LEU A N 1
ATOM 2945 C CA . LEU A 1 368 ? 30.780 -34.164 -28.792 1.00 34.66 368 LEU A CA 1
ATOM 2946 C C . LEU A 1 368 ? 31.453 -34.996 -29.901 1.00 34.66 368 LEU A C 1
ATOM 2948 O O . LEU A 1 368 ? 32.641 -34.809 -30.168 1.00 34.66 368 LEU A O 1
ATOM 2952 N N . SER A 1 369 ? 30.731 -35.881 -30.606 1.00 31.89 369 SER A N 1
ATOM 2953 C CA . SER A 1 369 ? 31.315 -36.701 -31.685 1.00 31.89 369 SER A CA 1
ATOM 2954 C C . SER A 1 369 ? 31.766 -35.900 -32.915 1.00 31.89 369 SER A C 1
ATOM 2956 O O . SER A 1 369 ? 32.411 -36.452 -33.806 1.00 31.89 369 SER A O 1
ATOM 2958 N N . ARG A 1 370 ? 31.482 -34.591 -32.963 1.00 34.25 370 ARG A N 1
ATOM 2959 C CA . ARG A 1 370 ? 31.964 -33.677 -34.010 1.00 34.25 370 ARG A CA 1
ATOM 2960 C C . ARG A 1 370 ? 33.261 -32.931 -33.686 1.00 34.25 370 ARG A C 1
ATOM 2962 O O . ARG A 1 370 ? 33.763 -32.254 -34.576 1.00 34.25 370 ARG A O 1
ATOM 2969 N N . CYS A 1 371 ? 33.817 -33.064 -32.481 1.00 36.50 371 CYS A N 1
ATOM 2970 C CA . CYS A 1 371 ? 34.939 -32.229 -32.021 1.00 36.50 371 CYS A CA 1
ATOM 2971 C C . CYS A 1 371 ? 36.216 -33.020 -31.677 1.00 36.50 371 CYS A C 1
ATOM 2973 O O . CYS A 1 371 ? 37.014 -32.559 -30.872 1.00 36.50 371 CYS A O 1
ATOM 2975 N N . ALA A 1 372 ? 36.405 -34.220 -32.232 1.00 29.77 372 ALA A N 1
ATOM 2976 C CA . ALA A 1 372 ? 37.370 -35.189 -31.701 1.00 29.77 372 ALA A CA 1
ATOM 2977 C C . ALA A 1 372 ? 38.660 -35.411 -32.520 1.00 29.77 372 ALA A C 1
ATOM 2979 O O . ALA A 1 372 ? 39.248 -36.480 -32.376 1.00 29.77 372 ALA A O 1
ATOM 2980 N N . GLU A 1 373 ? 39.126 -34.481 -33.364 1.00 29.59 373 GLU A N 1
ATOM 2981 C CA . GLU A 1 373 ? 40.373 -34.731 -34.127 1.00 29.59 373 GLU A CA 1
ATOM 2982 C C . GLU A 1 373 ? 41.534 -33.747 -33.937 1.00 29.59 373 GLU A C 1
ATOM 2984 O O . GLU A 1 373 ? 42.630 -34.100 -34.355 1.00 29.59 373 GLU A O 1
ATOM 2989 N N . ASP A 1 374 ? 41.393 -32.636 -33.208 1.00 28.38 374 ASP A N 1
ATOM 2990 C CA . ASP A 1 374 ? 42.539 -31.773 -32.877 1.00 28.38 374 ASP A CA 1
ATOM 2991 C C . ASP A 1 374 ? 42.469 -31.295 -31.412 1.00 28.38 374 ASP A C 1
ATOM 2993 O O . ASP A 1 374 ? 41.474 -30.717 -30.979 1.00 28.38 374 ASP A O 1
ATOM 2997 N N . ASP A 1 375 ? 43.532 -31.559 -30.641 1.00 29.31 375 ASP A N 1
ATOM 2998 C CA . ASP A 1 375 ? 43.690 -31.283 -29.197 1.00 29.31 375 ASP A CA 1
ATOM 2999 C C . ASP A 1 375 ? 43.863 -29.779 -28.847 1.00 29.31 375 ASP A C 1
ATOM 3001 O O . ASP A 1 375 ? 44.474 -29.428 -27.837 1.00 29.31 375 ASP A O 1
ATOM 3005 N N . GLU A 1 376 ? 43.307 -28.862 -29.639 1.00 27.95 376 GLU A N 1
ATOM 3006 C CA . GLU A 1 376 ? 43.249 -27.431 -29.313 1.00 27.95 376 GLU A CA 1
ATOM 3007 C C . GLU A 1 376 ? 41.823 -26.910 -29.514 1.00 27.95 376 GLU A C 1
ATOM 3009 O O . GLU A 1 376 ? 41.343 -26.725 -30.631 1.00 27.95 376 GLU A O 1
ATOM 3014 N N . ILE A 1 377 ? 41.128 -26.657 -28.402 1.00 30.41 377 ILE A N 1
ATOM 3015 C CA . ILE A 1 377 ? 39.863 -25.923 -28.418 1.00 30.41 377 ILE A CA 1
ATOM 3016 C C . ILE A 1 377 ? 40.216 -24.434 -28.476 1.00 30.41 377 ILE A C 1
ATOM 3018 O O . ILE A 1 377 ? 40.475 -23.806 -27.449 1.00 30.41 377 ILE A O 1
ATOM 3022 N N . GLU A 1 378 ? 40.210 -23.854 -29.677 1.00 28.92 378 GLU A N 1
ATOM 3023 C CA . GLU A 1 378 ? 40.033 -22.410 -29.826 1.00 28.92 378 GLU A CA 1
ATOM 3024 C C . GLU A 1 378 ? 38.646 -22.059 -29.274 1.00 28.92 378 GLU A C 1
ATOM 3026 O O . GLU A 1 378 ? 37.616 -22.285 -29.913 1.00 28.92 378 GLU A O 1
ATOM 3031 N N . ILE A 1 379 ? 38.609 -21.511 -28.060 1.00 29.98 379 ILE A N 1
ATOM 3032 C CA . ILE A 1 379 ? 37.414 -20.854 -27.536 1.00 29.98 379 ILE A CA 1
ATOM 3033 C C . ILE A 1 379 ? 37.252 -19.562 -28.342 1.00 29.98 379 ILE A C 1
ATOM 3035 O O . ILE A 1 379 ? 37.784 -18.508 -27.993 1.00 29.98 379 ILE A O 1
ATOM 3039 N N . GLY A 1 380 ? 36.568 -19.666 -29.480 1.00 25.25 380 GLY A N 1
ATOM 3040 C CA . GLY A 1 380 ? 36.196 -18.520 -30.295 1.00 25.25 380 GLY A CA 1
ATOM 3041 C C . GLY A 1 380 ? 35.370 -17.525 -29.477 1.00 25.25 380 GLY A C 1
ATOM 3042 O O . GLY A 1 380 ? 34.603 -17.909 -28.593 1.00 25.25 380 GLY A O 1
ATOM 3043 N N . ALA A 1 381 ? 35.509 -16.238 -29.799 1.00 31.02 381 ALA A N 1
ATOM 3044 C CA . ALA A 1 381 ? 34.838 -15.103 -29.155 1.00 31.02 381 ALA A CA 1
ATOM 3045 C C . ALA A 1 381 ? 33.297 -15.217 -29.046 1.00 31.02 381 ALA A C 1
ATOM 3047 O O . ALA A 1 381 ? 32.678 -14.434 -28.332 1.00 31.02 381 ALA A O 1
ATOM 3048 N N . GLU A 1 382 ? 32.693 -16.203 -29.707 1.00 31.12 382 GLU A N 1
ATOM 3049 C CA . GLU A 1 382 ? 31.273 -16.554 -29.625 1.00 31.12 382 GLU A CA 1
ATOM 3050 C C . GLU A 1 382 ? 30.891 -17.230 -28.286 1.00 31.12 382 GLU A C 1
ATOM 3052 O O . GLU A 1 382 ? 29.735 -17.180 -27.888 1.00 31.12 382 GLU A O 1
ATOM 3057 N N . PHE A 1 383 ? 31.841 -17.798 -27.526 1.00 32.62 383 PHE A N 1
ATOM 3058 C CA . PHE A 1 383 ? 31.547 -18.563 -26.296 1.00 32.62 383 PHE A CA 1
ATOM 3059 C C . PHE A 1 383 ? 31.261 -17.694 -25.051 1.00 32.62 383 PHE A C 1
ATOM 3061 O O . PHE A 1 383 ? 30.682 -18.163 -24.075 1.00 32.62 383 PHE A O 1
ATOM 3068 N N . VAL A 1 384 ? 31.669 -16.418 -25.066 1.00 35.47 384 VAL A N 1
ATOM 3069 C CA . VAL A 1 384 ? 31.558 -15.483 -23.922 1.00 35.47 384 VAL A CA 1
ATOM 3070 C C . VAL A 1 384 ? 30.230 -14.708 -23.931 1.00 35.47 384 VAL A C 1
ATOM 3072 O O . VAL A 1 384 ? 29.877 -14.077 -22.935 1.00 35.47 384 VAL A O 1
ATOM 3075 N N . GLN A 1 385 ? 29.472 -14.754 -25.030 1.00 36.50 385 GLN A N 1
ATOM 3076 C CA . GLN A 1 385 ? 28.276 -13.922 -25.203 1.00 36.50 385 GLN A CA 1
ATOM 3077 C C . GLN A 1 385 ? 27.003 -14.468 -24.533 1.00 36.50 385 GLN A C 1
ATOM 3079 O O . GLN A 1 385 ? 26.123 -13.668 -24.214 1.00 36.50 385 GLN A O 1
ATOM 3084 N N . ASP A 1 386 ? 26.915 -15.769 -24.231 1.00 35.25 386 ASP A N 1
ATOM 3085 C CA . ASP A 1 386 ? 25.595 -16.416 -24.135 1.00 35.25 386 ASP A CA 1
ATOM 3086 C C . ASP A 1 386 ? 25.209 -17.048 -22.781 1.00 35.25 386 ASP A C 1
ATOM 3088 O O . ASP A 1 386 ? 24.180 -17.714 -22.706 1.00 35.25 386 ASP A O 1
ATOM 3092 N N . SER A 1 387 ? 25.943 -16.834 -21.680 1.00 37.16 387 SER A N 1
ATOM 3093 C CA . SER A 1 387 ? 25.505 -17.359 -20.368 1.00 37.16 387 SER A CA 1
ATOM 3094 C C . SER A 1 387 ? 25.785 -16.406 -19.195 1.00 37.16 387 SER A C 1
ATOM 3096 O O . SER A 1 387 ? 26.946 -16.176 -18.832 1.00 37.16 387 SER A O 1
ATOM 3098 N N . PRO A 1 388 ? 24.730 -15.872 -18.545 1.00 36.25 388 PRO A N 1
ATOM 3099 C CA . PRO A 1 388 ? 24.835 -15.197 -17.253 1.00 36.25 388 PRO A CA 1
ATOM 3100 C C . PRO A 1 388 ? 25.490 -16.084 -16.184 1.00 36.25 388 PRO A C 1
ATOM 3102 O O . PRO A 1 388 ? 26.267 -15.581 -15.372 1.00 36.25 388 PRO A O 1
ATOM 3105 N N . GLU A 1 389 ? 25.250 -17.402 -16.208 1.00 39.34 389 GLU A N 1
ATOM 3106 C CA . GLU A 1 389 ? 25.854 -18.350 -15.264 1.00 39.34 389 GLU A CA 1
ATOM 3107 C C . GLU A 1 389 ? 27.372 -18.475 -15.448 1.00 39.34 389 GLU A C 1
ATOM 3109 O O . GLU A 1 389 ? 28.097 -18.580 -14.459 1.00 39.34 389 GLU A O 1
ATOM 3114 N N . PHE A 1 390 ? 27.874 -18.405 -16.687 1.00 40.06 390 PHE A N 1
ATOM 3115 C CA . PHE A 1 390 ? 29.310 -18.424 -16.979 1.00 40.06 390 PHE A CA 1
ATOM 3116 C C . PHE A 1 390 ? 30.024 -17.188 -16.422 1.00 40.06 390 PHE A C 1
ATOM 3118 O O . PHE A 1 390 ? 31.052 -17.325 -15.762 1.00 40.06 390 PHE A O 1
ATOM 3125 N N . LEU A 1 391 ? 29.468 -15.987 -16.616 1.00 39.41 391 LEU A N 1
ATOM 3126 C CA . LEU A 1 391 ? 30.043 -14.748 -16.071 1.00 39.41 391 LEU A CA 1
ATOM 3127 C C . LEU A 1 391 ? 30.006 -14.721 -14.534 1.00 39.41 391 LEU A C 1
ATOM 3129 O O . LEU A 1 391 ? 30.957 -14.257 -13.904 1.00 39.41 391 LEU A O 1
ATOM 3133 N N . LEU A 1 392 ? 28.943 -15.260 -13.927 1.00 40.16 392 LEU A N 1
ATOM 3134 C CA . LEU A 1 392 ? 28.807 -15.399 -12.474 1.00 40.16 392 LEU A CA 1
ATOM 3135 C C . LEU A 1 392 ? 29.811 -16.404 -11.892 1.00 40.16 392 LEU A C 1
ATOM 3137 O O . LEU A 1 392 ? 30.493 -16.088 -10.917 1.00 40.16 392 LEU A O 1
ATOM 3141 N N . ALA A 1 393 ? 29.959 -17.574 -12.517 1.00 41.34 393 ALA A N 1
ATOM 3142 C CA . ALA A 1 393 ? 30.902 -18.610 -12.096 1.00 41.34 393 ALA A CA 1
ATOM 3143 C C . ALA A 1 393 ? 32.370 -18.218 -12.346 1.00 41.34 393 ALA A C 1
ATOM 3145 O O . ALA A 1 393 ? 33.246 -18.543 -11.540 1.00 41.34 393 ALA A O 1
ATOM 3146 N N . ALA A 1 394 ? 32.645 -17.499 -13.439 1.00 39.97 394 ALA A N 1
ATOM 3147 C CA . ALA A 1 394 ? 33.961 -16.943 -13.733 1.00 39.97 394 ALA A CA 1
ATOM 3148 C C . ALA A 1 394 ? 34.340 -15.860 -12.716 1.00 39.97 394 ALA A C 1
ATOM 3150 O O . ALA A 1 394 ? 35.468 -15.863 -12.233 1.00 39.97 394 ALA A O 1
ATOM 3151 N N . TYR A 1 395 ? 33.412 -14.978 -12.328 1.00 42.94 395 TYR A N 1
ATOM 3152 C CA . TYR A 1 395 ? 33.656 -13.947 -11.315 1.00 42.94 395 TYR A CA 1
ATOM 3153 C C . TYR A 1 395 ? 33.863 -14.526 -9.911 1.00 42.94 395 TYR A C 1
ATOM 3155 O O . TYR A 1 395 ? 34.863 -14.195 -9.274 1.00 42.94 395 TYR A O 1
ATOM 3163 N N . ASP A 1 396 ? 32.986 -15.425 -9.448 1.00 42.06 396 ASP A N 1
ATOM 3164 C CA . ASP A 1 396 ? 33.094 -16.017 -8.104 1.00 42.06 396 ASP A CA 1
ATOM 3165 C C . ASP A 1 396 ? 34.443 -16.743 -7.903 1.00 42.06 396 ASP A C 1
ATOM 3167 O O . ASP A 1 396 ? 34.917 -16.858 -6.776 1.00 42.06 396 ASP A O 1
ATOM 3171 N N . ARG A 1 397 ? 35.116 -17.160 -8.990 1.00 41.59 397 ARG A N 1
ATOM 3172 C CA . ARG A 1 397 ? 36.490 -17.689 -8.953 1.00 41.59 397 ARG A CA 1
ATOM 3173 C C . ARG A 1 397 ? 37.585 -16.663 -9.275 1.00 41.59 397 ARG A C 1
ATOM 3175 O O . ARG A 1 397 ? 38.632 -16.726 -8.642 1.00 41.59 397 ARG A O 1
ATOM 3182 N N . LEU A 1 398 ? 37.382 -15.701 -10.185 1.00 38.59 398 LEU A N 1
ATOM 3183 C CA . LEU A 1 398 ? 38.365 -14.650 -10.527 1.00 38.59 398 LEU A CA 1
ATOM 3184 C C . LEU A 1 398 ? 38.672 -13.716 -9.347 1.00 38.59 398 LEU A C 1
ATOM 3186 O O . LEU A 1 398 ? 39.800 -13.241 -9.218 1.00 38.59 398 LEU A O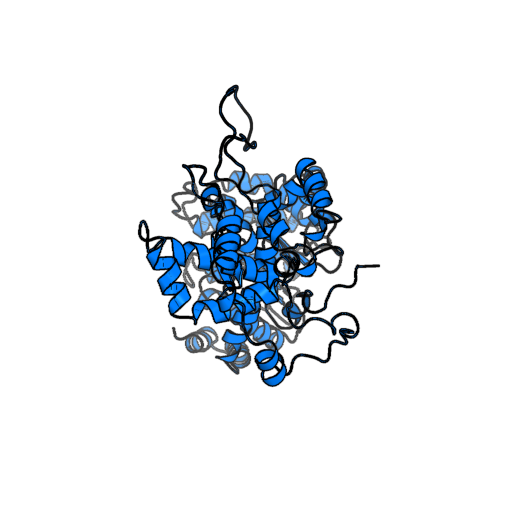 1
ATOM 3190 N N . VAL A 1 399 ? 37.701 -13.483 -8.460 1.00 38.31 399 VAL A N 1
ATOM 3191 C CA . VAL A 1 399 ? 37.889 -12.685 -7.234 1.00 38.31 399 VAL A CA 1
ATOM 3192 C C . VAL A 1 399 ? 38.738 -13.424 -6.189 1.00 38.31 399 VAL A C 1
ATOM 3194 O O . VAL A 1 399 ? 39.363 -12.779 -5.342 1.00 38.31 399 VAL A O 1
ATOM 3197 N N . GLU A 1 400 ? 38.822 -14.756 -6.272 1.00 39.09 400 GLU A N 1
ATOM 3198 C CA . GLU A 1 400 ? 39.679 -15.585 -5.417 1.00 39.09 400 GLU A CA 1
ATOM 3199 C C . GLU A 1 400 ? 41.102 -15.774 -5.972 1.00 39.09 400 GLU A C 1
ATOM 3201 O O . GLU A 1 400 ? 41.966 -16.268 -5.247 1.00 39.09 400 GLU A O 1
ATOM 3206 N N . VAL A 1 401 ? 41.389 -15.346 -7.212 1.00 36.19 401 VAL A N 1
ATOM 3207 C CA . VAL A 1 401 ? 42.732 -15.433 -7.813 1.00 36.19 401 VAL A CA 1
ATOM 3208 C C . VAL A 1 401 ? 43.587 -14.228 -7.378 1.00 36.19 401 VAL A C 1
ATOM 3210 O O . VAL A 1 401 ? 43.339 -13.102 -7.826 1.00 36.19 401 VAL A O 1
ATOM 3213 N N . PRO A 1 402 ? 44.636 -14.421 -6.550 1.00 36.44 402 PRO A N 1
ATOM 3214 C CA . PRO A 1 402 ? 45.452 -13.325 -6.008 1.00 36.44 402 PRO A CA 1
ATOM 3215 C C . PRO A 1 402 ? 46.145 -12.473 -7.085 1.00 36.44 402 PRO A C 1
ATOM 3217 O O . PRO A 1 402 ? 46.357 -11.270 -6.902 1.00 36.44 402 PRO A O 1
ATOM 3220 N N . ASP A 1 403 ? 46.448 -13.078 -8.231 1.00 37.41 403 ASP A N 1
ATOM 3221 C CA . ASP A 1 403 ? 47.171 -12.432 -9.324 1.00 37.41 403 ASP A CA 1
ATOM 3222 C C . ASP A 1 403 ? 46.267 -11.569 -10.216 1.00 37.41 403 ASP A C 1
ATOM 3224 O O . ASP A 1 403 ? 46.753 -10.607 -10.799 1.00 37.41 403 ASP A O 1
ATOM 3228 N N . PHE A 1 404 ? 44.948 -11.805 -10.261 1.00 37.84 404 PHE A N 1
ATOM 3229 C CA . PHE A 1 404 ? 44.014 -10.948 -11.011 1.00 37.84 404 PHE A CA 1
ATOM 3230 C C . PHE A 1 404 ? 43.806 -9.598 -10.313 1.00 37.84 404 PHE A C 1
ATOM 3232 O O . PHE A 1 404 ? 43.876 -8.542 -10.945 1.00 37.84 404 PHE A O 1
ATOM 3239 N N . LYS A 1 405 ? 43.657 -9.618 -8.979 1.00 37.69 405 LYS A N 1
ATOM 3240 C CA . LYS A 1 405 ? 43.656 -8.402 -8.149 1.00 37.69 405 LYS A CA 1
ATOM 3241 C C . LYS A 1 405 ? 44.963 -7.625 -8.297 1.00 37.69 405 LYS A C 1
ATOM 3243 O O . LYS A 1 405 ? 44.933 -6.410 -8.451 1.00 37.69 405 LYS A O 1
ATOM 3248 N N . THR A 1 406 ? 46.099 -8.318 -8.300 1.00 38.59 406 THR A N 1
ATOM 3249 C CA . THR A 1 406 ? 47.423 -7.692 -8.434 1.00 38.59 406 THR A CA 1
ATOM 3250 C C . THR A 1 406 ? 47.646 -7.127 -9.844 1.00 38.59 406 THR A C 1
ATOM 3252 O O . THR A 1 406 ? 48.088 -5.990 -9.983 1.00 38.59 406 THR A O 1
ATOM 3255 N N . PHE A 1 407 ? 47.235 -7.844 -10.892 1.00 38.03 407 PHE A N 1
ATOM 3256 C CA . PHE A 1 407 ? 47.349 -7.420 -12.291 1.00 38.03 407 PHE A CA 1
ATOM 3257 C C . PHE A 1 407 ? 46.455 -6.211 -12.628 1.00 38.03 407 PHE A C 1
ATOM 3259 O O . PHE A 1 407 ? 46.906 -5.256 -13.268 1.00 38.03 407 PHE A O 1
ATOM 3266 N N . ALA A 1 408 ? 45.201 -6.208 -12.159 1.00 35.97 408 ALA A N 1
ATOM 3267 C CA . ALA A 1 408 ? 44.294 -5.070 -12.313 1.00 35.97 408 ALA A CA 1
ATOM 3268 C C . ALA A 1 408 ? 44.820 -3.826 -11.572 1.00 35.97 408 ALA A C 1
ATOM 3270 O O . ALA A 1 408 ? 44.705 -2.710 -12.075 1.00 35.97 408 ALA A O 1
ATOM 3271 N N . VAL A 1 409 ? 45.461 -4.012 -10.413 1.00 35.88 409 VAL A N 1
ATOM 3272 C CA . VAL A 1 409 ? 46.095 -2.942 -9.628 1.00 35.88 409 VAL A CA 1
ATOM 3273 C C . VAL A 1 409 ? 47.370 -2.407 -10.298 1.00 35.88 409 VAL A C 1
ATOM 3275 O O . VAL A 1 409 ? 47.576 -1.194 -10.324 1.00 35.88 409 VAL A O 1
ATOM 3278 N N . GLU A 1 410 ? 48.204 -3.259 -10.902 1.00 37.19 410 GLU A N 1
ATOM 3279 C CA . GLU A 1 410 ? 49.485 -2.845 -11.495 1.00 37.19 410 GLU A CA 1
ATOM 3280 C C . GLU A 1 410 ? 49.341 -1.987 -12.767 1.00 37.19 410 GLU A C 1
ATOM 3282 O O . GLU A 1 410 ? 50.108 -1.032 -12.940 1.00 37.19 410 GLU A O 1
ATOM 3287 N N . ARG A 1 411 ? 48.345 -2.253 -13.630 1.00 36.25 411 ARG A N 1
ATOM 3288 C CA . ARG A 1 411 ? 48.090 -1.451 -14.850 1.00 36.25 411 ARG A CA 1
ATOM 3289 C C . ARG A 1 411 ? 47.152 -0.254 -14.654 1.00 36.25 411 ARG A C 1
ATOM 3291 O O . ARG A 1 411 ? 47.214 0.673 -15.457 1.00 36.25 411 ARG A O 1
ATOM 3298 N N . LEU A 1 412 ? 46.338 -0.228 -13.594 1.00 39.28 412 LEU A N 1
ATOM 3299 C CA . LEU A 1 412 ? 45.421 0.882 -13.259 1.00 39.28 412 LEU A CA 1
ATOM 3300 C C . LEU A 1 412 ? 45.930 1.754 -12.099 1.00 39.28 412 LEU A C 1
ATOM 3302 O O . LEU A 1 412 ? 45.157 2.479 -11.470 1.00 39.28 412 LEU A O 1
ATOM 3306 N N . ASN A 1 413 ? 47.246 1.748 -11.864 1.00 35.44 413 ASN A N 1
ATOM 3307 C CA . ASN A 1 413 ? 47.986 2.524 -10.857 1.00 35.44 413 ASN A CA 1
ATOM 3308 C C . ASN A 1 413 ? 47.789 4.064 -10.893 1.00 35.44 413 ASN A C 1
ATOM 3310 O O . ASN A 1 413 ? 48.468 4.790 -10.170 1.00 35.44 413 ASN A O 1
ATOM 3314 N N . ALA A 1 414 ? 46.854 4.585 -11.690 1.00 40.53 414 ALA A N 1
ATOM 3315 C CA . ALA A 1 414 ? 46.363 5.953 -11.576 1.00 40.53 414 ALA A CA 1
ATOM 3316 C C . ALA A 1 414 ? 45.237 6.106 -10.525 1.00 40.53 414 ALA A C 1
ATOM 3318 O O . ALA A 1 414 ? 45.179 7.155 -9.887 1.00 40.53 414 ALA A O 1
ATOM 3319 N N . HIS A 1 415 ? 44.377 5.094 -10.288 1.00 37.28 415 HIS A N 1
ATOM 3320 C CA . HIS A 1 415 ? 43.192 5.216 -9.407 1.00 37.28 415 HIS A CA 1
ATOM 3321 C C . HIS A 1 415 ? 42.749 3.885 -8.730 1.00 37.28 415 HIS A C 1
ATOM 3323 O O . HIS A 1 415 ? 41.770 3.270 -9.148 1.00 37.28 415 HIS A O 1
ATOM 3329 N N . PRO A 1 416 ? 43.388 3.453 -7.624 1.00 35.75 416 PRO A N 1
ATOM 3330 C CA . PRO A 1 416 ? 43.167 2.135 -6.994 1.00 35.75 416 PRO A CA 1
ATOM 3331 C C . PRO A 1 416 ? 41.758 1.871 -6.429 1.00 35.75 416 PRO A C 1
ATOM 3333 O O . PRO A 1 416 ? 41.322 0.729 -6.382 1.00 35.75 416 PRO A O 1
ATOM 3336 N N . GLY A 1 417 ? 41.029 2.909 -6.004 1.00 35.81 417 GLY A N 1
ATOM 3337 C CA . GLY A 1 417 ? 39.662 2.768 -5.472 1.00 35.81 417 GLY A CA 1
ATOM 3338 C C . GLY A 1 417 ? 38.564 2.704 -6.541 1.00 35.81 417 GLY A C 1
ATOM 3339 O O . GLY A 1 417 ? 37.400 2.503 -6.212 1.00 35.81 417 GLY A O 1
ATOM 3340 N N . PHE A 1 418 ? 38.918 2.910 -7.810 1.00 36.44 418 PHE A N 1
ATOM 3341 C CA . PHE A 1 418 ? 37.976 2.995 -8.927 1.00 36.44 418 PHE A CA 1
ATOM 3342 C C . PHE A 1 418 ? 37.627 1.607 -9.490 1.00 36.44 418 PHE A C 1
ATOM 3344 O O . PHE A 1 418 ? 36.485 1.354 -9.857 1.00 36.44 418 PHE A O 1
ATOM 3351 N N . THR A 1 419 ? 38.587 0.681 -9.496 1.00 40.00 419 THR A N 1
ATOM 3352 C CA . THR A 1 419 ? 38.469 -0.620 -10.171 1.00 40.00 419 THR A CA 1
ATOM 3353 C C . THR A 1 419 ? 37.603 -1.628 -9.416 1.00 40.00 419 THR A C 1
ATOM 3355 O O . THR A 1 419 ? 36.740 -2.259 -10.020 1.00 40.00 419 THR A O 1
ATOM 3358 N N . GLU A 1 420 ? 37.797 -1.759 -8.099 1.00 42.59 420 GLU A N 1
ATOM 3359 C CA . GLU A 1 420 ? 36.981 -2.649 -7.254 1.00 42.59 420 GLU A CA 1
ATOM 3360 C C . GLU A 1 420 ? 35.510 -2.206 -7.293 1.00 42.59 420 GLU A C 1
ATOM 3362 O O . GLU A 1 420 ? 34.612 -3.005 -7.530 1.00 42.59 420 GLU A O 1
ATOM 3367 N N . PHE A 1 421 ? 35.282 -0.891 -7.236 1.00 46.59 421 PHE A N 1
ATOM 3368 C CA . PHE A 1 421 ? 33.950 -0.304 -7.323 1.00 46.59 421 PHE A CA 1
ATOM 3369 C C . PHE A 1 421 ? 33.246 -0.566 -8.666 1.00 46.59 421 PHE A C 1
ATOM 3371 O O . PHE A 1 421 ? 32.062 -0.896 -8.670 1.00 46.59 421 PHE A O 1
ATOM 3378 N N . VAL A 1 422 ? 33.933 -0.420 -9.805 1.00 49.25 422 VAL A N 1
ATOM 3379 C CA . VAL A 1 422 ? 33.318 -0.620 -11.133 1.00 49.25 422 VAL A CA 1
ATOM 3380 C C . VAL A 1 422 ? 32.997 -2.095 -11.386 1.00 49.25 422 VAL A C 1
ATOM 3382 O O . VAL A 1 422 ? 31.894 -2.405 -11.836 1.00 49.25 422 VAL A O 1
ATOM 3385 N N . LEU A 1 423 ? 33.915 -3.008 -11.056 1.00 52.56 423 LEU A N 1
ATOM 3386 C CA . LEU A 1 423 ? 33.701 -4.448 -11.237 1.00 52.56 423 LEU A CA 1
ATOM 3387 C C . LEU A 1 423 ? 32.550 -4.963 -10.368 1.00 52.56 423 LEU A C 1
ATOM 3389 O O . LEU A 1 423 ? 31.670 -5.661 -10.875 1.00 52.56 423 LEU A O 1
ATOM 3393 N N . ASP A 1 424 ? 32.493 -4.547 -9.102 1.00 56.56 424 ASP A N 1
ATOM 3394 C CA . ASP A 1 424 ? 31.398 -4.913 -8.201 1.00 56.56 424 ASP A CA 1
ATOM 3395 C C . ASP A 1 424 ? 30.044 -4.443 -8.747 1.00 56.56 424 ASP A C 1
ATOM 3397 O O . ASP A 1 424 ? 29.050 -5.161 -8.670 1.00 56.56 424 ASP A O 1
ATOM 3401 N N . ARG A 1 425 ? 29.991 -3.260 -9.368 1.00 58.75 425 ARG A N 1
ATOM 3402 C CA . ARG A 1 425 ? 28.754 -2.698 -9.932 1.00 58.75 425 ARG A CA 1
ATOM 3403 C C . ARG A 1 425 ? 28.284 -3.425 -11.189 1.00 58.75 425 ARG A C 1
ATOM 3405 O O . ARG A 1 425 ? 27.077 -3.628 -11.353 1.00 58.75 425 ARG A O 1
ATOM 3412 N N . VAL A 1 426 ? 29.209 -3.843 -12.052 1.00 57.38 426 VAL A N 1
ATOM 3413 C CA . VAL A 1 426 ? 28.900 -4.669 -13.232 1.00 57.38 426 VAL A CA 1
ATOM 3414 C C . VAL A 1 426 ? 28.333 -6.019 -12.798 1.00 57.38 426 VAL A C 1
ATOM 3416 O O . VAL A 1 426 ? 27.304 -6.453 -13.313 1.00 57.38 426 VAL A O 1
ATOM 3419 N N . VAL A 1 427 ? 28.948 -6.643 -11.796 1.00 58.97 427 VAL A N 1
ATOM 3420 C CA . VAL A 1 427 ? 28.512 -7.941 -11.268 1.00 58.97 427 VAL A CA 1
ATOM 3421 C C . VAL A 1 427 ? 27.169 -7.835 -10.567 1.00 58.97 427 VAL A C 1
ATOM 3423 O O . VAL A 1 427 ? 26.300 -8.673 -10.790 1.00 58.97 427 VAL A O 1
ATOM 3426 N N . GLU A 1 428 ? 26.965 -6.804 -9.746 1.00 64.75 428 GLU A N 1
ATOM 3427 C CA . GLU A 1 428 ? 25.670 -6.544 -9.115 1.00 64.75 428 GLU A CA 1
ATOM 3428 C C . GLU A 1 428 ? 24.565 -6.385 -10.162 1.00 64.75 428 GLU A C 1
ATOM 3430 O O . GLU A 1 428 ? 23.476 -6.920 -9.985 1.00 64.75 428 GLU A O 1
ATOM 3435 N N . SER A 1 429 ? 24.848 -5.715 -11.277 1.00 65.44 429 SER A N 1
ATOM 3436 C CA . SER A 1 429 ? 23.868 -5.525 -12.351 1.00 65.44 429 SER A CA 1
ATOM 3437 C C . SER A 1 429 ? 23.605 -6.811 -13.144 1.00 65.44 429 SER A C 1
ATOM 3439 O O . SER A 1 429 ? 22.460 -7.082 -13.497 1.00 65.44 429 SER A O 1
ATOM 3441 N N . ALA A 1 430 ? 24.631 -7.636 -13.383 1.00 63.81 430 ALA A N 1
ATOM 3442 C CA . ALA A 1 430 ? 24.466 -8.952 -14.000 1.00 63.81 430 ALA A CA 1
ATOM 3443 C C . ALA A 1 430 ? 23.673 -9.910 -13.092 1.00 63.81 430 ALA A C 1
ATOM 3445 O O . ALA A 1 430 ? 22.778 -10.605 -13.569 1.00 63.81 430 ALA A O 1
ATOM 3446 N N . LYS A 1 431 ? 23.937 -9.894 -11.774 1.00 67.75 431 LYS A N 1
ATOM 3447 C CA . LYS A 1 431 ? 23.146 -10.620 -10.763 1.00 67.75 431 LYS A CA 1
ATOM 3448 C C . LYS A 1 431 ? 21.699 -10.132 -10.742 1.00 67.75 431 LYS A C 1
ATOM 3450 O O . LYS A 1 431 ? 20.790 -10.957 -10.710 1.00 67.75 431 LYS A O 1
ATOM 3455 N N . ALA A 1 432 ? 21.478 -8.819 -10.808 1.00 69.88 432 ALA A N 1
ATOM 3456 C CA . ALA A 1 432 ? 20.140 -8.236 -10.857 1.00 69.88 432 ALA A CA 1
ATOM 3457 C C . ALA A 1 432 ? 19.331 -8.744 -12.060 1.00 69.88 432 ALA A C 1
ATOM 3459 O O . ALA A 1 432 ? 18.184 -9.142 -11.887 1.00 69.88 432 ALA A O 1
ATOM 3460 N N . LEU A 1 433 ? 19.933 -8.782 -13.256 1.00 74.31 433 LEU A N 1
ATOM 3461 C CA . LEU A 1 433 ? 19.292 -9.344 -14.445 1.00 74.31 433 LEU A CA 1
ATOM 3462 C C . LEU A 1 433 ? 19.043 -10.848 -14.286 1.00 74.31 433 LEU A C 1
ATOM 3464 O O . LEU A 1 433 ? 17.901 -11.284 -14.397 1.00 74.31 433 LEU A O 1
ATOM 3468 N N . GLY A 1 434 ? 20.099 -11.618 -14.003 1.00 71.44 434 GLY A N 1
ATOM 3469 C CA . GLY A 1 434 ? 20.076 -13.086 -14.008 1.00 71.44 434 GLY A CA 1
ATOM 3470 C C . GLY A 1 434 ? 19.201 -13.721 -12.927 1.00 71.44 434 GLY A C 1
ATOM 3471 O O . GLY A 1 434 ? 18.921 -14.910 -12.990 1.00 71.44 434 GLY A O 1
ATOM 3472 N N . THR A 1 435 ? 18.760 -12.943 -11.938 1.00 77.56 435 THR A N 1
ATOM 3473 C CA . THR A 1 435 ? 17.859 -13.407 -10.869 1.00 77.56 435 THR A CA 1
ATOM 3474 C C . THR A 1 435 ? 16.459 -12.806 -10.951 1.00 77.56 435 THR A C 1
ATOM 3476 O O . THR A 1 435 ? 15.655 -13.037 -10.047 1.00 77.56 435 THR A O 1
ATOM 3479 N N . SER A 1 436 ? 16.183 -12.041 -12.009 1.00 85.81 436 SER A N 1
ATOM 3480 C CA . SER A 1 436 ? 14.875 -11.454 -12.290 1.00 85.81 436 SER A CA 1
ATOM 3481 C C . SER A 1 436 ? 14.154 -12.202 -13.406 1.00 85.81 436 SER A C 1
ATOM 3483 O O . SER A 1 436 ? 14.774 -12.884 -14.224 1.00 85.81 436 SER A O 1
ATOM 3485 N N . ALA A 1 437 ? 12.854 -11.960 -13.527 1.00 87.31 437 ALA A N 1
ATOM 3486 C CA . ALA A 1 437 ? 12.008 -12.442 -14.612 1.00 87.31 437 ALA A CA 1
ATOM 3487 C C . ALA A 1 437 ? 12.467 -11.998 -16.015 1.00 87.31 437 ALA A C 1
ATOM 3489 O O . ALA A 1 437 ? 11.970 -12.499 -17.020 1.00 87.31 437 ALA A O 1
ATOM 3490 N N . LEU A 1 438 ? 13.395 -11.040 -16.117 1.00 83.38 438 LEU A N 1
ATOM 3491 C CA . LEU A 1 438 ? 13.956 -10.593 -17.393 1.00 83.38 438 LEU A CA 1
ATOM 3492 C C . LEU A 1 438 ? 15.081 -11.489 -17.920 1.00 83.38 438 LEU A C 1
ATOM 3494 O O . LEU A 1 438 ? 15.427 -11.345 -19.092 1.00 83.38 438 LEU A O 1
ATOM 3498 N N . ALA A 1 439 ? 15.637 -12.393 -17.106 1.00 75.94 439 ALA A N 1
ATOM 3499 C CA . ALA A 1 439 ? 16.788 -13.221 -17.478 1.00 75.94 439 ALA A CA 1
ATOM 3500 C C . ALA A 1 439 ? 16.551 -14.045 -18.757 1.00 75.94 439 ALA A C 1
ATOM 3502 O O . ALA A 1 439 ? 17.439 -14.158 -19.594 1.00 75.94 439 ALA A O 1
ATOM 3503 N N . GLU A 1 440 ? 15.334 -14.561 -18.949 1.00 73.94 440 GLU A N 1
ATOM 3504 C CA . GLU A 1 440 ? 14.969 -15.355 -20.133 1.00 73.94 440 GLU A CA 1
ATOM 3505 C C . GLU A 1 440 ? 14.652 -14.502 -21.373 1.00 73.94 440 GLU A C 1
ATOM 3507 O O . GLU A 1 440 ? 14.518 -15.018 -22.483 1.00 73.94 440 GLU A O 1
ATOM 3512 N N . HIS A 1 441 ? 14.501 -13.188 -21.194 1.00 75.56 441 HIS A N 1
ATOM 3513 C CA . HIS A 1 441 ? 14.034 -12.269 -22.231 1.00 75.56 441 HIS A CA 1
ATOM 3514 C C . HIS A 1 441 ? 15.111 -11.306 -22.723 1.00 75.56 441 HIS A C 1
ATOM 3516 O O . HIS A 1 441 ? 15.011 -10.798 -23.841 1.00 75.56 441 HIS A O 1
ATOM 3522 N N . LEU A 1 442 ? 16.134 -11.046 -21.911 1.00 68.62 442 LEU A N 1
ATOM 3523 C CA . LEU A 1 442 ? 17.227 -10.147 -22.243 1.00 68.62 442 LEU A CA 1
ATOM 3524 C C . LEU A 1 442 ? 18.565 -10.853 -22.093 1.00 68.62 442 LEU A C 1
ATOM 3526 O O . LEU A 1 442 ? 18.921 -11.319 -21.016 1.00 68.62 442 LEU A O 1
ATOM 3530 N N . THR A 1 443 ? 19.359 -10.819 -23.162 1.00 67.31 443 THR A N 1
ATOM 3531 C CA . THR A 1 443 ? 20.793 -11.075 -23.039 1.00 67.31 443 THR A CA 1
ATOM 3532 C C . THR A 1 443 ? 21.428 -9.985 -22.182 1.00 67.31 443 THR A C 1
ATOM 3534 O O . THR A 1 443 ? 20.955 -8.844 -22.157 1.00 67.31 443 THR A O 1
ATOM 3537 N N . THR A 1 444 ? 22.542 -10.302 -21.527 1.00 62.62 444 THR A N 1
ATOM 3538 C CA . THR A 1 444 ? 23.332 -9.319 -20.774 1.00 62.62 444 THR A CA 1
ATOM 3539 C C . THR A 1 444 ? 23.672 -8.103 -21.642 1.00 62.62 444 THR A C 1
ATOM 3541 O O . THR A 1 444 ? 23.498 -6.971 -21.207 1.00 62.62 444 THR A O 1
ATOM 3544 N N . GLU A 1 445 ? 24.063 -8.313 -22.904 1.00 63.41 445 GLU A N 1
ATOM 3545 C CA . GLU A 1 445 ? 24.343 -7.233 -23.860 1.00 63.41 445 GLU A CA 1
ATOM 3546 C C . GLU A 1 445 ? 23.122 -6.329 -24.112 1.00 63.41 445 GLU A C 1
ATOM 3548 O O . GLU A 1 445 ? 23.237 -5.104 -24.069 1.00 63.41 445 GLU A O 1
ATOM 3553 N N . ASN A 1 446 ? 21.942 -6.911 -24.346 1.00 67.12 446 ASN A N 1
ATOM 3554 C CA . ASN A 1 446 ? 20.721 -6.137 -24.580 1.00 67.12 446 ASN A CA 1
ATOM 3555 C C . ASN A 1 446 ? 20.237 -5.430 -23.318 1.00 67.12 446 ASN A C 1
ATOM 3557 O O . ASN A 1 446 ? 19.748 -4.306 -23.404 1.00 67.12 446 ASN A O 1
ATOM 3561 N N . TYR A 1 447 ? 20.395 -6.057 -22.154 1.00 71.44 447 TYR A N 1
ATOM 3562 C CA . TYR A 1 447 ? 20.134 -5.416 -20.875 1.00 71.44 447 TYR A CA 1
ATOM 3563 C C . TYR A 1 447 ? 20.999 -4.167 -20.711 1.00 71.44 447 TYR A C 1
ATOM 3565 O O . TYR A 1 447 ? 20.450 -3.102 -20.448 1.00 71.44 447 TYR A O 1
ATOM 3573 N N . TRP A 1 448 ? 22.308 -4.259 -20.970 1.00 68.50 448 TRP A N 1
ATOM 3574 C CA . TRP A 1 448 ? 23.217 -3.111 -20.898 1.00 68.50 448 TRP A CA 1
ATOM 3575 C C . TRP A 1 448 ? 22.816 -1.972 -21.838 1.00 68.50 448 TRP A C 1
ATOM 3577 O O . TRP A 1 448 ? 22.731 -0.835 -21.385 1.00 68.50 448 TRP A O 1
ATOM 3587 N N . LYS A 1 449 ? 22.450 -2.285 -23.088 1.00 68.62 449 LYS A N 1
ATOM 3588 C CA . LYS A 1 449 ? 21.931 -1.303 -24.065 1.00 68.62 449 LYS A CA 1
ATOM 3589 C C . LYS A 1 449 ? 20.613 -0.647 -23.637 1.00 68.62 449 LYS A C 1
ATOM 3591 O O . LYS A 1 449 ? 20.302 0.467 -24.048 1.00 68.62 449 LYS A O 1
ATOM 3596 N N . LEU A 1 450 ? 19.806 -1.337 -22.834 1.00 69.31 450 LEU A N 1
ATOM 3597 C CA . LEU A 1 450 ? 18.526 -0.827 -22.343 1.00 69.31 450 LEU A CA 1
ATOM 3598 C C . LEU A 1 450 ? 18.679 0.049 -21.101 1.00 69.31 450 LEU A C 1
ATOM 3600 O O . LEU A 1 450 ? 17.920 1.005 -20.928 1.00 69.31 450 LEU A O 1
ATOM 3604 N N . VAL A 1 451 ? 19.641 -0.271 -20.235 1.00 63.88 451 VAL A N 1
ATOM 3605 C CA . VAL A 1 451 ? 19.891 0.472 -18.993 1.00 63.88 451 VAL A CA 1
ATOM 3606 C C . VAL A 1 451 ? 20.806 1.686 -19.179 1.00 63.88 451 VAL A C 1
ATOM 3608 O O . VAL A 1 451 ? 21.101 2.372 -18.198 1.00 63.88 451 VAL A O 1
ATOM 3611 N N . GLU A 1 452 ? 21.208 2.001 -20.416 1.00 57.62 452 GLU A N 1
ATOM 3612 C CA . GLU A 1 452 ? 21.972 3.212 -20.731 1.00 57.62 452 GLU A CA 1
ATOM 3613 C C . GLU A 1 452 ? 21.211 4.488 -20.326 1.00 57.62 452 GLU A C 1
ATOM 3615 O O . GLU A 1 452 ? 19.981 4.595 -20.430 1.00 57.62 452 GLU A O 1
ATOM 3620 N N . MET A 1 453 ? 21.955 5.490 -19.854 1.00 52.91 453 MET A N 1
ATOM 3621 C CA . MET A 1 453 ? 21.423 6.836 -19.632 1.00 52.91 453 MET A CA 1
ATOM 3622 C C . MET A 1 453 ? 21.394 7.607 -20.953 1.00 52.91 453 MET A C 1
ATOM 3624 O O . MET A 1 453 ? 22.205 7.353 -21.840 1.00 52.91 453 MET A O 1
ATOM 3628 N N . ARG A 1 454 ? 20.473 8.570 -21.099 1.00 51.00 454 ARG A N 1
ATOM 3629 C CA . ARG A 1 454 ? 20.464 9.444 -22.284 1.00 51.00 454 ARG A CA 1
ATOM 3630 C C . ARG A 1 454 ? 21.798 10.199 -22.374 1.00 51.00 454 ARG A C 1
ATOM 3632 O O . ARG A 1 454 ? 22.121 10.946 -21.458 1.00 51.00 454 ARG A O 1
ATOM 3639 N N . SER A 1 455 ? 22.515 10.094 -23.495 1.00 37.34 455 SER A N 1
ATOM 3640 C CA . SER A 1 455 ? 23.665 10.969 -23.757 1.00 37.34 455 SER A CA 1
ATOM 3641 C C . SER A 1 455 ? 23.225 12.445 -23.750 1.00 37.34 455 SER A C 1
ATOM 3643 O O . SER A 1 455 ? 22.136 12.759 -24.256 1.00 37.34 455 SER A O 1
ATOM 3645 N N . PRO A 1 456 ? 24.048 13.382 -23.237 1.00 35.44 456 PRO A N 1
ATOM 3646 C CA . PRO A 1 456 ? 23.774 14.807 -23.368 1.00 35.44 456 PRO A CA 1
ATOM 3647 C C . PRO A 1 456 ? 23.589 15.169 -24.844 1.00 35.44 456 PRO A C 1
ATOM 3649 O O . PRO A 1 456 ? 24.498 14.983 -25.654 1.00 35.44 456 PRO A O 1
ATOM 3652 N N . LYS A 1 457 ? 22.434 15.730 -25.222 1.00 34.03 457 LYS A N 1
ATOM 3653 C CA . LYS A 1 457 ? 22.317 16.368 -26.539 1.00 34.03 457 LYS A CA 1
ATOM 3654 C C . LYS A 1 457 ? 23.294 17.543 -26.588 1.00 34.03 457 LYS A C 1
ATOM 3656 O O . LYS A 1 457 ? 23.185 18.479 -25.797 1.00 34.03 457 LYS A O 1
ATOM 3661 N N . SER A 1 458 ? 24.227 17.520 -27.539 1.00 27.89 458 SER A N 1
ATOM 3662 C CA . SER A 1 458 ? 25.060 18.679 -27.854 1.00 27.89 458 SER A CA 1
ATOM 3663 C C . SER A 1 458 ? 24.164 19.860 -28.250 1.00 27.89 458 SER A C 1
ATOM 3665 O O . SER A 1 458 ? 23.361 19.747 -29.173 1.00 27.89 458 SER A O 1
ATOM 3667 N N . SER A 1 459 ? 24.310 20.961 -27.515 1.00 36.22 459 SER A N 1
ATOM 3668 C CA . SER A 1 459 ? 23.698 22.291 -27.658 1.00 36.22 459 SER A CA 1
ATOM 3669 C C . SER A 1 459 ? 23.005 22.649 -28.987 1.00 36.22 459 SER A C 1
ATOM 3671 O O . SER A 1 459 ? 23.635 22.563 -30.039 1.00 36.22 459 SER A O 1
ATOM 3673 N N . ALA A 1 460 ? 21.796 23.228 -28.894 1.00 29.44 460 ALA A N 1
ATOM 3674 C CA . ALA A 1 460 ? 21.408 24.547 -29.443 1.00 29.44 460 ALA A CA 1
ATOM 3675 C C . ALA A 1 460 ? 19.912 24.607 -29.824 1.00 29.44 460 ALA A C 1
ATOM 3677 O O . ALA A 1 460 ? 19.567 24.329 -30.966 1.00 29.44 460 ALA A O 1
ATOM 3678 N N . ALA A 1 461 ? 19.049 24.997 -28.874 1.00 29.00 461 ALA A N 1
ATOM 3679 C CA . ALA A 1 461 ? 17.845 25.828 -29.069 1.00 29.00 461 ALA A CA 1
ATOM 3680 C C . ALA A 1 461 ? 16.944 25.748 -27.819 1.00 29.00 461 ALA A C 1
ATOM 3682 O O . ALA A 1 461 ? 16.264 24.754 -27.602 1.00 29.00 461 ALA A O 1
ATOM 3683 N N . ALA A 1 462 ? 16.929 26.809 -27.017 1.00 29.67 462 ALA A N 1
ATOM 3684 C CA . ALA A 1 462 ? 15.903 27.110 -26.015 1.00 29.67 462 ALA A CA 1
ATOM 3685 C C . ALA A 1 462 ? 15.713 28.643 -26.070 1.00 29.67 462 ALA A C 1
ATOM 3687 O O . ALA A 1 462 ? 16.681 29.353 -26.341 1.00 29.67 462 ALA A O 1
ATOM 3688 N N . ALA A 1 463 ? 14.545 29.249 -25.900 1.00 29.39 463 ALA A N 1
ATOM 3689 C CA . ALA A 1 463 ? 13.333 28.812 -25.230 1.00 29.39 463 ALA A CA 1
ATOM 3690 C C . ALA A 1 463 ? 12.142 29.660 -25.719 1.00 29.39 463 ALA A C 1
ATOM 3692 O O . ALA A 1 463 ? 12.339 30.818 -26.094 1.00 29.39 463 ALA A O 1
ATOM 3693 N N . THR A 1 464 ? 10.928 29.119 -25.620 1.00 26.86 464 THR A N 1
ATOM 3694 C CA . THR A 1 464 ? 9.719 29.898 -25.308 1.00 26.86 464 THR A CA 1
ATOM 3695 C C . THR A 1 464 ? 8.823 29.071 -24.388 1.00 26.86 464 THR A C 1
ATOM 3697 O O . THR A 1 464 ? 8.761 27.855 -24.543 1.00 26.86 464 THR A O 1
ATOM 3700 N N . ASP A 1 465 ? 8.217 29.785 -23.444 1.00 30.77 465 ASP A N 1
ATOM 3701 C CA . ASP A 1 465 ? 7.544 29.387 -22.204 1.00 30.77 465 ASP A CA 1
ATOM 3702 C C . ASP A 1 465 ? 6.328 28.444 -22.285 1.00 30.77 465 ASP A C 1
ATOM 3704 O O . ASP A 1 465 ? 5.683 28.315 -23.324 1.00 30.77 465 ASP A O 1
ATOM 3708 N N . ASP A 1 466 ? 6.014 27.951 -21.076 1.00 29.94 466 ASP A N 1
ATOM 3709 C CA . ASP A 1 466 ? 4.722 27.517 -20.524 1.00 29.94 466 ASP A CA 1
ATOM 3710 C C . ASP A 1 466 ? 4.147 26.176 -21.003 1.00 29.94 466 ASP A C 1
ATOM 3712 O O . ASP A 1 466 ? 3.386 26.132 -21.960 1.00 29.94 466 ASP A O 1
ATOM 3716 N N . ASP A 1 467 ? 4.462 25.093 -20.272 1.00 24.55 467 ASP A N 1
ATOM 3717 C CA . ASP A 1 467 ? 3.479 24.137 -19.726 1.00 24.55 467 ASP A CA 1
ATOM 3718 C C . ASP A 1 467 ? 4.153 23.026 -18.877 1.00 24.55 467 ASP A C 1
ATOM 3720 O O . ASP A 1 467 ? 5.353 22.766 -18.952 1.00 24.55 467 ASP A O 1
ATOM 3724 N N . ALA A 1 468 ? 3.361 22.440 -17.979 1.00 29.09 468 ALA A N 1
ATOM 3725 C CA . ALA A 1 468 ? 3.705 21.503 -16.906 1.00 29.09 468 ALA A CA 1
ATOM 3726 C C . ALA A 1 468 ? 4.692 20.372 -17.252 1.00 29.09 468 ALA A C 1
ATOM 3728 O O . ALA A 1 468 ? 4.440 19.639 -18.196 1.00 29.09 468 ALA A O 1
ATOM 3729 N N . ASP A 1 469 ? 5.710 20.149 -16.402 1.00 32.59 469 ASP A N 1
ATOM 3730 C CA . ASP A 1 469 ? 6.484 18.891 -16.267 1.00 32.59 469 ASP A CA 1
ATOM 3731 C C . ASP A 1 469 ? 6.834 18.159 -17.588 1.00 32.59 469 ASP A C 1
ATOM 3733 O O . ASP A 1 469 ? 6.981 16.932 -17.624 1.00 32.59 469 ASP A O 1
ATOM 3737 N N . GLU A 1 470 ? 6.993 18.897 -18.689 1.00 31.09 470 GLU A N 1
ATOM 3738 C CA . GLU A 1 470 ? 7.358 18.321 -19.972 1.00 31.09 470 GLU A CA 1
ATOM 3739 C C . GLU A 1 470 ? 8.857 18.009 -19.999 1.00 31.09 470 GLU A C 1
ATOM 3741 O O . GLU A 1 470 ? 9.709 18.742 -19.494 1.00 31.09 470 GLU A O 1
ATOM 3746 N N . ASP A 1 471 ? 9.146 16.845 -20.579 1.00 40.94 471 ASP A N 1
ATOM 3747 C CA . ASP A 1 471 ? 10.445 16.266 -20.909 1.00 40.94 471 ASP A CA 1
ATOM 3748 C C . ASP A 1 471 ? 11.329 17.289 -21.653 1.00 40.94 471 ASP A C 1
ATOM 3750 O O . ASP A 1 471 ? 11.421 17.262 -22.877 1.00 40.94 471 ASP A O 1
ATOM 3754 N N . ASP A 1 472 ? 11.997 18.190 -20.918 1.00 31.16 472 ASP A N 1
ATOM 3755 C CA . ASP A 1 472 ? 12.805 19.277 -21.498 1.00 31.16 472 ASP A CA 1
ATOM 3756 C C . ASP A 1 472 ? 14.030 18.794 -22.294 1.00 31.16 472 ASP A C 1
ATOM 3758 O O . ASP A 1 472 ? 14.735 19.599 -22.894 1.00 31.16 472 ASP A O 1
ATOM 3762 N N . GLY A 1 473 ? 14.308 17.485 -22.327 1.00 35.25 473 GLY A N 1
ATOM 3763 C CA . GLY A 1 473 ? 15.368 16.894 -23.142 1.00 35.25 473 GLY A CA 1
ATOM 3764 C C . GLY A 1 473 ? 16.788 17.402 -22.845 1.00 35.25 473 GLY A C 1
ATOM 3765 O O . GLY A 1 473 ? 17.695 17.078 -23.613 1.00 35.25 473 GLY A O 1
ATOM 3766 N N . THR A 1 474 ? 17.000 18.169 -21.768 1.00 30.47 474 THR A N 1
ATOM 3767 C CA . THR A 1 474 ? 18.274 18.856 -21.468 1.00 30.47 474 THR A CA 1
ATOM 3768 C C . THR A 1 474 ? 19.024 18.291 -20.265 1.00 30.47 474 THR A C 1
ATOM 3770 O O . THR A 1 474 ? 20.132 18.736 -19.974 1.00 30.47 474 THR A O 1
ATOM 3773 N N . ARG A 1 475 ? 18.467 17.280 -19.588 1.00 36.88 475 ARG A N 1
ATOM 3774 C CA . ARG A 1 475 ? 19.089 16.609 -18.440 1.00 36.88 475 ARG A CA 1
ATOM 3775 C C . ARG A 1 475 ? 19.823 15.318 -18.851 1.00 36.88 475 ARG A C 1
ATOM 3777 O O . ARG A 1 475 ? 19.151 14.309 -19.077 1.00 36.88 475 ARG A O 1
ATOM 3784 N N . PRO A 1 476 ? 21.169 15.325 -18.964 1.00 39.44 476 PRO A N 1
ATOM 3785 C CA . PRO A 1 476 ? 21.971 14.148 -19.338 1.00 39.44 476 PRO A CA 1
ATOM 3786 C C . PRO A 1 476 ? 22.002 13.030 -18.281 1.00 39.44 476 PRO A C 1
ATOM 3788 O O . PRO A 1 476 ? 22.548 11.962 -18.511 1.00 39.44 476 PRO A O 1
ATOM 3791 N N . ASP A 1 477 ? 21.401 13.251 -17.113 1.00 47.19 477 ASP A N 1
ATOM 3792 C CA . ASP A 1 477 ? 21.428 12.366 -15.946 1.00 47.19 477 ASP A CA 1
ATOM 3793 C C . ASP A 1 477 ? 20.170 11.484 -15.789 1.00 47.19 477 ASP A C 1
ATOM 3795 O O . ASP A 1 477 ? 19.980 10.842 -14.746 1.00 47.19 477 ASP A O 1
ATOM 3799 N N . ARG A 1 478 ? 19.292 11.447 -16.804 1.00 60.56 478 ARG A N 1
ATOM 3800 C CA . ARG A 1 478 ? 18.045 10.662 -16.794 1.00 60.56 478 ARG A CA 1
ATOM 3801 C C . ARG A 1 478 ? 18.187 9.341 -17.561 1.00 60.56 478 ARG A C 1
ATOM 3803 O O . ARG A 1 478 ? 18.669 9.309 -18.694 1.00 60.56 478 ARG A O 1
ATOM 3810 N N . LEU A 1 479 ? 17.697 8.257 -16.945 1.00 68.50 479 LEU A N 1
ATOM 3811 C CA . LEU A 1 479 ? 17.493 6.965 -17.611 1.00 68.50 479 LEU A CA 1
ATOM 3812 C C . LEU A 1 479 ? 16.661 7.158 -18.882 1.00 68.50 479 LEU A C 1
ATOM 3814 O O . LEU A 1 479 ? 15.756 8.000 -18.923 1.00 68.50 479 LEU A O 1
ATOM 3818 N N . THR A 1 480 ? 16.931 6.349 -19.905 1.00 78.94 480 THR A N 1
ATOM 3819 C CA . THR A 1 480 ? 15.991 6.227 -21.022 1.00 78.94 480 THR A CA 1
ATOM 3820 C C . THR A 1 480 ? 14.628 5.738 -20.502 1.00 78.94 480 THR A C 1
ATOM 3822 O O . THR A 1 480 ? 14.562 5.075 -19.460 1.00 78.94 480 THR A O 1
ATOM 3825 N N . PRO A 1 481 ? 13.520 6.030 -21.207 1.00 84.88 481 PRO A N 1
ATOM 3826 C CA . PRO A 1 481 ? 12.211 5.466 -20.878 1.00 84.88 481 PRO A CA 1
ATOM 3827 C C . PRO A 1 481 ? 12.242 3.948 -20.646 1.00 84.88 481 PRO A C 1
ATOM 3829 O O . PRO A 1 481 ? 11.684 3.464 -19.665 1.00 84.88 481 PRO A O 1
ATOM 3832 N N . MET A 1 482 ? 12.963 3.206 -21.494 1.00 85.44 482 MET A N 1
ATOM 3833 C CA . MET A 1 482 ? 13.123 1.763 -21.326 1.00 85.44 482 MET A CA 1
ATOM 3834 C C . MET A 1 482 ? 13.980 1.388 -20.120 1.00 85.44 482 MET A C 1
ATOM 3836 O O . MET A 1 482 ? 13.590 0.494 -19.374 1.00 85.44 482 MET A O 1
ATOM 3840 N N . GLY A 1 483 ? 15.090 2.086 -19.873 1.00 83.88 483 GLY A N 1
ATOM 3841 C CA . GLY A 1 483 ? 15.914 1.858 -18.687 1.00 83.88 483 GLY A CA 1
ATOM 3842 C C . GLY A 1 483 ? 15.141 2.091 -17.388 1.00 83.88 483 GLY A C 1
ATOM 3843 O O . GLY A 1 483 ? 15.336 1.363 -16.415 1.00 83.88 483 GLY A O 1
ATOM 3844 N N . TYR A 1 484 ? 14.218 3.059 -17.367 1.00 86.31 484 TYR A N 1
ATOM 3845 C CA . TYR A 1 484 ? 13.291 3.239 -16.249 1.00 86.31 484 TYR A CA 1
ATOM 3846 C C . TYR A 1 484 ? 12.330 2.050 -16.117 1.00 86.31 484 TYR A C 1
ATOM 3848 O O . TYR A 1 484 ? 12.221 1.488 -15.031 1.00 86.31 484 TYR A O 1
ATOM 3856 N N . ILE A 1 485 ? 11.680 1.627 -17.208 1.00 89.44 485 ILE A N 1
ATOM 3857 C CA . ILE A 1 485 ? 10.734 0.497 -17.200 1.00 89.44 485 ILE A CA 1
ATOM 3858 C C . ILE A 1 485 ? 11.404 -0.793 -16.711 1.00 89.44 485 ILE A C 1
ATOM 3860 O O . ILE A 1 485 ? 10.865 -1.463 -15.832 1.00 89.44 485 ILE A O 1
ATOM 3864 N N . VAL A 1 486 ? 12.582 -1.117 -17.249 1.00 88.19 486 VAL A N 1
ATOM 3865 C CA . VAL A 1 486 ? 13.352 -2.325 -16.922 1.00 88.19 486 VAL A CA 1
ATOM 3866 C C . VAL A 1 486 ? 13.744 -2.338 -15.446 1.00 88.19 486 VAL A C 1
ATOM 3868 O O . VAL A 1 486 ? 13.399 -3.279 -14.733 1.00 88.19 486 VAL A O 1
ATOM 3871 N N . HIS A 1 487 ? 14.389 -1.277 -14.949 1.00 88.56 487 HIS A N 1
ATOM 3872 C CA . HIS A 1 487 ? 14.779 -1.214 -13.539 1.00 88.56 487 HIS A CA 1
ATOM 3873 C C . HIS A 1 487 ? 13.573 -1.211 -12.601 1.00 88.56 487 HIS A C 1
ATOM 3875 O O . HIS A 1 487 ? 13.626 -1.835 -11.545 1.00 88.56 487 HIS A O 1
ATOM 3881 N N . THR A 1 488 ? 12.481 -0.532 -12.961 1.00 91.69 488 THR A N 1
ATOM 3882 C CA . THR A 1 488 ? 11.250 -0.558 -12.169 1.00 91.69 488 THR A CA 1
ATOM 3883 C C . THR A 1 488 ? 10.641 -1.961 -12.131 1.00 91.69 488 THR A C 1
ATOM 3885 O O . THR A 1 488 ? 10.232 -2.392 -11.057 1.00 91.69 488 THR A O 1
ATOM 3888 N N . CYS A 1 489 ? 10.642 -2.699 -13.244 1.00 93.31 489 CYS A N 1
ATOM 3889 C CA . CYS A 1 489 ? 10.177 -4.087 -13.290 1.00 93.31 489 CYS A CA 1
ATOM 3890 C C . CYS A 1 489 ? 11.005 -4.991 -12.359 1.00 93.31 489 CYS A C 1
ATOM 3892 O O . CYS A 1 489 ? 10.429 -5.670 -11.509 1.00 93.31 489 CYS A O 1
ATOM 3894 N N . ILE A 1 490 ? 12.343 -4.927 -12.444 1.00 91.62 490 ILE A N 1
ATOM 3895 C CA . ILE A 1 490 ? 13.247 -5.666 -11.539 1.00 91.62 490 ILE A CA 1
ATOM 3896 C C . ILE A 1 490 ? 12.978 -5.268 -10.086 1.00 91.62 490 ILE A C 1
ATOM 3898 O O . ILE A 1 490 ? 12.801 -6.121 -9.222 1.00 91.62 490 ILE A O 1
ATOM 3902 N N . SER A 1 491 ? 12.888 -3.964 -9.816 1.00 94.00 491 SER A N 1
ATOM 3903 C CA . SER A 1 491 ? 12.639 -3.430 -8.477 1.00 94.00 491 SER A CA 1
ATOM 3904 C C . SER A 1 491 ? 11.352 -3.978 -7.865 1.00 94.00 491 SER A C 1
ATOM 3906 O O . SER A 1 491 ? 11.342 -4.352 -6.696 1.00 94.00 491 SER A O 1
ATOM 3908 N N . GLN A 1 492 ? 10.262 -4.031 -8.636 1.00 95.12 492 GLN A N 1
ATOM 3909 C CA . GLN A 1 492 ? 8.968 -4.535 -8.173 1.00 95.12 492 GLN A CA 1
ATOM 3910 C C . GLN A 1 492 ? 9.040 -6.015 -7.786 1.00 95.12 492 GLN A C 1
ATOM 3912 O O . GLN A 1 492 ? 8.568 -6.382 -6.712 1.00 95.12 492 GLN A O 1
ATOM 3917 N N . GLU A 1 493 ? 9.655 -6.845 -8.625 1.00 95.50 493 GLU A N 1
ATOM 3918 C CA . GLU A 1 493 ? 9.829 -8.276 -8.369 1.00 95.50 493 GLU A CA 1
ATOM 3919 C C . GLU A 1 493 ? 10.731 -8.531 -7.155 1.00 95.50 493 GLU A C 1
ATOM 3921 O O . GLU A 1 493 ? 10.339 -9.189 -6.187 1.00 95.50 493 GLU A O 1
ATOM 3926 N N . MET A 1 494 ? 11.931 -7.945 -7.172 1.00 94.62 494 MET A N 1
ATOM 3927 C CA . MET A 1 494 ? 12.931 -8.111 -6.120 1.00 94.62 494 MET A CA 1
ATOM 3928 C C . MET A 1 494 ? 12.419 -7.599 -4.782 1.00 94.62 494 MET A C 1
ATOM 3930 O O . MET A 1 494 ? 12.720 -8.167 -3.736 1.00 94.62 494 MET A O 1
ATOM 3934 N N . TYR A 1 495 ? 11.600 -6.553 -4.791 1.00 95.50 495 TYR A N 1
ATOM 3935 C CA . TYR A 1 495 ? 10.974 -6.060 -3.582 1.00 95.50 495 TYR A CA 1
ATOM 3936 C C . TYR A 1 495 ? 9.995 -7.058 -2.949 1.00 95.50 495 TYR A C 1
ATOM 3938 O O . TYR A 1 495 ? 9.982 -7.204 -1.723 1.00 95.50 495 TYR A O 1
ATOM 3946 N N . LEU A 1 496 ? 9.186 -7.760 -3.751 1.00 95.75 496 LEU A N 1
ATOM 3947 C CA . LEU A 1 496 ? 8.290 -8.801 -3.236 1.00 95.75 496 LEU A CA 1
ATOM 3948 C C . LEU A 1 496 ? 9.099 -9.912 -2.564 1.00 95.75 496 LEU A C 1
ATOM 3950 O O . LEU A 1 496 ? 8.791 -10.301 -1.440 1.00 95.75 496 LEU A O 1
ATOM 3954 N N . ARG A 1 497 ? 10.181 -10.358 -3.206 1.00 95.00 497 ARG A N 1
ATOM 3955 C CA . ARG A 1 497 ? 11.103 -11.347 -2.634 1.00 95.00 497 ARG A CA 1
ATOM 3956 C C . ARG A 1 497 ? 11.748 -10.844 -1.345 1.00 95.00 497 ARG A C 1
ATOM 3958 O O . ARG A 1 497 ? 11.599 -11.475 -0.306 1.00 95.00 497 ARG A O 1
ATOM 3965 N N . TYR A 1 498 ? 12.351 -9.655 -1.371 1.00 95.38 498 TYR A N 1
ATOM 3966 C CA . TYR A 1 498 ? 12.963 -9.010 -0.204 1.00 95.38 498 TYR A CA 1
ATOM 3967 C C . TYR A 1 498 ? 12.012 -8.947 0.996 1.00 95.38 498 TYR A C 1
ATOM 3969 O O . TYR A 1 498 ? 12.395 -9.278 2.119 1.00 95.38 498 TYR A O 1
ATOM 3977 N N . THR A 1 499 ? 10.769 -8.524 0.762 1.00 95.44 499 THR A N 1
ATOM 3978 C CA . THR A 1 499 ? 9.780 -8.375 1.831 1.00 95.44 499 THR A CA 1
ATOM 3979 C C . THR A 1 499 ? 9.283 -9.714 2.353 1.00 95.44 499 THR A C 1
ATOM 3981 O O . THR A 1 499 ? 9.283 -9.902 3.567 1.00 95.44 499 THR A O 1
ATOM 3984 N N . TYR A 1 500 ? 8.890 -10.647 1.486 1.00 96.69 500 TYR A N 1
ATOM 3985 C CA . TYR A 1 500 ? 8.319 -11.922 1.922 1.00 96.69 500 TYR A CA 1
ATOM 3986 C C . TYR A 1 500 ? 9.361 -12.915 2.439 1.00 96.69 500 TYR A C 1
ATOM 3988 O O . TYR A 1 500 ? 9.150 -13.496 3.503 1.00 96.69 500 TYR A O 1
ATOM 3996 N N . GLU A 1 501 ? 10.495 -13.079 1.753 1.00 95.38 501 GLU A N 1
ATOM 3997 C CA . GLU A 1 501 ? 11.582 -13.959 2.207 1.00 95.38 501 GLU A CA 1
ATOM 3998 C C . GLU A 1 501 ? 12.157 -13.444 3.534 1.00 95.38 501 GLU A C 1
ATOM 4000 O O . GLU A 1 501 ? 12.316 -14.203 4.493 1.00 95.38 501 GLU A O 1
ATOM 4005 N N . GLY A 1 502 ? 12.378 -12.128 3.637 1.00 95.69 502 GLY A N 1
ATOM 4006 C CA . GLY A 1 502 ? 12.814 -11.507 4.883 1.00 95.69 502 GLY A CA 1
ATOM 4007 C C . GLY A 1 502 ? 11.770 -11.643 5.996 1.00 95.69 502 GLY A C 1
ATOM 4008 O O . GLY A 1 502 ? 12.120 -11.985 7.123 1.00 95.69 502 GLY A O 1
ATOM 4009 N N . ALA A 1 503 ? 10.481 -11.445 5.699 1.00 96.81 503 ALA A N 1
ATOM 4010 C CA . ALA A 1 503 ? 9.421 -11.618 6.690 1.00 96.81 503 ALA A CA 1
ATOM 4011 C C . ALA A 1 503 ? 9.313 -13.067 7.178 1.00 96.81 503 ALA A C 1
ATOM 4013 O O . ALA A 1 503 ? 9.066 -13.290 8.362 1.00 96.81 503 ALA A O 1
ATOM 4014 N N . ALA A 1 504 ? 9.509 -14.052 6.298 1.00 96.56 504 ALA A N 1
ATOM 4015 C CA . ALA A 1 504 ? 9.538 -15.461 6.678 1.00 96.56 504 ALA A CA 1
ATOM 4016 C C . ALA A 1 504 ? 10.651 -15.723 7.704 1.00 96.56 504 ALA A C 1
ATOM 4018 O O . ALA A 1 504 ? 10.375 -16.260 8.778 1.00 96.56 504 ALA A O 1
ATOM 4019 N N . ALA A 1 505 ? 11.865 -15.240 7.423 1.00 95.88 505 ALA A N 1
ATOM 4020 C CA . ALA A 1 505 ? 13.005 -15.354 8.331 1.00 95.88 505 ALA A CA 1
ATOM 4021 C C . ALA A 1 505 ? 12.780 -14.624 9.670 1.00 95.88 505 ALA A C 1
ATOM 4023 O O . ALA A 1 505 ? 13.201 -15.109 10.720 1.00 95.88 505 ALA A O 1
ATOM 4024 N N . GLU A 1 506 ? 12.101 -13.472 9.670 1.00 95.81 506 GLU A N 1
ATOM 4025 C CA . GLU A 1 506 ? 11.743 -12.771 10.909 1.00 95.81 506 GLU A CA 1
ATOM 4026 C C . GLU A 1 506 ? 10.701 -13.538 11.734 1.00 95.81 506 GLU A C 1
ATOM 4028 O O . GLU A 1 506 ? 10.838 -13.640 12.952 1.00 95.81 506 GLU A O 1
ATOM 4033 N N . ILE A 1 507 ? 9.680 -14.119 11.098 1.00 96.12 507 ILE A N 1
ATOM 4034 C CA . ILE A 1 507 ? 8.633 -14.897 11.782 1.00 96.12 507 ILE A CA 1
ATOM 4035 C C . ILE A 1 507 ? 9.216 -16.121 12.494 1.00 96.12 507 ILE A C 1
ATOM 4037 O O . ILE A 1 507 ? 8.786 -16.440 13.604 1.00 96.12 507 ILE A O 1
ATOM 4041 N N . GLU A 1 508 ? 10.194 -16.798 11.890 1.00 95.75 508 GLU A N 1
ATOM 4042 C CA . GLU A 1 508 ? 10.842 -17.983 12.472 1.00 95.75 508 GLU A CA 1
ATOM 4043 C C . GLU A 1 508 ? 11.504 -17.707 13.829 1.00 95.75 508 GLU A C 1
ATOM 4045 O O . GLU A 1 508 ? 11.606 -18.608 14.663 1.00 95.75 508 GLU A O 1
ATOM 4050 N N . LYS A 1 509 ? 11.892 -16.454 14.097 1.00 94.62 509 LYS A N 1
ATOM 4051 C CA . LYS A 1 509 ? 12.481 -16.038 15.379 1.00 94.62 509 LYS A CA 1
ATOM 4052 C C . LYS A 1 509 ? 11.462 -15.994 16.522 1.00 94.62 509 LYS A C 1
ATOM 4054 O O . LYS A 1 509 ? 11.865 -15.981 17.683 1.00 94.62 509 LYS A O 1
ATOM 4059 N N . TRP A 1 510 ? 10.161 -15.987 16.215 1.00 91.81 510 TRP A N 1
ATOM 4060 C CA . TRP A 1 510 ? 9.076 -15.778 17.182 1.00 91.81 510 TRP A CA 1
ATOM 4061 C C . TRP A 1 510 ? 8.013 -16.892 17.127 1.00 91.81 510 TRP A C 1
ATOM 4063 O O . TRP A 1 510 ? 6.834 -16.626 16.857 1.00 91.81 510 TRP A O 1
ATOM 4073 N N . PRO A 1 511 ? 8.389 -18.161 17.379 1.00 92.31 511 PRO A N 1
ATOM 4074 C CA . PRO A 1 511 ? 7.440 -19.268 17.360 1.00 92.31 511 PRO A CA 1
ATOM 4075 C C . PRO A 1 511 ? 6.359 -19.071 18.431 1.00 92.31 511 PRO A C 1
ATOM 4077 O O . PRO A 1 511 ? 6.659 -18.801 19.587 1.00 92.31 511 PRO A O 1
ATOM 4080 N N . GLY A 1 512 ? 5.088 -19.217 18.050 1.00 93.94 512 GLY A N 1
ATOM 4081 C CA . GLY A 1 512 ? 3.952 -19.084 18.972 1.00 93.94 512 GLY A CA 1
ATOM 4082 C C . GLY A 1 512 ? 3.474 -17.649 19.226 1.00 93.94 512 GLY A C 1
ATOM 4083 O O . GLY A 1 512 ? 2.376 -17.480 19.749 1.00 93.94 512 GLY A O 1
ATOM 4084 N N . LEU A 1 513 ? 4.192 -16.614 18.768 1.00 95.00 513 LEU A N 1
ATOM 4085 C CA . LEU A 1 513 ? 3.801 -15.216 19.015 1.00 95.00 513 LEU A CA 1
ATOM 4086 C C . LEU A 1 513 ? 2.405 -14.876 18.461 1.00 95.00 513 LEU A C 1
ATOM 4088 O O . LEU A 1 513 ? 1.685 -14.074 19.043 1.00 95.00 513 LEU A O 1
ATOM 4092 N N . ALA A 1 514 ? 1.973 -15.511 17.368 1.00 96.56 514 ALA A N 1
ATOM 4093 C CA . ALA A 1 514 ? 0.611 -15.335 16.856 1.00 96.56 514 ALA A CA 1
ATOM 4094 C C . ALA A 1 514 ? -0.474 -15.866 17.818 1.00 96.56 514 ALA A C 1
ATOM 4096 O O . ALA A 1 514 ? -1.561 -15.296 17.878 1.00 96.56 514 ALA A O 1
ATOM 4097 N N . ASP A 1 515 ? -0.203 -16.949 18.553 1.00 97.44 515 ASP A N 1
ATOM 4098 C CA . ASP A 1 515 ? -1.115 -17.474 19.580 1.00 97.44 515 ASP A CA 1
ATOM 4099 C C . ASP A 1 515 ? -1.135 -16.565 20.808 1.00 97.44 515 ASP A C 1
ATOM 4101 O O . ASP A 1 515 ? -2.206 -16.175 21.268 1.00 97.44 515 ASP A O 1
ATOM 4105 N N . GLU A 1 516 ? 0.038 -16.130 21.267 1.00 97.00 516 GLU A N 1
ATOM 4106 C CA . GLU A 1 516 ? 0.155 -15.188 22.385 1.00 97.00 516 GLU A CA 1
ATOM 4107 C C . GLU A 1 516 ? -0.542 -13.851 22.084 1.00 97.00 516 GLU A C 1
ATOM 4109 O O . GLU A 1 516 ? -1.255 -13.308 22.931 1.00 97.00 516 GLU A O 1
ATOM 4114 N N . LEU A 1 517 ? -0.399 -13.344 20.854 1.00 97.06 517 LEU A N 1
ATOM 4115 C CA . LEU A 1 517 ? -1.128 -12.176 20.359 1.00 97.06 517 LEU A CA 1
ATOM 4116 C C . LEU A 1 517 ? -2.641 -12.399 20.394 1.00 97.06 517 LEU A C 1
ATOM 4118 O O . LEU A 1 517 ? -3.370 -11.528 20.869 1.00 97.06 517 LEU A O 1
ATOM 4122 N N . ALA A 1 518 ? -3.120 -13.546 19.903 1.00 97.31 518 ALA A N 1
ATOM 4123 C CA . ALA A 1 518 ? -4.544 -13.867 19.891 1.00 97.31 518 ALA A CA 1
ATOM 4124 C C . ALA A 1 518 ? -5.121 -13.884 21.313 1.00 97.31 518 ALA A C 1
ATOM 4126 O O . ALA A 1 518 ? -6.147 -13.250 21.562 1.00 97.31 518 ALA A O 1
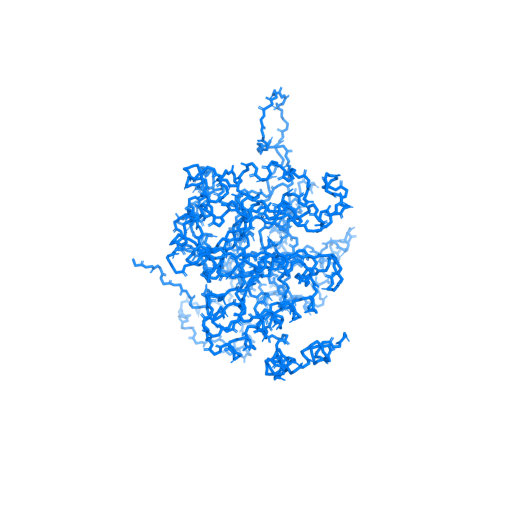ATOM 4127 N N . GLU A 1 519 ? -4.437 -14.543 22.252 1.00 97.38 519 GLU A N 1
ATOM 4128 C CA . GLU A 1 519 ? -4.825 -14.594 23.665 1.00 97.38 519 GLU A CA 1
ATOM 4129 C C . GLU A 1 519 ? -4.810 -13.207 24.321 1.00 97.38 519 GLU A C 1
ATOM 4131 O O . GLU A 1 519 ? -5.744 -12.843 25.041 1.00 97.38 519 GLU A O 1
ATOM 4136 N N . ALA A 1 520 ? -3.775 -12.405 24.058 1.00 96.94 520 ALA A N 1
ATOM 4137 C CA . ALA A 1 520 ? -3.648 -11.066 24.621 1.00 96.94 520 ALA A CA 1
ATOM 4138 C C . ALA A 1 520 ? -4.756 -10.123 24.131 1.00 96.94 520 ALA A C 1
ATOM 4140 O O . ALA A 1 520 ? -5.352 -9.418 24.952 1.00 96.94 520 ALA A O 1
ATOM 4141 N N . LEU A 1 521 ? -5.065 -10.141 22.827 1.00 96.62 521 LEU A N 1
ATOM 4142 C CA . LEU A 1 521 ? -6.068 -9.276 22.192 1.00 96.62 521 LEU A CA 1
ATOM 4143 C C . LEU A 1 521 ? -7.469 -9.431 22.801 1.00 96.62 521 LEU A C 1
ATOM 4145 O O . LEU A 1 521 ? -8.191 -8.442 22.914 1.00 96.62 521 LEU A O 1
ATOM 4149 N N . VAL A 1 522 ? -7.843 -10.646 23.213 1.00 95.31 522 VAL A N 1
ATOM 4150 C CA . VAL A 1 522 ? -9.172 -10.948 23.783 1.00 95.31 522 VAL A CA 1
ATOM 4151 C C . VAL A 1 522 ? -9.177 -11.097 25.304 1.00 95.31 522 VAL A C 1
ATOM 4153 O O . VAL A 1 522 ? -10.205 -11.438 25.887 1.00 95.31 522 VAL A O 1
ATOM 4156 N N . SER A 1 523 ? -8.042 -10.862 25.964 1.00 95.88 523 SER A N 1
ATOM 4157 C CA . SER A 1 523 ? -7.946 -10.968 27.420 1.00 95.88 523 SER A CA 1
ATOM 4158 C C . SER A 1 523 ? -8.792 -9.908 28.144 1.00 95.88 523 SER A C 1
ATOM 4160 O O . SER A 1 523 ? -9.200 -8.896 27.573 1.00 95.88 523 SER A O 1
ATOM 4162 N N . GLU A 1 524 ? -9.029 -10.100 29.444 1.00 94.00 524 GLU A N 1
ATOM 4163 C CA . GLU A 1 524 ? -9.700 -9.086 30.274 1.00 94.00 524 GLU A CA 1
ATOM 4164 C C . GLU A 1 524 ? -8.871 -7.793 30.400 1.00 94.00 524 GLU A C 1
ATOM 4166 O O . GLU A 1 524 ? -9.424 -6.708 30.590 1.00 94.00 524 GLU A O 1
ATOM 4171 N N . THR A 1 525 ? -7.543 -7.887 30.242 1.00 92.50 525 THR A N 1
ATOM 4172 C CA . THR A 1 525 ? -6.588 -6.772 30.350 1.00 92.50 525 THR A CA 1
ATOM 4173 C C . THR A 1 525 ? -5.631 -6.686 29.143 1.00 92.50 525 THR A C 1
ATOM 4175 O O . THR A 1 525 ? -4.410 -6.789 29.315 1.00 92.50 525 THR A O 1
ATOM 4178 N N . PRO A 1 526 ? -6.140 -6.441 27.913 1.00 92.50 526 PRO A N 1
ATOM 4179 C CA . PRO A 1 526 ? -5.334 -6.461 26.692 1.00 92.50 526 PRO A CA 1
ATOM 4180 C C . PRO A 1 526 ? -4.155 -5.499 26.742 1.00 92.50 526 PRO A C 1
ATOM 4182 O O . PRO A 1 526 ? -3.045 -5.897 26.420 1.00 92.50 526 PRO A O 1
ATOM 4185 N N . ASP A 1 527 ? -4.348 -4.270 27.226 1.00 87.31 527 ASP A N 1
ATOM 4186 C CA . ASP A 1 527 ? -3.276 -3.266 27.272 1.00 87.31 527 ASP A CA 1
ATOM 4187 C C . ASP A 1 527 ? -2.074 -3.740 28.100 1.00 87.31 527 ASP A C 1
ATOM 4189 O O . ASP A 1 527 ? -0.924 -3.558 27.701 1.00 87.31 527 ASP A O 1
ATOM 4193 N N . THR A 1 528 ? -2.334 -4.396 29.236 1.00 89.75 528 THR A N 1
ATOM 4194 C CA . THR A 1 528 ? -1.288 -4.973 30.086 1.00 89.75 528 THR A CA 1
ATOM 4195 C C . THR A 1 528 ? -0.610 -6.146 29.387 1.00 89.75 528 THR A C 1
ATOM 4197 O O . THR A 1 528 ? 0.616 -6.182 29.318 1.00 89.75 528 THR A O 1
ATOM 4200 N N . LYS A 1 529 ? -1.379 -7.086 28.830 1.00 92.38 529 LYS A N 1
ATOM 4201 C CA . LYS A 1 529 ? -0.833 -8.279 28.163 1.00 92.38 529 LYS A CA 1
ATOM 4202 C C . LYS A 1 529 ? -0.031 -7.940 26.904 1.00 92.38 529 LYS A C 1
ATOM 4204 O O . LYS A 1 529 ? 1.076 -8.437 26.728 1.00 92.38 529 LYS A O 1
ATOM 4209 N N . LEU A 1 530 ? -0.537 -7.041 26.067 1.00 91.38 530 LEU A N 1
ATOM 4210 C CA . LEU A 1 530 ? 0.130 -6.604 24.839 1.00 91.38 530 LEU A CA 1
ATOM 4211 C C . LEU A 1 530 ? 1.432 -5.852 25.141 1.00 91.38 530 LEU A C 1
ATOM 4213 O O . LEU A 1 530 ? 2.413 -6.028 24.423 1.00 91.38 530 LEU A O 1
ATOM 4217 N N . SER A 1 531 ? 1.482 -5.081 26.235 1.00 85.69 531 SER A N 1
ATOM 4218 C CA . SER A 1 531 ? 2.708 -4.379 26.648 1.00 85.69 531 SER A CA 1
ATOM 4219 C C . SER A 1 531 ? 3.869 -5.312 27.015 1.00 85.69 531 SER A C 1
ATOM 4221 O O . SER A 1 531 ? 5.020 -4.892 26.965 1.00 85.69 531 SER A O 1
ATOM 4223 N N . THR A 1 532 ? 3.588 -6.576 27.353 1.00 85.06 532 THR A N 1
ATOM 4224 C CA . THR A 1 532 ? 4.621 -7.567 27.694 1.00 85.06 532 THR A CA 1
ATOM 4225 C C . THR A 1 532 ? 5.142 -8.367 26.500 1.00 85.06 532 THR A C 1
ATOM 4227 O O . THR A 1 532 ? 6.192 -8.984 26.621 1.00 85.06 532 THR A O 1
ATOM 4230 N N . LEU A 1 533 ? 4.434 -8.360 25.362 1.00 80.19 533 LEU A N 1
ATOM 4231 C CA . LEU A 1 533 ? 4.793 -9.151 24.173 1.00 80.19 533 LEU A CA 1
ATOM 4232 C C . LEU A 1 533 ? 5.824 -8.463 23.273 1.00 80.19 533 LEU A C 1
ATOM 4234 O O . LEU A 1 533 ? 6.545 -9.124 22.537 1.00 80.19 533 LEU A O 1
ATOM 4238 N N . PHE A 1 534 ? 5.910 -7.137 23.346 1.00 65.88 534 PHE A N 1
ATOM 4239 C CA . PHE A 1 534 ? 6.862 -6.336 22.580 1.00 65.88 534 PHE A CA 1
ATOM 4240 C C . PHE A 1 534 ? 7.672 -5.485 23.552 1.00 65.88 534 PHE A C 1
ATOM 4242 O O . PHE A 1 534 ? 7.491 -4.271 23.647 1.00 65.88 534 PHE A O 1
ATOM 4249 N N . VAL A 1 535 ? 8.521 -6.150 24.337 1.00 47.06 535 VAL A N 1
ATOM 4250 C CA . VAL A 1 535 ? 9.603 -5.465 25.050 1.00 47.06 535 VAL A CA 1
ATOM 4251 C C . VAL A 1 535 ? 10.643 -5.073 23.989 1.00 47.06 535 VAL A C 1
ATOM 4253 O O . VAL A 1 535 ? 10.955 -5.925 23.157 1.00 47.06 535 VAL A O 1
ATOM 4256 N N . PRO A 1 536 ? 11.095 -3.806 23.947 1.00 39.34 536 PRO A N 1
ATOM 4257 C CA . PRO A 1 536 ? 12.031 -3.324 22.931 1.00 39.34 536 PRO A CA 1
ATOM 4258 C C . PRO A 1 536 ? 13.343 -4.106 22.877 1.00 39.34 536 PRO A C 1
ATOM 4260 O O . PRO A 1 536 ? 13.788 -4.604 23.940 1.00 39.34 536 PRO A O 1
#

Foldseek 3Di:
DFDDADPVQELQVLQLQFFAEAAEDALLLLQLQPDPVSVVLCVVLPHDGLLCLVLQASNDLGHDAHHEYEPLRHPDLAQVVCCVSVVSQLNGDPSHAYEYELNLVCLLQLVDALVRSLVCLVSSQVSCLNRGQAYEFDFNAPNSQPRPRNVVHPDLVSRLVSSVSRLVVQLVPHDLVRYAYAYEFHAPDLDDCRHSVVSCVSPVVLQDCVPRPSSRHQEHEYDDVCLVDPLSVLVSLLVCVVVCSLALPGSHQEYEYEADFALLSRLVQSLQQLLSCVLRVNSSRHYHYYHNCLQVCCVPVQWFFFQAPVGTDIDHQDACVVQVCPPDDDDGVVVVVVVVCVVCVVVVPPPVVVCVVPVVDDPDPDPCVVPPDDPDPPPPPVNPFADLVVVLVCVVVCVVDPVSLVVVCVVVVVDNVPVVVVVRNLNRVSRLCCVASCVVSGGSVRLVVQLHFAAADDDDDDDDDDDPDDPPSHDSRHTDSRSSSVRSSSRVSSSSCSNSVSSVVSNVVPPCLSVQSSCLSNDPHNSVSVVVSDDD

Sequence (536 aa):
MGVEIDPSLDYRHWRKDFASVFPAIHSSFYAYSKRDDVFQAIKEHGFRSFDQFNYLSDEGLFRYDAALYSAGGVSSLDVERSLVNDAPLYRRRKDTTIISDSGGFQVYQGIWTPDEYHGKRAEILAWQEAISDIAIAMDVPTGSVHSDKADCIDSFEECLTWTKLNCDWLIQNRDPSKARMLNVMQGLSVDGPDGALAWYEAIKGYCDRGKWGEQAFDGWAFGGMAVRNRSAILRSIARMLRDGVLGPDSNQRWVHMLGITGPEDVAFFTLLQRALRKVLKDDGFTVSCDASNPNSEMGKRRQYYAEGAQGIKLRKALEMEFFDYHGGDAPDLAQYVRDWVGMHPDALTFDIGWFRDHMGLLDWDFDLSRCAEDDEIEIGAEFVQDSPEFLLAAYDRLVEVPDFKTFAVERLNAHPGFTEFVLDRVVESAKALGTSALAEHLTTENYWKLVEMRSPKSSAAAATDDDADEDDGTRPDRLTPMGYIVHTCISQEMYLRYTYEGAAAEIEKWPGLADELAEALVSETPDTKLSTLFVP

pLDDT: mean 77.1, std 24.92, range [24.55, 98.69]